Protein AF-A0A9P7UNG6-F1 (afdb_monomer)

InterPro domains:
  IPR050756 COP9 signalosome complex subunit 3 [PTHR10758] (255-475)
  IPR055089 COP9 signalosome complex subunit 3, N-terminal helical repeats [PF22788] (58-219)

pLDDT: mean 75.29, std 20.35, range [28.31, 97.62]

Foldseek 3Di:
DVPVVVVLVLLVVLVVLLVCLVPPPDLLVNLCCLVVVDDPVSSLVSLQDAHPVNHRSLVVDDQQRRVLSVLSSQLSNLPDPDLPDPDPDDRDDVVSLLCSLQRHQLVSLLSPVVSLQSNLVSLQSVCVSVVHSVSSLNSLVSSLPHNDPASLEDFLSLLVNLVSCVVVVNLVVCLVVCLVRHHDHYDDPVVRPDDDCPPDVRGDDDLVSLLSNLLSLLVSLQCVQQPDDPQLPLPDDLLDQDPDQGDQGLLLSLVSSLVSLLCSQLRDDPDLPDDRDPSNLLSVLLSQLSCCSNPVADDDRPPSGNPVSVVCLQQQQQPDDDPDPRDPPVVSRCADSNNLRCLRPLNPNNPPPPPDDPPDPDPRPPQRVSSVRCVVCVVSCVVSVNNSSSVNSSSSSLLLLSLVVVCLVPDQKDALLRSLVSSVQDDPPDDPVSSVVSSVSSVVSVVSCVVVVVFAWDADPRRMIGGDPDDVVVVLVVVCSNQHDDPDDDPVVSVVSVVVVVVVVVVVVVVVVVVVCPDPVNVVVVVVVVVPDDDDDDDDDDDDDDDDDDDDDDDDDDDDDDDDDDDDDDDDDD

Nearest PDB structures (foldseek):
  7v6q-assembly1_D  TM=3.961E-01  e=1.924E+00  Homo sapiens
  5dlq-assembly1_B  TM=1.965E-01  e=4.090E+00  Mus musculus
  3nd2-assembly1_A  TM=2.211E-01  e=6.584E+00  Saccharomyces cerevisiae
  2bku-assembly2_D  TM=1.622E-01  e=7.128E+00  Saccharomyces cerevisiae

Structure (mmCIF, N/CA/C/O backbone):
data_AF-A0A9P7UNG6-F1
#
_entry.id   AF-A0A9P7UNG6-F1
#
loop_
_atom_site.group_PDB
_atom_site.id
_atom_site.type_symbol
_atom_site.label_atom_id
_atom_site.label_alt_id
_atom_site.label_comp_id
_atom_site.label_asym_id
_atom_site.label_entity_id
_atom_site.label_seq_id
_atom_site.pdbx_PDB_ins_code
_atom_site.Cartn_x
_atom_site.Cartn_y
_atom_site.Cartn_z
_atom_site.occupancy
_atom_site.B_iso_or_equiv
_atom_si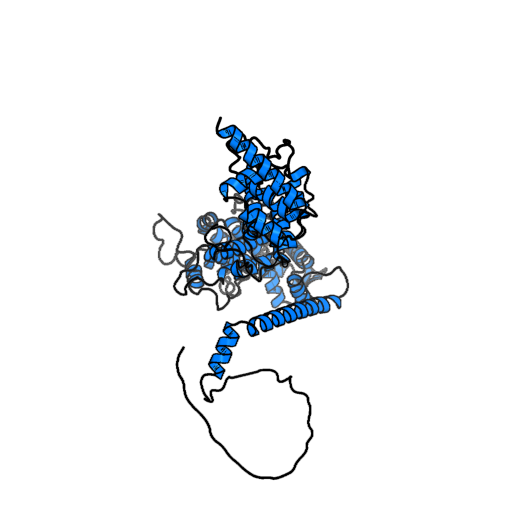te.auth_seq_id
_atom_site.auth_comp_id
_atom_site.auth_asym_id
_atom_site.auth_atom_id
_atom_site.pdbx_PDB_model_num
ATOM 1 N N . MET A 1 1 ? -12.976 19.974 50.859 1.00 43.31 1 MET A N 1
ATOM 2 C CA . MET A 1 1 ? -13.920 18.905 51.265 1.00 43.31 1 MET A CA 1
ATOM 3 C C . MET A 1 1 ? -14.844 18.398 50.148 1.00 43.31 1 MET A C 1
ATOM 5 O O . MET A 1 1 ? -15.391 17.327 50.336 1.00 43.31 1 MET A O 1
ATOM 9 N N . SER A 1 2 ? -14.993 19.077 48.995 1.00 53.31 2 SER A N 1
ATOM 10 C CA . SER A 1 2 ? -15.874 18.615 47.895 1.00 53.31 2 SER A CA 1
ATOM 11 C C . SER A 1 2 ? -15.194 17.749 46.814 1.00 53.31 2 SER A C 1
ATOM 13 O O . SER A 1 2 ? -15.891 17.094 46.051 1.00 53.31 2 SER A O 1
ATOM 15 N N . THR A 1 3 ? -13.859 17.747 46.721 1.00 50.66 3 THR A N 1
ATOM 16 C CA . THR A 1 3 ? -13.100 16.985 45.706 1.00 50.66 3 THR A CA 1
ATOM 17 C C . THR A 1 3 ? -12.864 15.535 46.128 1.00 50.66 3 THR A C 1
ATOM 19 O O . THR A 1 3 ? -13.130 14.624 45.355 1.00 50.66 3 THR A O 1
ATOM 22 N N . ALA A 1 4 ? -12.483 15.313 47.390 1.00 53.22 4 ALA A N 1
ATOM 23 C CA . ALA A 1 4 ? -12.252 13.975 47.938 1.00 53.22 4 ALA A CA 1
ATOM 24 C C . ALA A 1 4 ? -13.513 13.089 47.901 1.00 53.22 4 ALA A C 1
ATOM 26 O O . ALA A 1 4 ? -13.434 11.920 47.553 1.00 53.22 4 ALA A O 1
ATOM 27 N N . THR A 1 5 ? -14.696 13.646 48.183 1.00 56.22 5 THR A N 1
ATOM 28 C CA . THR A 1 5 ? -15.973 12.913 48.098 1.00 56.22 5 THR A CA 1
ATOM 29 C C . THR A 1 5 ? -16.387 12.579 46.663 1.00 56.22 5 THR A C 1
ATOM 31 O O . THR A 1 5 ? -17.048 11.565 46.445 1.00 56.22 5 THR A O 1
ATOM 34 N N . MET A 1 6 ? -15.995 13.392 45.675 1.00 57.00 6 MET A N 1
ATOM 35 C CA . MET A 1 6 ? -16.207 13.072 44.258 1.00 57.00 6 MET A CA 1
ATOM 36 C C . MET A 1 6 ? -15.267 11.960 43.774 1.00 57.00 6 MET A C 1
ATOM 38 O O . MET A 1 6 ? -15.712 11.073 43.049 1.00 57.00 6 MET A O 1
ATOM 42 N N . GLU A 1 7 ? -14.004 11.957 44.207 1.00 59.94 7 GLU A N 1
ATOM 43 C CA . GLU A 1 7 ? -13.034 10.905 43.866 1.00 59.94 7 GLU A CA 1
ATOM 44 C C . GLU A 1 7 ? -13.448 9.534 44.416 1.00 59.94 7 GLU A C 1
ATOM 46 O O . GLU A 1 7 ? -13.447 8.555 43.670 1.00 59.94 7 GLU A O 1
ATOM 51 N N . THR A 1 8 ? -13.900 9.464 45.675 1.00 61.91 8 THR A N 1
ATOM 52 C CA . THR A 1 8 ? -14.357 8.198 46.277 1.00 61.91 8 THR A CA 1
ATOM 53 C C . THR A 1 8 ? -15.605 7.645 45.579 1.00 61.91 8 THR A C 1
ATOM 55 O O . THR A 1 8 ? -15.719 6.439 45.368 1.00 61.91 8 THR A O 1
ATOM 58 N N . ASN A 1 9 ? -16.533 8.515 45.159 1.00 68.94 9 ASN A N 1
ATOM 59 C CA . ASN A 1 9 ? -17.707 8.088 44.393 1.00 68.94 9 ASN A CA 1
ATOM 60 C C . ASN A 1 9 ? -17.333 7.558 43.002 1.00 68.94 9 ASN A C 1
ATOM 62 O O . ASN A 1 9 ? -17.921 6.575 42.557 1.00 68.94 9 ASN A O 1
ATOM 66 N N . ASN A 1 10 ? -16.345 8.161 42.335 1.00 69.12 10 ASN A N 1
ATOM 67 C CA . ASN A 1 10 ? -15.861 7.675 41.042 1.00 69.12 10 ASN A CA 1
ATOM 68 C C . ASN A 1 10 ? -15.157 6.316 41.162 1.00 69.12 10 ASN A C 1
ATOM 70 O O . ASN A 1 10 ? -15.402 5.445 40.337 1.00 69.12 10 ASN A O 1
ATOM 74 N N . GLN A 1 11 ? -14.347 6.092 42.199 1.00 72.19 11 GLN A N 1
ATOM 75 C CA . GLN A 1 11 ? -13.671 4.803 42.417 1.00 72.19 11 GLN A CA 1
ATOM 76 C C . GLN A 1 11 ? -14.661 3.660 42.689 1.00 72.19 11 GLN A C 1
ATOM 78 O O . GLN A 1 11 ? -14.553 2.598 42.081 1.00 72.19 11 GLN A O 1
ATOM 83 N N . ASN A 1 12 ? -15.697 3.904 43.498 1.00 79.00 12 ASN A N 1
ATOM 84 C CA . ASN A 1 12 ? -16.764 2.923 43.734 1.00 79.00 12 ASN A CA 1
ATOM 85 C C . ASN A 1 12 ? -17.548 2.579 42.450 1.00 79.00 12 ASN A C 1
ATOM 87 O O . ASN A 1 12 ? -18.062 1.469 42.303 1.00 79.00 12 ASN A O 1
ATOM 91 N N . LEU A 1 13 ? -17.645 3.524 41.506 1.00 81.44 13 LEU A N 1
ATOM 92 C CA . LEU A 1 13 ? -18.248 3.281 40.194 1.00 81.44 13 LEU A CA 1
ATOM 93 C C . LEU A 1 13 ? -17.364 2.381 39.325 1.00 81.44 13 LEU A C 1
ATOM 95 O O . LEU A 1 13 ? -17.899 1.478 38.687 1.00 81.44 13 LEU A O 1
ATOM 99 N N . VAL A 1 14 ? -16.040 2.578 39.317 1.00 83.38 14 VAL A N 1
ATOM 100 C CA . VAL A 1 14 ? -15.108 1.714 38.565 1.00 83.38 14 VAL A CA 1
ATOM 101 C C . VAL A 1 14 ? -15.193 0.271 39.057 1.00 83.38 14 VAL A C 1
ATOM 103 O O . VAL A 1 14 ? -15.335 -0.636 38.240 1.00 83.38 14 VAL A O 1
ATOM 106 N N . ASP A 1 15 ? -15.209 0.060 40.373 1.00 87.31 15 ASP A N 1
ATOM 107 C CA . ASP A 1 15 ? -15.361 -1.276 40.961 1.00 87.31 15 ASP A CA 1
ATOM 108 C C . ASP A 1 15 ? -16.683 -1.937 40.539 1.00 87.31 15 ASP A C 1
ATOM 110 O O . ASP A 1 15 ? -16.718 -3.114 40.181 1.00 87.31 15 ASP A O 1
ATOM 114 N N . SER A 1 16 ? -17.780 -1.172 40.527 1.00 89.12 16 SER A N 1
ATOM 115 C CA . SER A 1 16 ? -19.087 -1.649 40.058 1.00 89.12 16 SER A CA 1
ATOM 116 C C . SER A 1 16 ? -19.055 -2.042 38.577 1.00 89.12 16 SER A C 1
ATOM 118 O O . SER A 1 16 ? -19.578 -3.093 38.207 1.00 89.12 16 SER A O 1
ATOM 120 N N . LEU A 1 17 ? -18.391 -1.248 37.729 1.00 88.25 17 LEU A N 1
ATOM 121 C CA . LEU A 1 17 ? -18.236 -1.547 36.303 1.00 88.25 17 LEU A CA 1
ATOM 122 C C . LEU A 1 17 ? -17.371 -2.794 36.071 1.00 88.25 17 LEU A C 1
ATOM 124 O O . LEU A 1 17 ? -17.729 -3.625 35.242 1.00 88.25 17 LEU A O 1
ATOM 128 N N . VAL A 1 18 ? -16.278 -2.975 36.816 1.00 89.69 18 VAL A N 1
ATOM 129 C CA . VAL A 1 18 ? -15.422 -4.175 36.720 1.00 89.69 18 VAL A CA 1
ATOM 130 C C . VAL A 1 18 ? -16.160 -5.427 37.197 1.00 89.69 18 VAL A C 1
ATOM 132 O O . VAL A 1 18 ? -16.096 -6.472 36.546 1.00 89.69 18 VAL A O 1
ATOM 135 N N . ASN A 1 19 ? -16.957 -5.314 38.260 1.00 91.12 19 ASN A N 1
ATOM 136 C CA . ASN A 1 19 ? -17.846 -6.396 38.681 1.00 91.12 19 ASN A CA 1
ATOM 137 C C . ASN A 1 19 ? -18.882 -6.725 37.597 1.00 91.12 19 ASN A C 1
ATOM 139 O O . ASN A 1 19 ? -19.163 -7.893 37.349 1.00 91.12 19 ASN A O 1
ATOM 143 N N . GLN A 1 20 ? -19.434 -5.728 36.903 1.00 90.06 20 GLN A N 1
ATOM 144 C CA . GLN A 1 20 ? -20.348 -5.974 35.785 1.00 90.06 20 GLN A CA 1
ATOM 145 C C . GLN A 1 20 ? -19.655 -6.638 34.594 1.00 90.06 20 GLN A C 1
ATOM 147 O O . GLN A 1 20 ? -20.247 -7.536 33.999 1.00 90.06 20 GLN A O 1
ATOM 152 N N . ILE A 1 21 ? -18.423 -6.244 34.260 1.00 91.44 21 ILE A N 1
ATOM 153 C CA . ILE A 1 21 ? -17.641 -6.864 33.178 1.00 91.44 21 ILE A CA 1
ATOM 154 C C . ILE A 1 21 ? -17.482 -8.367 33.438 1.00 91.44 21 ILE A C 1
ATOM 156 O O . ILE A 1 21 ? -17.823 -9.163 32.572 1.00 91.44 21 ILE A O 1
ATOM 160 N N . THR A 1 22 ? -17.081 -8.741 34.653 1.00 91.81 22 THR A N 1
ATOM 161 C CA . THR A 1 22 ? -16.777 -10.138 35.016 1.00 91.81 22 THR A CA 1
ATOM 162 C C . THR A 1 22 ? -18.010 -11.012 35.278 1.00 91.81 22 THR A C 1
ATOM 164 O O . THR A 1 22 ? -17.911 -12.237 35.265 1.00 91.81 22 THR A O 1
ATOM 167 N N . THR A 1 23 ? -19.183 -10.418 35.530 1.00 91.31 23 THR A N 1
ATOM 168 C CA . THR A 1 23 ? -20.413 -11.163 35.880 1.00 91.31 23 THR A CA 1
ATOM 169 C C . THR A 1 23 ? -21.468 -11.196 34.774 1.00 91.31 23 THR A C 1
ATOM 171 O O . THR A 1 23 ? -22.415 -11.983 34.849 1.00 91.31 23 THR A O 1
ATOM 174 N N . THR A 1 24 ? -21.354 -10.347 33.750 1.00 89.75 24 THR A N 1
ATOM 175 C CA . THR A 1 24 ? -22.390 -10.225 32.719 1.00 89.75 24 THR A CA 1
ATOM 176 C C . THR A 1 24 ? -22.272 -11.324 31.665 1.00 89.75 24 THR A C 1
ATOM 178 O O . THR A 1 24 ? -21.300 -11.394 30.926 1.00 89.75 24 THR A O 1
ATOM 181 N N . ASN A 1 25 ? -23.341 -12.107 31.495 1.00 86.44 25 ASN A N 1
ATOM 182 C CA . ASN A 1 25 ? -23.407 -13.171 30.481 1.00 86.44 25 ASN A CA 1
ATOM 183 C C . ASN A 1 25 ? -23.802 -12.678 29.071 1.00 86.44 25 ASN A C 1
ATOM 185 O O . ASN A 1 25 ? -23.759 -13.446 28.115 1.00 86.44 25 ASN A O 1
ATOM 189 N N . SER A 1 26 ? -24.236 -11.418 28.928 1.00 90.94 26 SER A N 1
ATOM 190 C CA . SER A 1 26 ? -24.706 -10.829 27.663 1.00 90.94 26 SER A CA 1
ATOM 191 C C . SER A 1 26 ? -23.833 -9.651 27.230 1.00 90.94 26 SER A C 1
ATOM 193 O O . SER A 1 26 ? -23.909 -8.559 27.796 1.00 90.94 26 SER A O 1
ATOM 195 N N . ILE A 1 27 ? -23.048 -9.848 26.169 1.00 90.50 27 ILE A N 1
ATOM 196 C CA . ILE A 1 27 ? -22.099 -8.847 25.653 1.00 90.50 27 ILE A CA 1
ATOM 197 C C . ILE A 1 27 ? -22.823 -7.586 25.147 1.00 90.50 27 ILE A C 1
ATOM 199 O O . ILE A 1 27 ? -22.375 -6.467 25.389 1.00 90.50 27 ILE A O 1
ATOM 203 N N . ALA A 1 28 ? -23.985 -7.739 24.505 1.00 87.69 28 ALA A N 1
ATOM 204 C CA . ALA A 1 28 ? -24.780 -6.604 24.028 1.00 87.69 28 ALA A CA 1
ATOM 205 C C . ALA A 1 28 ? -25.328 -5.747 25.187 1.00 87.69 28 ALA A C 1
ATOM 207 O O . ALA A 1 28 ? -25.350 -4.513 25.116 1.00 87.69 28 ALA A O 1
ATOM 208 N N . THR A 1 29 ? -25.737 -6.398 26.281 1.00 88.88 29 THR A N 1
ATOM 209 C CA . THR A 1 29 ? -26.164 -5.708 27.504 1.00 88.88 29 THR A CA 1
ATOM 210 C C . THR A 1 29 ? -24.977 -5.008 28.153 1.00 88.88 29 THR A C 1
ATOM 212 O O . THR A 1 29 ? -25.097 -3.838 28.504 1.00 88.88 29 THR A O 1
ATOM 215 N N . LEU A 1 30 ? -23.818 -5.673 28.227 1.00 90.12 30 LEU A N 1
ATOM 216 C CA . LEU A 1 30 ? -22.587 -5.084 28.748 1.00 90.12 30 LEU A CA 1
ATOM 217 C C . LEU A 1 30 ? -22.191 -3.822 27.969 1.00 90.12 30 LEU A C 1
ATOM 219 O O . LEU A 1 30 ? -21.939 -2.792 28.585 1.00 90.12 30 LEU A O 1
ATOM 223 N N . HIS A 1 31 ? -22.214 -3.858 26.632 1.00 88.38 31 HIS A N 1
ATOM 224 C CA . HIS A 1 31 ? -21.953 -2.678 25.800 1.00 88.38 31 HIS A CA 1
ATOM 225 C C . HIS A 1 31 ? -22.905 -1.524 26.135 1.00 88.38 31 HIS A C 1
ATOM 227 O O . HIS A 1 31 ? -22.466 -0.396 26.363 1.00 88.38 31 HIS A O 1
ATOM 233 N N . THR A 1 32 ? -24.208 -1.808 26.212 1.00 88.06 32 THR A N 1
ATOM 234 C CA . THR A 1 32 ? -25.230 -0.797 26.517 1.00 88.06 32 THR A CA 1
ATOM 235 C C . THR A 1 32 ? -25.004 -0.180 27.897 1.00 88.06 32 THR A C 1
ATOM 237 O O . THR A 1 32 ? -25.084 1.040 28.044 1.00 88.06 32 THR A O 1
ATOM 240 N N . THR A 1 33 ? -24.649 -0.996 28.891 1.00 88.44 33 THR A N 1
ATOM 241 C CA . THR A 1 33 ? -24.341 -0.539 30.248 1.00 88.44 33 THR A CA 1
ATOM 242 C C . THR A 1 33 ? -23.063 0.295 30.283 1.00 88.44 33 THR A C 1
ATOM 244 O O . THR A 1 33 ? -23.105 1.432 30.741 1.00 88.44 33 THR A O 1
ATOM 247 N N . LEU A 1 34 ? -21.948 -0.192 29.729 1.00 87.06 34 LEU A N 1
ATOM 248 C CA . LEU A 1 34 ? -20.674 0.542 29.693 1.00 87.06 34 LEU A CA 1
ATOM 249 C C . LEU A 1 34 ? -20.795 1.866 28.929 1.00 87.06 34 LEU A C 1
ATOM 251 O O . LEU A 1 34 ? -20.195 2.873 29.306 1.00 87.06 34 LEU A O 1
ATOM 255 N N . ARG A 1 35 ? -21.594 1.892 27.860 1.00 85.12 35 ARG A N 1
ATOM 256 C CA . ARG A 1 35 ? -21.855 3.103 27.083 1.00 85.12 35 ARG A CA 1
ATOM 257 C C . ARG A 1 35 ? -22.777 4.075 27.820 1.00 85.12 35 ARG A C 1
ATOM 259 O O . ARG A 1 35 ? -22.498 5.273 27.802 1.00 85.12 35 ARG A O 1
ATOM 266 N N . GLY A 1 36 ? -23.849 3.581 28.436 1.00 81.44 36 GLY A N 1
ATOM 267 C CA . GLY A 1 36 ? -24.916 4.388 29.037 1.00 81.44 36 GLY A CA 1
ATOM 268 C C . GLY A 1 36 ? -24.729 4.752 30.512 1.00 81.44 36 GLY A C 1
ATOM 269 O O . GLY A 1 36 ? -25.432 5.635 30.995 1.00 81.44 36 GLY A O 1
ATOM 270 N N . ALA A 1 37 ? -23.801 4.113 31.231 1.00 72.19 37 ALA A N 1
ATOM 271 C CA . ALA A 1 37 ? -23.662 4.269 32.682 1.00 72.19 37 ALA A CA 1
ATOM 272 C C . ALA A 1 37 ? -23.291 5.694 33.126 1.00 72.19 37 ALA A C 1
ATOM 274 O O . ALA A 1 37 ? -23.660 6.103 34.224 1.00 72.19 37 ALA A O 1
ATOM 275 N N . LEU A 1 38 ? -22.554 6.450 32.304 1.00 71.75 38 LEU A N 1
ATOM 276 C CA . LEU A 1 38 ? -22.001 7.757 32.671 1.00 71.75 38 LEU A CA 1
ATOM 277 C C . LEU A 1 38 ? -21.963 8.721 31.479 1.00 71.75 38 LEU A C 1
ATOM 279 O O . LEU A 1 38 ? -21.923 8.308 30.317 1.00 71.75 38 LEU A O 1
ATOM 283 N N . ARG A 1 39 ? -21.917 10.029 31.779 1.00 78.19 39 ARG A N 1
ATOM 284 C CA . ARG A 1 39 ? -21.619 11.063 30.772 1.00 78.19 39 ARG A CA 1
ATOM 285 C C . ARG A 1 39 ? -20.236 10.789 30.158 1.00 78.19 39 ARG A C 1
ATOM 287 O O . ARG A 1 39 ? -19.351 10.380 30.911 1.00 78.19 39 ARG A O 1
ATOM 294 N N . PRO A 1 40 ? -20.022 11.047 28.853 1.00 75.56 40 PRO A N 1
ATOM 295 C CA . PRO A 1 40 ? -18.789 10.679 28.154 1.00 75.56 40 PRO A CA 1
ATOM 296 C C . PRO A 1 40 ? -17.504 11.094 28.881 1.00 75.56 40 PRO A C 1
ATOM 298 O O . PRO A 1 40 ? -16.676 10.237 29.161 1.00 75.56 40 PRO A O 1
ATOM 301 N N . ASP A 1 41 ? -17.388 12.357 29.292 1.00 71.31 41 ASP A N 1
ATOM 302 C CA . ASP A 1 41 ? -16.165 12.879 29.926 1.00 71.31 41 ASP A CA 1
ATOM 303 C C . ASP A 1 41 ? -15.849 12.192 31.266 1.00 71.31 41 ASP A C 1
ATOM 305 O O . ASP A 1 41 ? -14.703 11.867 31.567 1.00 71.31 41 ASP A O 1
ATOM 309 N N . ILE A 1 42 ? -16.888 11.923 32.063 1.00 77.62 42 ILE A N 1
ATOM 310 C CA . ILE A 1 42 ? -16.762 11.247 33.363 1.00 77.62 42 ILE A CA 1
ATOM 311 C C . ILE A 1 42 ? -16.435 9.769 33.152 1.00 77.62 42 ILE A C 1
ATOM 313 O O . ILE A 1 42 ? -15.652 9.193 33.900 1.00 77.62 42 ILE A O 1
ATOM 317 N N . ARG A 1 43 ? -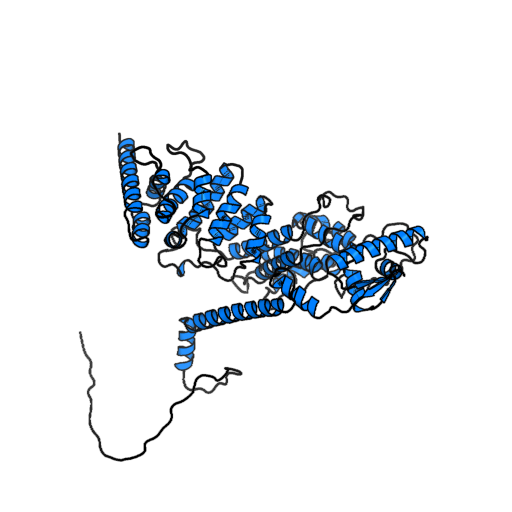17.018 9.156 32.119 1.00 83.31 43 ARG A N 1
ATOM 318 C CA . ARG A 1 43 ? -16.796 7.755 31.769 1.00 83.31 43 ARG A CA 1
ATOM 319 C C . ARG A 1 43 ? -15.342 7.499 31.388 1.00 83.31 43 ARG A C 1
ATOM 321 O O . ARG A 1 43 ? -14.766 6.548 31.901 1.00 83.31 43 ARG A O 1
ATOM 328 N N . GLU A 1 44 ? -14.750 8.327 30.527 1.00 83.06 44 GLU A N 1
ATOM 329 C CA . GLU A 1 44 ? -13.346 8.149 30.125 1.00 83.06 44 GLU A CA 1
ATOM 330 C C . GLU A 1 44 ? -12.395 8.338 31.314 1.00 83.06 44 GLU A C 1
ATOM 332 O O . GLU A 1 44 ? -11.479 7.540 31.505 1.00 83.06 44 GLU A O 1
ATOM 337 N N . ALA A 1 45 ? -12.654 9.338 32.164 1.00 80.62 45 ALA A N 1
ATOM 338 C CA . ALA A 1 45 ? -11.871 9.564 33.376 1.00 80.62 45 ALA A CA 1
ATOM 339 C C . ALA A 1 45 ? -12.000 8.406 34.384 1.00 80.62 45 ALA A C 1
ATOM 341 O O . ALA A 1 45 ? -11.004 7.988 34.970 1.00 80.62 45 ALA A O 1
ATOM 342 N N . ALA A 1 46 ? -13.209 7.863 34.567 1.00 82.19 46 ALA A N 1
ATOM 343 C CA . ALA A 1 46 ? -13.455 6.735 35.462 1.00 82.19 46 ALA A CA 1
ATOM 344 C C . ALA A 1 46 ? -12.805 5.445 34.938 1.00 82.19 46 ALA A C 1
ATOM 346 O O . ALA A 1 46 ? -12.051 4.806 35.662 1.00 82.19 46 ALA A O 1
ATOM 347 N N . LEU A 1 47 ? -13.025 5.090 33.668 1.00 85.56 47 LEU A N 1
ATOM 348 C CA . LEU A 1 47 ? -12.424 3.901 33.046 1.00 85.56 47 LEU A CA 1
ATOM 349 C C . LEU A 1 47 ? -10.894 3.986 32.966 1.00 85.56 47 LEU A C 1
ATOM 351 O O . LEU A 1 47 ? -10.221 2.959 32.961 1.00 85.56 47 LEU A O 1
ATOM 355 N N . GLY A 1 48 ? -10.339 5.200 32.931 1.00 83.94 48 GLY A N 1
ATOM 356 C CA . GLY A 1 48 ? -8.902 5.428 33.030 1.00 83.94 48 GLY A CA 1
ATOM 357 C C . GLY A 1 48 ? -8.315 5.185 34.426 1.00 83.94 48 GLY A C 1
ATOM 358 O O . GLY A 1 48 ? -7.106 4.987 34.543 1.00 83.94 48 GLY A O 1
ATOM 359 N N . GLY A 1 49 ? -9.150 5.185 35.467 1.00 83.62 49 GLY A N 1
ATOM 360 C CA . GLY A 1 49 ? -8.756 5.142 36.873 1.00 83.62 49 GLY A CA 1
ATOM 361 C C . GLY A 1 49 ? -8.292 3.776 37.394 1.00 83.62 49 GLY A C 1
ATOM 362 O O . GLY A 1 49 ? -8.342 2.752 36.707 1.00 83.62 49 GLY A O 1
ATOM 363 N N . ALA A 1 50 ? -7.832 3.784 38.648 1.00 85.31 50 ALA A N 1
ATOM 364 C CA . ALA A 1 50 ? -7.589 2.589 39.452 1.00 85.31 50 ALA A CA 1
ATOM 365 C C . ALA A 1 50 ? -8.852 2.217 40.248 1.00 85.31 50 ALA A C 1
ATOM 367 O O . ALA A 1 50 ? -9.735 3.055 40.452 1.00 85.31 50 ALA A O 1
ATOM 368 N N . LEU A 1 51 ? -8.911 0.970 40.717 1.00 85.75 51 LEU A N 1
ATOM 369 C CA . LEU A 1 51 ? -9.962 0.491 41.621 1.00 85.75 51 LEU A CA 1
ATOM 370 C C . LEU A 1 51 ? -9.897 1.215 42.973 1.00 85.75 51 LEU A C 1
ATOM 372 O O . LEU A 1 51 ? -8.868 1.809 43.312 1.00 85.75 51 LEU A O 1
ATOM 376 N N . SER A 1 52 ? -10.946 1.115 43.796 1.00 85.75 52 SER A N 1
ATOM 377 C CA . SER A 1 52 ? -10.914 1.673 45.165 1.00 85.75 52 SER A CA 1
ATOM 378 C C . SER A 1 52 ? -9.793 1.078 46.029 1.00 85.75 52 SER A C 1
ATOM 380 O O . SER A 1 52 ? -9.288 1.735 46.939 1.00 85.75 52 SER A O 1
ATOM 382 N N . SER A 1 53 ? -9.347 -0.140 45.705 1.00 84.44 53 SER A N 1
ATOM 383 C CA . SER A 1 53 ? -8.208 -0.817 46.334 1.00 84.44 53 SER A CA 1
ATOM 384 C C . SER A 1 53 ? -6.838 -0.287 45.888 1.00 84.44 53 SER A C 1
ATOM 386 O O . SER A 1 53 ? -5.819 -0.690 46.446 1.00 84.44 53 SER A O 1
ATOM 388 N N . GLY A 1 54 ? -6.792 0.572 44.866 1.00 83.50 54 GLY A N 1
ATOM 389 C CA . GLY A 1 54 ? -5.563 1.013 44.204 1.00 83.50 54 GLY A CA 1
ATOM 390 C C . GLY A 1 54 ? -4.987 0.002 43.205 1.00 83.50 54 GLY A C 1
ATOM 391 O O . GLY A 1 54 ? -3.986 0.302 42.558 1.00 83.50 54 GLY A O 1
ATOM 392 N N . ALA A 1 55 ? -5.599 -1.178 43.050 1.00 85.88 55 ALA A N 1
ATOM 393 C CA . ALA A 1 55 ? -5.193 -2.150 42.040 1.00 85.88 55 ALA A CA 1
ATOM 394 C C . ALA A 1 55 ? -5.600 -1.700 40.627 1.00 85.88 55 ALA A C 1
ATOM 396 O O . ALA A 1 55 ? -6.603 -1.007 40.441 1.00 85.88 55 ALA A O 1
ATOM 397 N N . ASP A 1 56 ? -4.826 -2.122 39.625 1.00 87.69 56 ASP A N 1
ATOM 398 C CA . ASP A 1 56 ? -5.150 -1.874 38.222 1.00 87.69 56 ASP A CA 1
ATOM 399 C C . ASP A 1 56 ? -6.265 -2.834 37.750 1.00 87.69 56 ASP A C 1
ATOM 401 O O . ASP A 1 56 ? -6.048 -4.050 37.780 1.00 87.69 56 ASP A O 1
ATOM 405 N N . PRO A 1 57 ? -7.423 -2.326 37.271 1.00 89.69 57 PRO A N 1
ATOM 406 C CA . PRO A 1 57 ? -8.455 -3.122 36.608 1.00 89.69 57 PRO A CA 1
ATOM 407 C C . PRO A 1 57 ? -7.928 -4.112 35.563 1.00 89.69 57 PRO A C 1
ATOM 409 O O . PRO A 1 57 ? -8.420 -5.235 35.487 1.00 89.69 57 PRO A O 1
ATOM 412 N N . LEU A 1 58 ? -6.912 -3.734 34.778 1.00 91.12 58 LEU A N 1
ATOM 413 C CA . LEU A 1 58 ? -6.371 -4.581 33.709 1.00 91.12 58 LEU A CA 1
ATOM 414 C C . LEU A 1 58 ? -5.667 -5.842 34.229 1.00 91.12 58 LEU A C 1
ATOM 416 O O . LEU A 1 58 ? -5.539 -6.802 33.479 1.00 91.12 58 LEU A O 1
ATOM 420 N N . ASN A 1 59 ? -5.243 -5.862 35.497 1.00 90.12 59 ASN A N 1
ATOM 421 C CA . ASN A 1 59 ? -4.631 -7.042 36.114 1.00 90.12 59 ASN A CA 1
ATOM 422 C C . ASN A 1 59 ? -5.667 -8.062 36.614 1.00 90.12 59 ASN A C 1
ATOM 424 O O . ASN A 1 59 ? -5.297 -9.191 36.926 1.00 90.12 59 ASN A O 1
ATOM 428 N N . LEU A 1 60 ? -6.938 -7.663 36.744 1.00 90.81 60 LEU A N 1
ATOM 429 C CA . LEU A 1 60 ? -8.021 -8.535 37.213 1.00 90.81 60 LEU A CA 1
ATOM 430 C C . LEU A 1 60 ? -8.841 -9.139 36.072 1.00 90.81 60 LEU A C 1
ATOM 432 O O . LEU A 1 60 ? -9.503 -10.152 36.279 1.00 90.81 60 LEU A O 1
ATOM 436 N N . LEU A 1 61 ? -8.823 -8.501 34.903 1.00 92.56 61 LEU A N 1
ATOM 437 C CA . LEU A 1 61 ? -9.595 -8.912 33.737 1.00 92.56 61 LEU A CA 1
ATOM 438 C C . LEU A 1 61 ? -8.796 -9.884 32.871 1.00 92.56 61 LEU A C 1
ATOM 440 O O . LEU A 1 61 ? -7.603 -9.686 32.633 1.00 92.56 61 LEU A O 1
ATOM 444 N N . ASP A 1 62 ? -9.467 -10.902 32.343 1.00 91.25 62 ASP A N 1
ATOM 445 C CA . ASP A 1 62 ? -8.869 -11.819 31.377 1.00 91.25 62 ASP A CA 1
ATOM 446 C C . ASP A 1 62 ? -9.255 -11.404 29.953 1.00 91.25 62 ASP A C 1
ATOM 448 O O . ASP A 1 62 ? -10.425 -11.343 29.584 1.00 91.25 62 ASP A O 1
ATOM 452 N N . LEU A 1 63 ? -8.252 -11.160 29.105 1.00 89.94 63 LEU A N 1
ATOM 453 C CA . LEU A 1 63 ? -8.442 -10.768 27.705 1.00 89.94 63 LEU A CA 1
ATOM 454 C C . LEU A 1 63 ? -9.352 -11.726 26.931 1.00 89.94 63 LEU A C 1
ATOM 456 O O . LEU A 1 63 ? -10.072 -11.291 26.028 1.00 89.94 63 LEU A O 1
ATOM 460 N N . ARG A 1 64 ? -9.312 -13.021 27.258 1.00 88.38 64 ARG A N 1
ATOM 461 C CA . ARG A 1 64 ? -10.057 -14.061 26.539 1.00 88.38 64 ARG A CA 1
ATOM 462 C C . ARG A 1 64 ? -11.524 -14.140 26.929 1.00 88.38 64 ARG A C 1
ATOM 464 O O . ARG A 1 64 ? -12.287 -14.779 26.219 1.00 88.38 64 ARG A O 1
ATOM 471 N N . THR A 1 65 ? -11.927 -13.524 28.027 1.00 90.88 65 THR A N 1
ATOM 472 C CA . THR A 1 65 ? -13.311 -13.575 28.513 1.00 90.88 65 THR A CA 1
ATOM 473 C C . THR A 1 65 ? -13.922 -12.178 28.565 1.00 90.88 65 THR A C 1
ATOM 475 O O . THR A 1 65 ? -15.046 -11.989 28.098 1.00 90.88 65 THR A O 1
ATOM 478 N N . ASP A 1 66 ? -13.124 -11.185 28.950 1.00 94.00 66 ASP A N 1
ATOM 479 C CA . ASP A 1 66 ? -13.518 -9.803 29.217 1.00 94.00 66 ASP A CA 1
ATOM 480 C C . ASP A 1 66 ? -13.093 -8.819 28.108 1.00 94.00 66 ASP A C 1
ATOM 482 O O . ASP A 1 66 ? -12.901 -7.627 28.370 1.00 94.00 66 ASP A O 1
ATOM 486 N N . THR A 1 67 ? -12.934 -9.281 26.856 1.00 95.38 67 THR A N 1
ATOM 487 C CA . THR A 1 67 ? -12.437 -8.461 25.726 1.00 95.38 67 THR A CA 1
ATOM 488 C C . THR A 1 67 ? -13.136 -7.100 25.646 1.00 95.38 67 THR A C 1
ATOM 490 O O . THR A 1 67 ? -12.464 -6.077 25.501 1.00 95.38 67 THR A O 1
ATOM 493 N N . LEU A 1 68 ? -14.471 -7.064 25.742 1.00 94.25 68 LEU A N 1
ATOM 494 C CA . LEU A 1 68 ? -15.223 -5.810 25.643 1.00 94.25 68 LEU A CA 1
ATOM 495 C C . LEU A 1 68 ? -14.896 -4.848 26.798 1.00 94.25 68 LEU A C 1
ATOM 497 O O . LEU A 1 68 ? -14.692 -3.660 26.563 1.00 94.25 68 LEU A O 1
ATOM 501 N N . GLY A 1 69 ? -14.814 -5.345 28.032 1.00 93.88 69 GLY A N 1
ATOM 502 C CA . GLY A 1 69 ? -14.467 -4.522 29.193 1.00 93.88 69 GLY A CA 1
ATOM 503 C C . GLY A 1 69 ? -13.045 -3.970 29.100 1.00 93.88 69 GLY A C 1
ATOM 504 O O . GLY A 1 69 ? -12.827 -2.769 29.276 1.00 93.88 69 GLY A O 1
ATOM 505 N N . VAL A 1 70 ? -12.093 -4.827 28.720 1.00 95.44 70 VAL A N 1
ATOM 506 C CA . VAL A 1 70 ? -10.697 -4.428 28.512 1.00 95.44 70 VAL A CA 1
ATOM 507 C C . VAL A 1 70 ? -10.572 -3.392 27.392 1.00 95.44 70 VAL A C 1
ATOM 509 O O . VAL A 1 70 ? -9.842 -2.416 27.550 1.00 95.44 70 VAL A O 1
ATOM 512 N N . LEU A 1 71 ? -11.321 -3.539 26.295 1.00 95.06 71 LEU A N 1
ATOM 513 C CA . LEU A 1 71 ? -11.346 -2.570 25.197 1.00 95.06 71 LEU A CA 1
ATOM 514 C C . LEU A 1 71 ? -11.776 -1.173 25.672 1.00 95.06 71 LEU A C 1
ATOM 516 O O . LEU A 1 71 ? -11.154 -0.175 25.301 1.00 95.06 71 LEU A O 1
ATOM 520 N N . TYR A 1 72 ? -12.812 -1.082 26.508 1.00 92.94 72 TYR A N 1
ATOM 521 C CA . TYR A 1 72 ? -13.272 0.193 27.070 1.00 92.94 72 TYR A CA 1
ATOM 522 C C . TYR A 1 72 ? -12.216 0.845 27.968 1.00 92.94 72 TYR A C 1
ATOM 524 O O . TYR A 1 72 ? -11.978 2.045 27.848 1.00 92.94 72 TYR A O 1
ATOM 532 N N . ILE A 1 73 ? -11.555 0.064 28.824 1.00 92.44 73 ILE A N 1
ATOM 533 C CA . ILE A 1 73 ? -10.514 0.563 29.735 1.00 92.44 73 ILE A CA 1
ATOM 534 C C . ILE A 1 73 ? -9.266 0.997 28.953 1.00 92.44 73 ILE A C 1
ATOM 536 O O . ILE A 1 73 ? -8.774 2.110 29.143 1.00 92.44 73 ILE A O 1
ATOM 540 N N . LEU A 1 74 ? -8.769 0.159 28.035 1.00 93.56 74 LEU A N 1
ATOM 541 C CA . LEU A 1 74 ? -7.581 0.462 27.231 1.00 93.56 74 LEU A CA 1
ATOM 542 C C . LEU A 1 74 ? -7.794 1.679 26.327 1.00 93.56 74 LEU A C 1
ATOM 544 O O . LEU A 1 74 ? -6.959 2.583 26.316 1.00 93.56 74 LEU A O 1
ATOM 548 N N . SER A 1 75 ? -8.908 1.729 25.590 1.00 92.38 75 SER A N 1
ATOM 549 C CA . SER A 1 75 ? -9.197 2.858 24.694 1.00 92.38 75 SER A CA 1
ATOM 550 C C . SER A 1 75 ? -9.361 4.175 25.456 1.00 92.38 75 SER A C 1
ATOM 552 O O . SER A 1 75 ? -8.876 5.198 24.970 1.00 92.38 75 SER A O 1
ATOM 554 N N . ALA A 1 76 ? -9.957 4.153 26.656 1.00 89.19 76 ALA A N 1
ATOM 555 C CA . ALA A 1 76 ? -10.022 5.315 27.536 1.00 89.19 76 ALA A CA 1
ATOM 556 C C . ALA A 1 76 ? -8.613 5.755 27.955 1.00 89.19 76 ALA A C 1
ATOM 558 O O . ALA A 1 76 ? -8.214 6.879 27.656 1.00 89.19 76 ALA A O 1
ATOM 559 N N . ARG A 1 77 ? -7.812 4.859 28.552 1.00 88.81 77 ARG A N 1
ATOM 560 C CA . ARG A 1 77 ? -6.464 5.177 29.065 1.00 88.81 77 ARG A CA 1
ATOM 561 C C . ARG A 1 77 ? -5.518 5.750 28.020 1.00 88.81 77 ARG A C 1
ATOM 563 O O . ARG A 1 77 ? -4.809 6.706 28.315 1.00 88.81 77 ARG A O 1
ATOM 570 N N . LEU A 1 78 ? -5.513 5.198 26.808 1.00 89.94 78 LEU A N 1
ATOM 571 C CA . LEU A 1 78 ? -4.630 5.683 25.742 1.00 89.94 78 LEU A CA 1
ATOM 572 C C . LEU A 1 78 ? -5.058 7.044 25.165 1.00 89.94 78 LEU A C 1
ATOM 574 O O . LEU A 1 78 ? -4.291 7.660 24.427 1.00 89.94 78 LEU A O 1
ATOM 578 N N . ASN A 1 79 ? -6.266 7.519 25.484 1.00 85.56 79 ASN A N 1
ATOM 579 C CA . ASN A 1 79 ? -6.816 8.773 24.967 1.00 85.56 79 ASN A CA 1
ATOM 580 C C . ASN A 1 79 ? -7.109 9.828 26.037 1.00 85.56 79 ASN A C 1
ATOM 582 O O . ASN A 1 79 ? -7.427 10.961 25.672 1.00 85.56 79 ASN A O 1
ATOM 586 N N . VAL A 1 80 ? -6.980 9.512 27.332 1.00 78.25 80 VAL A N 1
ATOM 587 C CA . VAL A 1 80 ? -6.961 10.549 28.370 1.00 78.25 80 VAL A CA 1
ATOM 588 C C . VAL A 1 80 ? -5.808 11.513 28.031 1.00 78.25 80 VAL A C 1
ATOM 590 O O . VAL A 1 80 ? -4.706 11.038 27.734 1.00 78.25 80 VAL A O 1
ATOM 593 N N . PRO A 1 81 ? -6.020 12.844 28.033 1.00 64.19 81 PRO A N 1
ATOM 594 C CA . PRO A 1 81 ? -4.976 13.838 27.779 1.00 64.19 81 PRO A CA 1
ATOM 595 C C . PRO A 1 81 ? -3.944 13.809 28.919 1.00 64.19 81 PRO A C 1
ATOM 597 O O . PRO A 1 81 ? -4.017 14.571 29.875 1.00 64.19 81 PRO A O 1
ATOM 600 N N . SER A 1 82 ? -3.015 12.858 28.842 1.00 54.50 82 SER A N 1
ATOM 601 C CA . SER A 1 82 ? -2.218 12.384 29.986 1.00 54.50 82 SER A CA 1
ATOM 602 C C . SER A 1 82 ? -0.736 12.713 29.884 1.00 54.50 82 SER A C 1
ATOM 604 O O . SER A 1 82 ? 0.030 12.377 30.778 1.00 54.50 82 SER A O 1
ATOM 606 N N . PHE A 1 83 ? -0.299 13.329 28.788 1.00 55.94 83 PHE A N 1
ATOM 607 C CA . PHE A 1 83 ? 1.131 13.510 28.537 1.00 55.94 83 PHE A CA 1
ATOM 608 C C . PHE A 1 83 ? 1.718 14.771 29.195 1.00 55.94 83 PHE A C 1
ATOM 610 O O . PHE A 1 83 ? 2.936 14.917 29.211 1.00 55.94 83 PHE A O 1
ATOM 617 N N . GLU A 1 84 ? 0.885 15.647 29.777 1.00 46.78 84 GLU A N 1
ATOM 618 C CA . GLU A 1 84 ? 1.326 16.917 30.386 1.00 46.78 84 GLU A CA 1
ATOM 619 C C . GLU A 1 84 ? 1.029 17.056 31.891 1.00 46.78 84 GLU A C 1
ATOM 621 O O . GLU A 1 84 ? 1.631 17.900 32.552 1.00 46.78 84 GLU A O 1
ATOM 626 N N . VAL A 1 85 ? 0.151 16.230 32.472 1.00 46.94 85 VAL A N 1
ATOM 627 C CA . VAL A 1 85 ? -0.220 16.320 33.895 1.00 46.94 85 VAL A CA 1
ATOM 628 C C . VAL A 1 85 ? 0.015 14.969 34.557 1.00 46.94 85 VAL A C 1
ATOM 630 O O . VAL A 1 85 ? -0.490 13.957 34.083 1.00 46.94 85 VAL A O 1
ATOM 633 N N . ALA A 1 86 ? 0.789 14.957 35.646 1.00 48.41 86 ALA A N 1
ATOM 634 C CA . ALA A 1 86 ? 1.052 13.770 36.454 1.00 48.41 86 ALA A CA 1
ATOM 635 C C . ALA A 1 86 ? -0.273 13.120 36.888 1.00 48.41 86 ALA A C 1
ATOM 637 O O . ALA A 1 86 ? -0.947 13.604 37.798 1.00 48.41 86 ALA A O 1
ATOM 638 N N . LEU A 1 87 ? -0.668 12.049 36.199 1.00 54.00 87 LEU A N 1
ATOM 639 C CA . LEU A 1 87 ? -1.850 11.284 36.558 1.00 54.00 87 LEU A CA 1
ATOM 640 C C . LEU A 1 87 ? -1.614 10.509 37.863 1.00 54.00 87 LEU A C 1
ATOM 642 O O . LEU A 1 87 ? -0.495 10.068 38.130 1.00 54.00 87 LEU A O 1
ATOM 646 N N . PRO A 1 88 ? -2.681 10.240 38.631 1.00 55.53 88 PRO A N 1
ATOM 647 C CA . PRO A 1 88 ? -2.645 9.291 39.739 1.00 55.53 88 PRO A CA 1
ATOM 648 C C . PRO A 1 88 ? -2.541 7.815 39.295 1.00 55.53 88 PRO A C 1
ATOM 650 O O . PRO A 1 88 ? -2.403 6.949 40.154 1.00 55.53 88 PRO A O 1
ATOM 653 N N . VAL A 1 89 ? -2.599 7.503 37.989 1.00 62.81 89 VAL A N 1
ATOM 654 C CA . VAL A 1 89 ? -2.560 6.128 37.450 1.00 62.81 89 VAL A CA 1
ATOM 655 C C . VAL A 1 89 ? -1.564 6.038 36.284 1.00 62.81 89 VAL A C 1
ATOM 657 O O . VAL A 1 89 ? -1.632 6.870 35.376 1.00 62.81 89 VAL A O 1
ATOM 660 N N . PRO A 1 90 ? -0.637 5.061 36.286 1.00 71.50 90 PRO A N 1
ATOM 661 C CA . PRO A 1 90 ? 0.344 4.892 35.218 1.00 71.50 90 PRO A CA 1
ATOM 662 C C . PRO A 1 90 ? -0.304 4.421 33.908 1.00 71.50 90 PRO A C 1
ATOM 664 O O . PRO A 1 90 ? -1.300 3.696 33.909 1.00 71.50 90 PRO A O 1
ATOM 667 N N . LEU A 1 91 ? 0.295 4.808 32.776 1.00 83.12 91 LEU A N 1
ATOM 668 C CA . LEU A 1 91 ? -0.048 4.250 31.465 1.00 83.12 91 LEU A CA 1
ATOM 669 C C . LEU A 1 91 ? 0.110 2.718 31.484 1.00 83.12 91 LEU A C 1
ATOM 671 O O . LEU A 1 91 ? 1.030 2.215 32.138 1.00 83.12 91 LEU A O 1
ATOM 675 N N . PRO A 1 92 ? -0.754 1.969 30.772 1.00 87.94 92 PRO A N 1
ATOM 676 C CA . PRO A 1 92 ? -0.620 0.520 30.694 1.00 87.94 92 PRO A CA 1
ATOM 677 C C . PRO A 1 92 ? 0.718 0.155 30.047 1.00 87.94 92 PRO A C 1
ATOM 679 O O . PRO A 1 92 ? 1.166 0.841 29.130 1.00 87.94 92 PRO A O 1
ATOM 682 N N . ALA A 1 93 ? 1.341 -0.938 30.491 1.00 90.69 93 ALA A N 1
ATOM 683 C CA . ALA A 1 93 ? 2.545 -1.442 29.840 1.00 90.69 93 ALA A CA 1
ATOM 684 C C . ALA A 1 93 ? 2.264 -1.751 28.360 1.00 90.69 93 ALA A C 1
ATOM 686 O O . ALA A 1 93 ? 1.208 -2.291 28.023 1.00 90.69 93 ALA A O 1
ATOM 687 N N . TRP A 1 94 ? 3.219 -1.441 27.479 1.00 93.12 94 TRP A N 1
ATOM 688 C CA . TRP A 1 94 ? 3.075 -1.653 26.034 1.00 93.12 94 TRP A CA 1
ATOM 689 C C . TRP A 1 94 ? 2.708 -3.104 25.680 1.00 93.12 94 TRP A C 1
ATOM 691 O O . TRP A 1 94 ? 1.854 -3.341 24.828 1.00 93.12 94 TRP A O 1
ATOM 701 N N . GLU A 1 95 ? 3.265 -4.071 26.412 1.00 94.25 95 GLU A N 1
ATOM 702 C CA . GLU A 1 95 ? 2.960 -5.500 26.270 1.00 94.25 95 GLU A CA 1
ATOM 703 C C . GLU A 1 95 ? 1.463 -5.807 26.424 1.00 94.25 95 GLU A C 1
ATOM 705 O O . GLU A 1 95 ? 0.938 -6.669 25.724 1.00 94.25 95 GLU A O 1
ATOM 710 N N . VAL A 1 96 ? 0.739 -5.079 27.283 1.00 94.38 96 VAL A N 1
ATOM 711 C CA . VAL A 1 96 ? -0.715 -5.248 27.457 1.00 94.38 96 VAL A CA 1
ATOM 712 C C . VAL A 1 96 ? -1.460 -4.827 26.190 1.00 94.38 96 VAL A C 1
ATOM 714 O O . VAL A 1 96 ? -2.413 -5.490 25.780 1.00 94.38 96 VAL A O 1
ATOM 717 N N . VAL A 1 97 ? -1.005 -3.756 25.535 1.00 95.62 97 VAL A N 1
ATOM 718 C CA . VAL A 1 97 ? -1.579 -3.258 24.277 1.00 95.62 97 VAL A CA 1
ATOM 719 C C . VAL A 1 97 ? -1.316 -4.245 23.136 1.00 95.62 97 VAL A C 1
ATOM 721 O O . VAL A 1 97 ? -2.240 -4.586 22.393 1.00 95.62 97 VAL A O 1
ATOM 724 N N . GLU A 1 98 ? -0.088 -4.757 23.016 1.00 95.38 98 GLU A N 1
ATOM 725 C CA . GLU A 1 98 ? 0.261 -5.780 22.019 1.00 95.38 98 GLU A CA 1
ATOM 726 C C . GLU A 1 98 ? -0.514 -7.085 22.237 1.00 95.38 98 GLU A C 1
ATOM 728 O O . GLU A 1 98 ? -1.052 -7.671 21.287 1.00 95.38 98 GLU A O 1
ATOM 733 N N . ASN A 1 99 ? -0.614 -7.524 23.493 1.00 95.75 99 ASN A N 1
ATOM 734 C CA . ASN A 1 99 ? -1.335 -8.732 23.869 1.00 95.75 99 ASN A CA 1
ATOM 735 C C . ASN A 1 99 ? -2.835 -8.599 23.575 1.00 95.75 99 ASN A C 1
ATOM 737 O O . ASN A 1 99 ? -3.430 -9.497 22.980 1.00 95.75 99 ASN A O 1
ATOM 741 N N . PHE A 1 100 ? -3.437 -7.443 23.879 1.00 97.00 100 PHE A N 1
ATOM 742 C CA . PHE A 1 100 ? -4.818 -7.165 23.490 1.00 97.00 100 PHE A CA 1
ATOM 743 C C . PHE A 1 100 ? -4.991 -7.292 21.974 1.00 97.00 100 PHE A C 1
ATOM 745 O O . PHE A 1 100 ? -5.798 -8.104 21.524 1.00 97.00 100 PHE A O 1
ATOM 752 N N . CYS A 1 101 ? -4.199 -6.567 21.174 1.00 96.88 101 CYS A N 1
ATOM 753 C CA . CYS A 1 101 ? -4.345 -6.546 19.713 1.00 96.88 101 CYS A CA 1
ATOM 754 C C . CYS A 1 101 ? -4.167 -7.939 19.080 1.00 96.88 101 CYS A C 1
ATOM 756 O O . CYS A 1 101 ? -4.829 -8.264 18.090 1.00 96.88 101 CYS A O 1
ATOM 758 N N . SER A 1 102 ? -3.316 -8.785 19.663 1.00 95.75 102 SER A N 1
ATOM 759 C CA . SER A 1 102 ? -3.051 -10.145 19.177 1.00 95.75 102 SER A CA 1
ATOM 760 C C . SER A 1 102 ? -4.035 -11.211 19.676 1.00 95.75 102 SER A C 1
ATOM 762 O O . SER A 1 102 ? -4.198 -12.217 18.985 1.00 95.75 102 SER A O 1
ATOM 764 N N . GLN A 1 103 ? -4.731 -11.005 20.805 1.00 96.06 103 GLN A N 1
ATOM 765 C CA . GLN A 1 103 ? -5.557 -12.052 21.433 1.00 96.06 103 GLN A CA 1
ATOM 766 C C . GLN A 1 103 ? -7.043 -11.721 21.632 1.00 96.06 103 GLN A C 1
ATOM 768 O O . GLN A 1 103 ? -7.809 -12.645 21.895 1.00 96.06 103 GLN A O 1
ATOM 773 N N . PHE A 1 104 ? -7.488 -10.469 21.453 1.00 96.31 104 PHE A N 1
ATOM 774 C CA . PHE A 1 104 ? -8.899 -10.091 21.666 1.00 96.31 104 PHE A CA 1
ATOM 775 C C . PHE A 1 104 ? -9.889 -10.964 20.875 1.00 96.31 104 PHE A C 1
ATOM 777 O O . PHE A 1 104 ? -9.557 -11.432 19.782 1.00 96.31 104 PHE A O 1
ATOM 784 N N . ILE A 1 105 ? -11.109 -11.150 21.390 1.00 95.50 105 ILE A N 1
ATOM 785 C CA . ILE A 1 105 ? -12.193 -11.849 20.683 1.00 95.50 105 ILE A CA 1
ATOM 786 C C . ILE A 1 105 ? -12.884 -10.888 19.701 1.00 95.50 105 ILE A C 1
ATOM 788 O O . ILE A 1 105 ? -13.532 -9.932 20.143 1.00 95.50 105 ILE A O 1
ATOM 792 N N . PRO A 1 106 ? -12.831 -11.145 18.377 1.00 93.94 106 PRO A N 1
ATOM 793 C CA . PRO A 1 106 ? -13.433 -10.260 17.380 1.00 93.94 106 PRO A CA 1
ATOM 794 C C . PRO A 1 106 ? -14.935 -10.039 17.552 1.00 93.94 106 PRO A C 1
ATOM 796 O O . PRO A 1 106 ? -15.416 -8.924 17.381 1.00 93.94 106 PRO A O 1
ATOM 799 N N . GLU A 1 107 ? -15.679 -11.083 17.921 1.00 91.75 107 GLU A N 1
ATOM 800 C CA . GLU A 1 107 ? -17.132 -11.010 18.119 1.00 91.75 107 GLU A CA 1
ATOM 801 C C . GLU A 1 107 ? -17.509 -10.015 19.217 1.00 91.75 107 GLU A C 1
ATOM 803 O O . GLU A 1 107 ? -18.391 -9.185 19.013 1.00 91.75 107 GLU A O 1
ATOM 808 N N . GLN A 1 108 ? -16.781 -10.035 20.338 1.00 92.62 108 GLN A N 1
ATOM 809 C CA . GLN A 1 108 ? -16.987 -9.084 21.426 1.00 92.62 108 GLN A CA 1
ATOM 810 C C . GLN A 1 108 ? -16.611 -7.659 21.011 1.00 92.62 108 GLN A C 1
ATOM 812 O O . GLN A 1 108 ? -17.372 -6.724 21.256 1.00 92.62 108 GLN A O 1
ATOM 817 N N . ALA A 1 109 ? -15.462 -7.487 20.350 1.00 92.38 109 ALA A N 1
ATOM 818 C CA . ALA A 1 109 ? -14.981 -6.175 19.917 1.00 92.38 109 ALA A CA 1
ATOM 819 C C . ALA A 1 109 ? -15.932 -5.490 18.917 1.00 92.38 109 ALA A C 1
ATOM 821 O O . ALA A 1 109 ? -16.100 -4.272 18.959 1.00 92.38 109 ALA A O 1
ATOM 822 N N . ARG A 1 110 ? -16.611 -6.262 18.057 1.00 90.38 110 ARG A N 1
ATOM 823 C CA . ARG A 1 110 ? -17.603 -5.746 17.097 1.00 90.38 110 ARG A CA 1
ATOM 824 C C . ARG A 1 110 ? -18.849 -5.137 17.739 1.00 90.38 110 ARG A C 1
ATOM 826 O O . ARG A 1 110 ? -19.555 -4.401 17.057 1.00 90.38 110 ARG A O 1
ATOM 833 N N . HIS A 1 111 ? -19.107 -5.375 19.026 1.00 88.81 111 HIS A N 1
ATOM 834 C CA . HIS A 1 111 ? -20.169 -4.665 19.744 1.00 88.81 111 HIS A CA 1
ATOM 835 C C . HIS A 1 111 ? -19.823 -3.198 20.043 1.00 88.81 111 HIS A C 1
ATOM 837 O O . HIS A 1 111 ? -20.738 -2.427 20.308 1.00 88.81 111 HIS A O 1
ATOM 843 N N . ALA A 1 112 ? -18.543 -2.809 19.993 1.00 88.94 112 ALA A N 1
ATOM 844 C CA . ALA A 1 112 ? -18.081 -1.442 20.251 1.00 88.94 112 ALA A CA 1
ATOM 845 C C . ALA A 1 112 ? -17.041 -0.984 19.202 1.00 88.94 112 ALA A C 1
ATOM 847 O O . ALA A 1 112 ? -15.877 -0.734 19.541 1.00 88.94 112 ALA A O 1
ATOM 848 N N . PRO A 1 113 ? -17.422 -0.885 17.913 1.00 87.44 113 PRO A N 1
ATOM 849 C CA . PRO A 1 113 ? -16.508 -0.519 16.826 1.00 87.44 113 PRO A CA 1
ATOM 850 C C . PRO A 1 113 ? -15.841 0.850 17.038 1.00 87.44 113 PRO A C 1
ATOM 852 O O . PRO A 1 113 ? -14.665 1.033 16.730 1.00 87.44 113 PRO A O 1
ATOM 855 N N . GLU A 1 114 ? -16.551 1.805 17.637 1.00 84.38 114 GLU A N 1
ATOM 856 C CA . GLU A 1 114 ? -16.028 3.129 17.970 1.00 84.38 114 GLU A CA 1
ATOM 857 C C . GLU A 1 114 ? -14.850 3.055 18.944 1.00 84.38 114 GLU A C 1
ATOM 859 O O . GLU A 1 114 ? -13.890 3.819 18.826 1.00 84.38 114 GLU A O 1
ATOM 864 N N . ARG A 1 115 ? -14.881 2.093 19.875 1.00 89.56 115 ARG A N 1
ATOM 865 C CA . ARG A 1 115 ? -13.786 1.871 20.820 1.00 89.56 115 ARG A CA 1
ATOM 866 C C . ARG A 1 115 ? -12.572 1.260 20.144 1.00 89.56 115 ARG A C 1
ATOM 8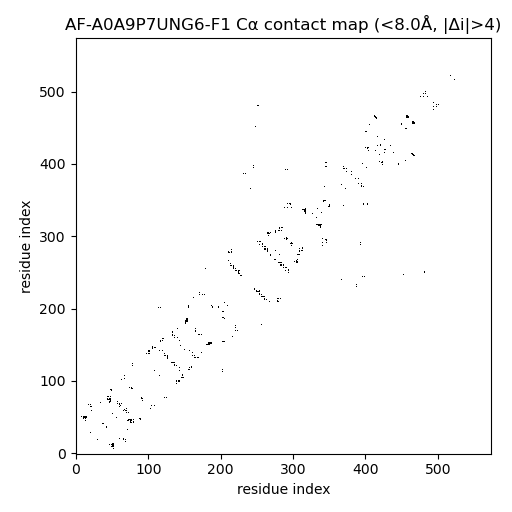68 O O . ARG A 1 115 ? -11.458 1.590 20.532 1.00 89.56 115 ARG A O 1
ATOM 875 N N . MET A 1 116 ? -12.765 0.442 19.111 1.00 92.44 116 MET A N 1
ATOM 876 C CA . MET A 1 116 ? -11.661 -0.094 18.308 1.00 92.44 116 MET A CA 1
ATOM 877 C C . MET A 1 116 ? -10.950 1.003 17.513 1.00 92.44 116 MET A C 1
ATOM 879 O O . MET A 1 116 ? -9.721 1.033 17.472 1.00 92.44 116 MET A O 1
ATOM 883 N N . PHE A 1 117 ? -11.695 1.947 16.935 1.00 90.88 117 PHE A N 1
ATOM 884 C CA . PHE A 1 117 ? -11.099 3.090 16.235 1.00 90.88 117 PHE A CA 1
ATOM 885 C C . PHE A 1 117 ? -10.398 4.051 17.201 1.00 90.88 117 PHE A C 1
ATOM 887 O O . PHE A 1 117 ? -9.275 4.483 16.940 1.00 90.88 117 PHE A O 1
ATOM 894 N N . MET A 1 118 ? -11.013 4.314 18.356 1.00 89.38 118 MET A N 1
ATOM 895 C CA . MET A 1 118 ? -10.403 5.094 19.435 1.00 89.38 118 MET A CA 1
ATOM 896 C C . MET A 1 118 ? -9.130 4.428 19.975 1.00 89.38 118 MET A C 1
ATOM 898 O O . MET A 1 118 ? -8.150 5.113 20.266 1.00 89.38 118 MET A O 1
ATOM 902 N N . LEU A 1 119 ? -9.112 3.097 20.077 1.00 94.44 119 LEU A N 1
ATOM 903 C CA . LEU A 1 119 ? -7.921 2.341 20.447 1.00 94.44 119 LEU A CA 1
ATOM 904 C C . LEU A 1 119 ? -6.806 2.518 19.409 1.00 94.44 119 LEU A C 1
ATOM 906 O O . LEU A 1 119 ? -5.677 2.788 19.803 1.00 94.44 119 LEU A O 1
ATOM 910 N N . GLY A 1 120 ? -7.111 2.422 18.110 1.00 93.75 120 GLY A N 1
ATOM 911 C CA . GLY A 1 120 ? -6.135 2.651 17.036 1.00 93.75 120 GLY A CA 1
ATOM 912 C C . GLY A 1 120 ? -5.456 4.024 17.127 1.00 93.75 120 GLY A C 1
ATOM 913 O O . GLY A 1 120 ? -4.228 4.112 17.106 1.00 93.75 120 GLY A O 1
ATOM 914 N N . ASP A 1 121 ? -6.241 5.083 17.341 1.00 91.44 121 ASP A N 1
ATOM 915 C CA . ASP A 1 121 ? -5.723 6.442 17.560 1.00 91.44 121 ASP A CA 1
ATOM 916 C C . ASP A 1 121 ? -4.887 6.549 18.853 1.00 91.44 121 ASP A C 1
ATOM 918 O O . ASP A 1 121 ? -3.806 7.140 18.874 1.00 91.44 121 ASP A O 1
ATOM 922 N N . GLY A 1 122 ? -5.340 5.900 19.930 1.00 91.94 122 GLY A N 1
ATOM 923 C CA . GLY A 1 122 ? -4.611 5.827 21.197 1.00 91.94 122 GLY A CA 1
ATOM 924 C C . GLY A 1 122 ? -3.252 5.125 21.078 1.00 91.94 122 GLY A C 1
ATOM 925 O O . GLY A 1 122 ? -2.262 5.601 21.632 1.00 91.94 122 GLY A O 1
ATOM 926 N N . ILE A 1 123 ? -3.170 4.033 20.310 1.00 95.25 123 ILE A N 1
ATOM 927 C CA . ILE A 1 123 ? -1.920 3.300 20.042 1.00 95.25 123 ILE A CA 1
ATOM 928 C C . ILE A 1 123 ? -0.905 4.206 19.340 1.00 95.25 123 ILE A C 1
ATOM 930 O O . ILE A 1 123 ? 0.270 4.211 19.712 1.00 95.25 123 ILE A O 1
ATOM 934 N N . LEU A 1 124 ? -1.346 5.000 18.359 1.00 93.38 124 LEU A N 1
ATOM 935 C CA . LEU A 1 124 ? -0.480 5.949 17.658 1.00 93.38 124 LEU A CA 1
ATOM 936 C C . LEU A 1 124 ? 0.085 7.012 18.597 1.00 93.38 124 LEU A C 1
ATOM 938 O O . LEU A 1 124 ? 1.296 7.243 18.606 1.00 93.38 124 LEU A O 1
ATOM 942 N N . LYS A 1 125 ? -0.777 7.635 19.409 1.00 91.31 125 LYS A N 1
ATOM 943 C CA . LYS A 1 125 ? -0.361 8.637 20.403 1.00 91.31 125 LYS A CA 1
ATOM 944 C C . LYS A 1 125 ? 0.615 8.041 21.410 1.00 91.31 125 LYS A C 1
ATOM 946 O O . LYS A 1 125 ? 1.618 8.672 21.735 1.00 91.31 125 LYS A O 1
ATOM 951 N N . TYR A 1 126 ? 0.359 6.814 21.862 1.00 92.00 126 TYR A N 1
ATOM 952 C CA . TYR A 1 126 ? 1.221 6.145 22.826 1.00 92.00 126 TYR A CA 1
ATOM 953 C C . TYR A 1 126 ? 2.595 5.805 22.233 1.00 92.00 126 TYR A C 1
ATOM 955 O O . TYR A 1 126 ? 3.619 6.139 22.827 1.00 92.00 126 TYR A O 1
ATOM 963 N N . ALA A 1 127 ? 2.647 5.243 21.023 1.00 93.12 127 ALA A N 1
ATOM 964 C CA . ALA A 1 127 ? 3.908 4.967 20.333 1.00 93.12 127 ALA A CA 1
ATOM 965 C C . ALA A 1 127 ? 4.705 6.252 20.032 1.00 93.12 127 ALA A C 1
ATOM 967 O O . ALA A 1 127 ? 5.933 6.267 20.145 1.00 93.12 127 ALA A O 1
ATOM 968 N N . ALA A 1 128 ? 4.017 7.348 19.693 1.00 90.75 128 ALA A N 1
ATOM 969 C CA . ALA A 1 128 ? 4.637 8.659 19.515 1.00 90.75 128 ALA A CA 1
ATOM 970 C C . ALA A 1 128 ? 5.216 9.211 20.829 1.00 90.75 128 ALA A C 1
ATOM 972 O O . ALA A 1 128 ? 6.323 9.747 20.824 1.00 90.75 128 ALA A O 1
ATOM 973 N N . HIS A 1 129 ? 4.520 9.031 21.957 1.00 87.94 129 HIS A N 1
ATOM 974 C CA . HIS A 1 129 ? 5.026 9.414 23.279 1.00 87.94 129 HIS A CA 1
ATOM 975 C C . HIS A 1 129 ? 6.276 8.622 23.683 1.00 87.94 129 HIS A C 1
ATOM 977 O O . HIS A 1 129 ? 7.207 9.186 24.251 1.00 87.94 129 HIS A O 1
ATOM 983 N N . LEU A 1 130 ? 6.343 7.339 23.317 1.00 90.31 130 LEU A N 1
ATOM 984 C CA . LEU A 1 130 ? 7.537 6.504 23.485 1.00 90.31 130 LEU A CA 1
ATOM 985 C C . LEU A 1 130 ? 8.667 6.844 22.490 1.00 90.31 130 LEU A C 1
ATOM 987 O O . LEU A 1 130 ? 9.680 6.147 22.456 1.00 90.31 130 LEU A O 1
ATOM 991 N N . LEU A 1 131 ? 8.503 7.893 21.671 1.00 90.75 131 LEU A N 1
ATOM 992 C CA . LEU A 1 131 ? 9.432 8.322 20.618 1.00 90.75 131 LEU A CA 1
ATOM 993 C C . LEU A 1 131 ? 9.743 7.221 19.590 1.00 90.75 131 LEU A C 1
ATOM 995 O O . LEU A 1 131 ? 10.773 7.259 18.916 1.00 90.75 131 LEU A O 1
ATOM 999 N N . ASN A 1 132 ? 8.847 6.239 19.448 1.00 93.75 132 ASN A N 1
ATOM 1000 C CA . ASN A 1 132 ? 9.021 5.125 18.529 1.00 93.75 132 ASN A CA 1
ATOM 1001 C C . ASN A 1 132 ? 7.707 4.761 17.815 1.00 93.75 132 ASN A C 1
ATOM 1003 O O . ASN A 1 132 ? 7.093 3.733 18.111 1.00 93.75 132 ASN A O 1
ATOM 1007 N N . PRO A 1 133 ? 7.275 5.561 16.820 1.00 93.00 133 PRO A N 1
ATOM 1008 C CA . PRO A 1 133 ? 6.032 5.310 16.085 1.00 93.00 133 PRO A CA 1
ATOM 1009 C C . PRO A 1 133 ? 6.011 3.960 15.349 1.00 93.00 133 PRO A C 1
ATOM 1011 O O . PRO A 1 133 ? 4.936 3.447 15.051 1.00 93.00 133 PRO A O 1
ATOM 1014 N N . LYS A 1 134 ? 7.173 3.334 15.099 1.00 95.25 134 LYS A N 1
ATOM 1015 C CA . LYS A 1 134 ? 7.264 1.996 14.489 1.00 95.25 134 LYS A CA 1
ATOM 1016 C C . LYS A 1 134 ? 6.529 0.937 15.307 1.00 95.25 134 LYS A C 1
ATOM 1018 O O . LYS A 1 134 ? 5.994 -0.007 14.729 1.00 95.25 134 LYS A O 1
ATOM 1023 N N . TRP A 1 135 ? 6.510 1.080 16.631 1.00 95.19 135 TRP A N 1
ATOM 1024 C CA . TRP A 1 135 ? 5.909 0.089 17.519 1.00 95.19 135 TRP A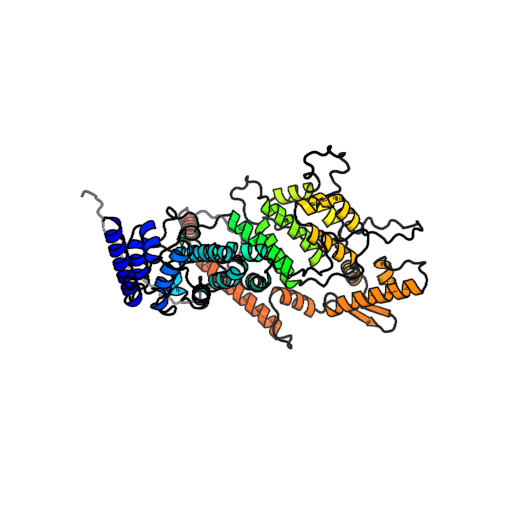 CA 1
ATOM 1025 C C . TRP A 1 135 ? 4.414 -0.077 17.242 1.00 95.19 135 TRP A C 1
ATOM 1027 O O . TRP A 1 135 ? 3.911 -1.190 17.302 1.00 95.19 135 TRP A O 1
ATOM 1037 N N . ALA A 1 136 ? 3.724 0.980 16.803 1.00 96.62 136 ALA A N 1
ATOM 1038 C CA . ALA A 1 136 ? 2.305 0.920 16.466 1.00 96.62 136 ALA A CA 1
ATOM 1039 C C . ALA A 1 136 ? 1.972 0.033 15.249 1.00 96.62 136 ALA A C 1
ATOM 1041 O O . ALA A 1 136 ? 0.835 -0.416 15.135 1.00 96.62 136 ALA A O 1
ATOM 1042 N N . ILE A 1 137 ? 2.923 -0.257 14.350 1.00 96.69 137 ILE A N 1
ATOM 1043 C CA . ILE A 1 137 ? 2.637 -0.937 13.071 1.00 96.69 137 ILE A CA 1
ATOM 1044 C C . ILE A 1 137 ? 2.032 -2.328 13.287 1.00 96.69 137 ILE A C 1
ATOM 1046 O O . ILE A 1 137 ? 1.004 -2.647 12.694 1.00 96.69 137 ILE A O 1
ATOM 1050 N N . ILE A 1 138 ? 2.646 -3.161 14.133 1.00 96.75 138 ILE A N 1
ATOM 1051 C CA . ILE A 1 138 ? 2.191 -4.544 14.342 1.00 96.75 138 ILE A CA 1
ATOM 1052 C C . ILE A 1 138 ? 0.851 -4.604 15.093 1.00 96.75 138 ILE A C 1
ATOM 1054 O O . ILE A 1 138 ? -0.044 -5.308 14.621 1.00 96.75 138 ILE A O 1
ATOM 1058 N N . PRO A 1 139 ? 0.636 -3.856 16.193 1.00 97.38 139 PRO A N 1
ATOM 1059 C CA . PRO A 1 139 ? -0.678 -3.749 16.820 1.00 97.38 139 PRO A CA 1
ATOM 1060 C C . PRO A 1 139 ? -1.769 -3.301 15.848 1.00 97.38 139 PRO A C 1
ATOM 1062 O O . PRO A 1 139 ? -2.794 -3.970 15.754 1.00 97.38 139 PRO A O 1
ATOM 1065 N N . LEU A 1 140 ? -1.538 -2.236 15.070 1.00 97.19 140 LEU A N 1
ATOM 1066 C CA . LEU A 1 140 ? -2.518 -1.740 14.098 1.00 97.19 140 LEU A CA 1
ATOM 1067 C C . LEU A 1 140 ? -2.809 -2.766 12.996 1.00 97.19 140 LEU A C 1
ATOM 1069 O O . LEU A 1 140 ? -3.968 -2.957 12.633 1.00 97.19 140 LEU A O 1
ATOM 1073 N N . LEU A 1 141 ? -1.785 -3.470 12.505 1.00 97.12 141 LEU A N 1
ATOM 1074 C CA . LEU A 1 141 ? -1.955 -4.554 11.539 1.00 97.12 141 LEU A CA 1
ATOM 1075 C C . LEU A 1 141 ? -2.803 -5.697 12.117 1.00 97.12 141 LEU A C 1
ATOM 1077 O O . LEU A 1 141 ? -3.708 -6.190 11.447 1.00 97.12 141 LEU A O 1
ATOM 1081 N N . ASN A 1 142 ? -2.569 -6.080 13.375 1.00 96.88 142 ASN A N 1
ATOM 1082 C CA . ASN A 1 142 ? -3.380 -7.087 14.059 1.00 96.88 142 ASN A CA 1
ATOM 1083 C C . ASN A 1 142 ? -4.837 -6.636 14.232 1.00 96.88 142 ASN A C 1
ATOM 1085 O O . ASN A 1 142 ? -5.743 -7.454 14.068 1.00 96.88 142 ASN A O 1
ATOM 1089 N N . LEU A 1 143 ? -5.078 -5.350 14.518 1.00 95.69 143 LEU A N 1
ATOM 1090 C CA . LEU A 1 143 ? -6.437 -4.807 14.582 1.00 95.69 143 LEU A CA 1
ATOM 1091 C C . LEU A 1 143 ? -7.138 -4.921 13.226 1.00 95.69 143 LEU A C 1
ATOM 1093 O O . LEU A 1 143 ? -8.246 -5.447 13.164 1.00 95.69 143 LEU A O 1
ATOM 1097 N N . VAL A 1 144 ? -6.481 -4.490 12.147 1.00 94.81 144 VAL A N 1
ATOM 1098 C CA . VAL A 1 144 ? -7.023 -4.560 10.780 1.00 94.81 144 VAL A CA 1
ATOM 1099 C C . VAL A 1 144 ? -7.362 -5.999 10.378 1.00 94.81 144 VAL A C 1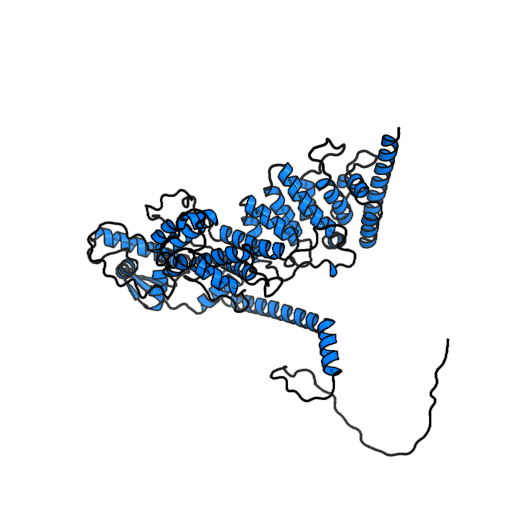
ATOM 1101 O O . VAL A 1 144 ? -8.447 -6.252 9.862 1.00 94.81 144 VAL A O 1
ATOM 1104 N N . LEU A 1 145 ? -6.473 -6.950 10.665 1.00 95.38 145 LEU A N 1
ATOM 1105 C CA . LEU A 1 145 ? -6.640 -8.348 10.264 1.00 95.38 145 LEU A CA 1
ATOM 1106 C C . LEU A 1 145 ? -7.715 -9.110 11.047 1.00 95.38 145 LEU A C 1
ATOM 1108 O O . LEU A 1 145 ? -8.226 -10.110 10.546 1.00 95.38 145 LEU A O 1
ATOM 1112 N N . ARG A 1 146 ? -8.004 -8.707 12.291 1.00 94.62 146 ARG A N 1
ATOM 1113 C CA . ARG A 1 146 ? -8.818 -9.510 13.222 1.00 94.62 146 ARG A CA 1
ATOM 1114 C C . ARG A 1 146 ? -10.158 -8.879 13.571 1.00 94.62 146 ARG A C 1
ATOM 1116 O O . ARG A 1 146 ? -11.063 -9.602 13.966 1.00 94.62 146 ARG A O 1
ATOM 1123 N N . PHE A 1 147 ? -10.288 -7.556 13.494 1.00 92.38 147 PHE A N 1
ATOM 1124 C CA . PHE A 1 147 ? -11.471 -6.852 13.993 1.00 92.38 147 PHE A CA 1
ATOM 1125 C C . PHE A 1 147 ? -12.741 -7.211 13.207 1.00 92.38 147 PHE A C 1
ATOM 1127 O O . PHE A 1 147 ? -13.745 -7.651 13.783 1.00 92.38 147 PHE A O 1
ATOM 1134 N N . LEU A 1 148 ? -12.690 -7.050 11.886 1.00 90.06 148 LEU A N 1
ATOM 1135 C CA . LEU A 1 148 ? -13.804 -7.372 11.003 1.00 90.06 148 LEU A CA 1
ATOM 1136 C C . LEU A 1 148 ? -13.725 -8.830 10.528 1.00 90.06 148 LEU A C 1
ATOM 1138 O O . LEU A 1 148 ? -12.637 -9.402 10.504 1.00 90.06 148 LEU A O 1
ATOM 1142 N N . PRO A 1 149 ? -14.864 -9.458 10.170 1.00 86.69 149 PRO A N 1
ATOM 1143 C CA . PRO A 1 149 ? -14.872 -10.832 9.661 1.00 86.69 149 PRO A CA 1
ATOM 1144 C C . PRO A 1 149 ? -14.051 -10.978 8.378 1.00 86.69 149 PRO A C 1
ATOM 1146 O O . PRO A 1 149 ? -13.403 -12.000 8.170 1.00 86.69 149 PRO A O 1
ATOM 1149 N N . THR A 1 150 ? -14.071 -9.940 7.541 1.00 86.62 150 THR A N 1
ATOM 1150 C CA . THR A 1 150 ? -13.282 -9.838 6.320 1.00 86.62 150 THR A CA 1
ATOM 1151 C C . THR A 1 150 ? -12.290 -8.675 6.449 1.00 86.62 150 THR A C 1
ATOM 1153 O O . THR A 1 150 ? -12.699 -7.536 6.686 1.00 86.62 150 THR A O 1
ATOM 1156 N N . PRO A 1 151 ? -10.976 -8.928 6.297 1.00 89.31 151 PRO A N 1
ATOM 1157 C CA . PRO A 1 151 ? -9.945 -7.889 6.378 1.00 89.31 151 PRO A CA 1
ATOM 1158 C C . PRO A 1 151 ? -9.925 -6.962 5.151 1.00 89.31 151 PRO A C 1
ATOM 1160 O O . PRO A 1 151 ? -9.193 -5.980 5.148 1.00 89.31 151 PRO A O 1
ATOM 1163 N N . ASN A 1 152 ? -10.728 -7.263 4.128 1.00 89.62 152 ASN A N 1
ATOM 1164 C CA . ASN A 1 152 ? -10.863 -6.469 2.908 1.00 89.62 152 ASN A CA 1
ATOM 1165 C C . ASN A 1 152 ? -11.772 -5.236 3.091 1.00 89.62 152 ASN A C 1
ATOM 1167 O O . ASN A 1 152 ? -11.861 -4.397 2.198 1.00 89.62 152 ASN A O 1
ATOM 1171 N N . ILE A 1 153 ? -12.447 -5.099 4.240 1.00 90.12 153 ILE A N 1
ATOM 1172 C CA . ILE A 1 153 ? -13.309 -3.945 4.513 1.00 90.12 153 ILE A CA 1
ATOM 1173 C C . ILE A 1 153 ? -12.456 -2.762 4.974 1.00 90.12 153 ILE A C 1
ATOM 1175 O O . ILE A 1 153 ? -11.833 -2.803 6.038 1.00 90.12 153 ILE A O 1
ATOM 1179 N N . PHE A 1 154 ? -12.499 -1.661 4.226 1.00 91.56 154 PHE A N 1
ATOM 1180 C CA . PHE A 1 154 ? -11.782 -0.435 4.559 1.00 91.56 154 PHE A CA 1
ATOM 1181 C C . PHE A 1 154 ? -12.288 0.183 5.861 1.00 91.56 154 PHE A C 1
ATOM 1183 O O . PHE A 1 154 ? -13.472 0.469 5.996 1.00 91.56 154 PHE A O 1
ATOM 1190 N N . THR A 1 155 ? -11.381 0.451 6.802 1.00 91.50 155 THR A N 1
ATOM 1191 C CA . THR A 1 155 ? -11.663 1.129 8.081 1.00 91.50 155 THR A CA 1
ATOM 1192 C C . THR A 1 155 ? -10.685 2.283 8.313 1.00 91.50 155 THR A C 1
ATOM 1194 O O . THR A 1 155 ? -9.594 2.271 7.735 1.00 91.50 155 THR A O 1
ATOM 1197 N N . PRO A 1 156 ? -10.980 3.234 9.222 1.00 88.50 156 PRO A N 1
ATOM 1198 C CA . PRO A 1 156 ? -10.042 4.311 9.564 1.00 88.50 156 PRO A CA 1
ATOM 1199 C C . PRO A 1 156 ? -8.650 3.822 10.016 1.00 88.50 156 PRO A C 1
ATOM 1201 O O . PRO A 1 156 ? -7.644 4.496 9.790 1.00 88.50 156 PRO A O 1
ATOM 1204 N N . ILE A 1 157 ? -8.570 2.613 10.588 1.00 92.56 157 ILE A N 1
ATOM 1205 C CA . ILE A 1 157 ? -7.315 1.995 11.051 1.00 92.56 157 ILE A CA 1
ATOM 1206 C C . ILE A 1 157 ? -6.376 1.676 9.873 1.00 92.56 157 ILE A C 1
ATOM 1208 O O . ILE A 1 157 ? -5.158 1.774 10.009 1.00 92.56 157 ILE A O 1
ATOM 1212 N N . HIS A 1 158 ? -6.913 1.344 8.693 1.00 93.44 158 HIS A N 1
ATOM 1213 C CA . HIS A 1 158 ? -6.106 1.033 7.507 1.00 93.44 158 HIS A CA 1
ATOM 1214 C C . HIS A 1 158 ? -5.262 2.224 7.057 1.00 93.44 158 HIS A C 1
ATOM 1216 O O . HIS A 1 158 ? -4.073 2.089 6.761 1.00 93.44 158 HIS A O 1
ATOM 1222 N N . TYR A 1 159 ? -5.889 3.400 7.011 1.00 89.62 159 TYR A N 1
ATOM 1223 C CA . TYR A 1 159 ? -5.216 4.644 6.663 1.00 89.62 159 TYR A CA 1
ATOM 1224 C C . TYR A 1 159 ? -4.104 4.965 7.673 1.00 89.62 159 TYR A C 1
ATOM 1226 O O . TYR A 1 159 ? -2.966 5.231 7.282 1.00 89.62 159 TYR A O 1
ATOM 1234 N N . GLN A 1 160 ? -4.414 4.858 8.968 1.00 91.38 160 GLN A N 1
ATOM 1235 C CA . GLN A 1 160 ? -3.464 5.061 10.062 1.00 91.38 160 GLN A CA 1
ATOM 1236 C C . GLN A 1 160 ? -2.250 4.123 9.961 1.00 91.38 160 GLN A C 1
ATOM 1238 O O . GLN A 1 160 ? -1.110 4.586 10.005 1.00 91.38 160 GLN A O 1
ATOM 1243 N N . LEU A 1 161 ? -2.482 2.825 9.740 1.00 95.56 161 LEU A N 1
ATOM 1244 C CA . LEU A 1 161 ? -1.434 1.817 9.562 1.00 95.56 161 LEU A CA 1
ATOM 1245 C C . LEU A 1 161 ? -0.470 2.186 8.425 1.00 95.56 161 LEU A C 1
ATOM 1247 O O . LEU A 1 161 ? 0.753 2.138 8.604 1.00 95.56 161 LEU A O 1
ATOM 1251 N N . LEU A 1 162 ? -1.002 2.563 7.258 1.00 95.56 162 LEU A N 1
AT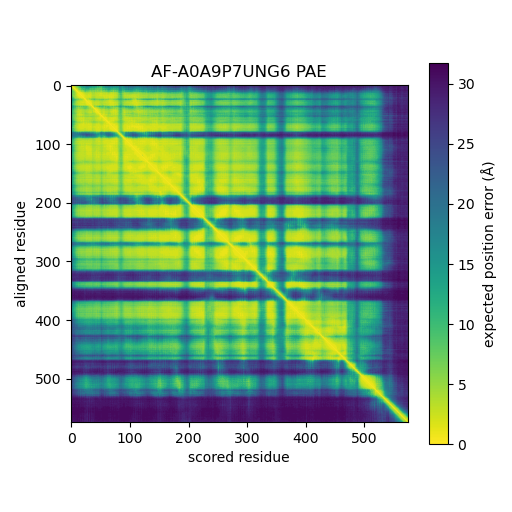OM 1252 C CA . LEU A 1 162 ? -0.174 2.940 6.111 1.00 95.56 162 LEU A CA 1
ATOM 1253 C C . LEU A 1 162 ? 0.592 4.237 6.353 1.00 95.56 162 LEU A C 1
ATOM 1255 O O . LEU A 1 162 ? 1.760 4.325 5.969 1.00 95.56 162 LEU A O 1
ATOM 1259 N N . LEU A 1 163 ? -0.030 5.220 7.007 1.00 93.94 163 LEU A N 1
ATOM 1260 C CA . LEU A 1 163 ? 0.623 6.487 7.333 1.00 93.94 163 LEU A CA 1
ATOM 1261 C C . LEU A 1 163 ? 1.850 6.257 8.199 1.00 93.94 163 LEU A C 1
ATOM 1263 O O . LEU A 1 163 ? 2.946 6.689 7.841 1.00 93.94 163 LEU A O 1
ATOM 1267 N N . THR A 1 164 ? 1.686 5.507 9.282 1.00 94.81 164 THR A N 1
ATOM 1268 C CA . THR A 1 164 ? 2.776 5.186 10.203 1.00 94.81 164 THR A CA 1
ATOM 1269 C C . THR A 1 164 ? 3.861 4.355 9.528 1.00 94.81 164 THR A C 1
ATOM 1271 O O . THR A 1 164 ? 5.050 4.619 9.712 1.00 94.81 164 THR A O 1
ATOM 1274 N N . SER A 1 165 ? 3.479 3.385 8.697 1.00 95.56 165 SER A N 1
ATOM 1275 C CA . SER A 1 165 ? 4.440 2.533 7.984 1.00 95.56 165 SER A CA 1
ATOM 1276 C C . SER A 1 165 ? 5.295 3.328 6.996 1.00 95.56 165 SER A C 1
ATOM 1278 O O . SER A 1 165 ? 6.504 3.116 6.919 1.00 95.56 165 SER A O 1
ATOM 1280 N N . LEU A 1 166 ? 4.699 4.287 6.278 1.00 94.44 166 LEU A N 1
ATOM 1281 C CA . LEU A 1 166 ? 5.423 5.160 5.351 1.00 94.44 166 LEU A CA 1
ATOM 1282 C C . LEU A 1 166 ? 6.289 6.194 6.077 1.00 94.44 166 LEU A C 1
ATOM 1284 O O . LEU A 1 166 ? 7.443 6.379 5.702 1.00 94.44 166 LEU A O 1
ATOM 1288 N N . GLN A 1 167 ? 5.773 6.832 7.132 1.00 93.38 167 GLN A N 1
ATOM 1289 C CA . GLN A 1 167 ? 6.528 7.813 7.925 1.00 93.38 167 GLN A CA 1
ATOM 1290 C C . GLN A 1 167 ? 7.771 7.205 8.582 1.00 93.38 167 GLN A C 1
ATOM 1292 O O . GLN A 1 167 ? 8.793 7.873 8.712 1.00 93.38 167 GLN A O 1
ATOM 1297 N N . THR A 1 168 ? 7.692 5.937 8.982 1.00 93.75 168 THR A N 1
ATOM 1298 C CA . THR A 1 168 ? 8.808 5.206 9.599 1.00 93.75 168 THR A CA 1
ATOM 1299 C C . THR A 1 168 ? 9.687 4.463 8.592 1.00 93.75 168 THR A C 1
ATOM 1301 O O . THR A 1 168 ? 10.702 3.891 8.980 1.00 93.75 168 THR A O 1
ATOM 1304 N N . GLY A 1 169 ? 9.312 4.436 7.307 1.00 90.56 169 GLY A N 1
ATOM 1305 C CA . GLY A 1 169 ? 10.013 3.676 6.268 1.00 90.56 169 GLY A CA 1
ATOM 1306 C C . GLY A 1 169 ? 9.920 2.149 6.423 1.00 90.56 169 GLY A C 1
ATOM 1307 O O . GLY A 1 169 ? 10.656 1.415 5.764 1.00 90.56 169 GLY A O 1
ATOM 1308 N N . HIS A 1 170 ? 9.032 1.639 7.279 1.00 91.56 170 HIS A N 1
ATOM 1309 C CA . HIS A 1 170 ? 8.892 0.213 7.580 1.00 91.56 170 HIS A CA 1
ATOM 1310 C C . HIS A 1 170 ? 7.685 -0.405 6.866 1.00 91.56 170 HIS A C 1
ATOM 1312 O O . HIS A 1 170 ? 6.701 -0.796 7.484 1.00 91.56 170 HIS A O 1
ATOM 1318 N N . VAL A 1 171 ? 7.788 -0.530 5.541 1.00 92.69 171 VAL A N 1
ATOM 1319 C CA . VAL A 1 171 ? 6.709 -1.056 4.678 1.00 92.69 171 VAL A CA 1
ATOM 1320 C C . VAL A 1 171 ? 6.649 -2.587 4.600 1.00 92.69 171 VAL A C 1
ATOM 1322 O O . VAL A 1 171 ? 5.625 -3.143 4.209 1.00 92.69 171 VAL A O 1
ATOM 1325 N N . GLY A 1 172 ? 7.724 -3.278 4.999 1.00 90.12 172 GLY A N 1
ATOM 1326 C CA . GLY A 1 172 ? 7.854 -4.739 4.902 1.00 90.12 172 GLY A CA 1
ATOM 1327 C C . GLY A 1 172 ? 6.699 -5.531 5.535 1.00 90.12 172 GLY A C 1
ATOM 1328 O O . GLY A 1 172 ? 6.147 -6.393 4.858 1.00 90.12 172 GLY A O 1
ATOM 1329 N N . PRO A 1 173 ? 6.272 -5.227 6.777 1.00 91.38 173 PRO A N 1
ATOM 1330 C CA . PRO A 1 173 ? 5.149 -5.923 7.412 1.00 91.38 173 PRO A CA 1
ATOM 1331 C C . PRO A 1 173 ? 3.798 -5.721 6.712 1.00 91.38 173 PRO A C 1
ATOM 1333 O O . PRO A 1 173 ? 2.921 -6.572 6.819 1.00 91.38 173 PRO A O 1
ATOM 1336 N N . VAL A 1 174 ? 3.616 -4.603 6.001 1.00 94.38 174 VAL A N 1
ATOM 1337 C CA . VAL A 1 174 ? 2.323 -4.223 5.409 1.00 94.38 174 VAL A CA 1
ATOM 1338 C C . VAL A 1 174 ? 2.193 -4.677 3.954 1.00 94.38 174 VAL A C 1
ATOM 1340 O O . VAL A 1 174 ? 1.083 -4.908 3.483 1.00 94.38 174 VAL A O 1
ATOM 1343 N N . ALA A 1 175 ? 3.303 -4.882 3.239 1.00 93.38 175 ALA A N 1
ATOM 1344 C CA . ALA A 1 175 ? 3.268 -5.324 1.844 1.00 93.38 175 ALA A CA 1
ATOM 1345 C C . ALA A 1 175 ? 2.516 -6.662 1.632 1.00 93.38 175 ALA A C 1
ATOM 1347 O O . ALA A 1 175 ? 1.647 -6.699 0.759 1.00 93.38 175 ALA A O 1
ATOM 1348 N N . PRO A 1 176 ? 2.731 -7.732 2.432 1.00 93.06 176 PRO A N 1
ATOM 1349 C CA . PRO A 1 176 ? 1.966 -8.974 2.291 1.00 93.06 176 PRO A CA 1
ATOM 1350 C C . PRO A 1 176 ? 0.469 -8.790 2.554 1.00 93.06 176 PRO A C 1
ATOM 1352 O O . PRO A 1 176 ? -0.351 -9.433 1.904 1.00 93.06 176 PRO A O 1
ATOM 1355 N N . PHE A 1 177 ? 0.113 -7.903 3.488 1.00 93.94 177 PHE A N 1
ATOM 1356 C CA . PHE A 1 177 ? -1.276 -7.579 3.801 1.00 93.94 177 PHE A CA 1
ATOM 1357 C C . PHE A 1 177 ? -1.987 -6.943 2.598 1.00 93.94 177 PHE A C 1
ATOM 1359 O O . PHE A 1 177 ? -3.042 -7.428 2.204 1.00 93.94 177 PHE A O 1
ATOM 1366 N N . LEU A 1 178 ? -1.373 -5.935 1.969 1.00 94.94 178 LEU A N 1
ATOM 1367 C CA . LEU A 1 178 ? -1.944 -5.242 0.805 1.00 94.94 178 LEU A CA 1
ATOM 1368 C C . LEU A 1 178 ? -2.112 -6.153 -0.418 1.00 94.94 178 LEU A C 1
ATOM 1370 O O . LEU A 1 178 ? -3.020 -5.963 -1.217 1.00 94.94 178 LEU A O 1
ATOM 1374 N N . VAL A 1 179 ? -1.224 -7.134 -0.582 1.00 92.38 179 VAL A N 1
ATOM 1375 C CA . VAL A 1 179 ? -1.318 -8.116 -1.672 1.00 92.38 179 VAL A CA 1
ATOM 1376 C C . VAL A 1 179 ? -2.413 -9.142 -1.398 1.00 92.38 179 VAL A C 1
ATOM 1378 O O . VAL A 1 179 ? -3.153 -9.506 -2.306 1.00 92.38 179 VAL A O 1
ATOM 1381 N N . LYS A 1 180 ? -2.500 -9.631 -0.156 1.00 90.88 180 LYS A N 1
ATOM 1382 C CA . LYS A 1 180 ? -3.397 -10.731 0.213 1.00 90.88 180 LYS A CA 1
ATOM 1383 C C . LYS A 1 180 ? -4.848 -10.289 0.408 1.00 90.88 180 LYS A C 1
ATOM 1385 O O . LYS A 1 180 ? -5.749 -11.077 0.146 1.00 90.88 180 LYS A O 1
ATOM 1390 N N . TYR A 1 181 ? -5.061 -9.068 0.889 1.00 91.69 181 TYR A N 1
ATOM 1391 C CA . TYR A 1 181 ? -6.376 -8.550 1.263 1.00 91.69 181 TYR A CA 1
ATOM 1392 C C . TYR A 1 181 ? -6.624 -7.195 0.585 1.00 91.69 181 TYR A C 1
ATOM 1394 O O . TYR A 1 181 ? -6.619 -6.155 1.252 1.00 91.69 181 TYR A O 1
ATOM 1402 N N . PRO A 1 182 ? -6.768 -7.169 -0.755 1.00 90.31 182 PRO A N 1
ATOM 1403 C CA . PRO A 1 182 ? -7.158 -5.953 -1.452 1.00 90.31 182 PRO A CA 1
ATOM 1404 C C . PRO A 1 182 ? -8.540 -5.505 -0.972 1.00 90.31 182 PRO A C 1
ATOM 1406 O O . PRO A 1 182 ? -9.413 -6.327 -0.709 1.00 90.31 182 PRO A O 1
ATOM 1409 N N . ILE A 1 183 ? -8.730 -4.193 -0.853 1.00 90.81 183 ILE A N 1
ATOM 1410 C CA . ILE A 1 183 ? -9.995 -3.639 -0.374 1.00 90.81 183 ILE A CA 1
ATOM 1411 C C . ILE A 1 183 ? -11.075 -3.786 -1.442 1.00 90.81 183 ILE A C 1
ATOM 1413 O O . ILE A 1 183 ? -10.888 -3.314 -2.565 1.00 90.81 183 ILE A O 1
ATOM 1417 N N . ASP A 1 184 ? -12.199 -4.387 -1.063 1.00 85.81 184 ASP A N 1
ATOM 1418 C CA . ASP A 1 184 ? -13.375 -4.611 -1.912 1.00 85.81 184 ASP A CA 1
ATOM 1419 C C . ASP A 1 184 ? -14.656 -3.955 -1.367 1.00 85.81 184 ASP A C 1
ATOM 1421 O O . ASP A 1 184 ? -15.588 -3.712 -2.134 1.00 85.81 184 ASP A O 1
ATOM 1425 N N . ASP A 1 185 ? -14.685 -3.593 -0.083 1.00 85.19 185 ASP A N 1
ATOM 1426 C CA . ASP A 1 185 ? -15.822 -2.942 0.564 1.00 85.19 185 ASP A CA 1
ATOM 1427 C C . ASP A 1 185 ? -15.361 -1.853 1.548 1.00 85.19 185 ASP A C 1
ATOM 1429 O O . ASP A 1 185 ? -14.212 -1.814 1.996 1.00 85.19 185 ASP A O 1
ATOM 1433 N N . ILE A 1 186 ? -16.256 -0.929 1.887 1.00 86.56 186 ILE A N 1
ATOM 1434 C CA . ILE A 1 186 ? -15.981 0.207 2.769 1.00 86.56 186 ILE A CA 1
ATOM 1435 C C . ILE A 1 186 ? -16.840 0.084 4.020 1.00 86.56 186 ILE A C 1
ATOM 1437 O O . ILE A 1 186 ? -18.058 -0.071 3.945 1.00 86.56 186 ILE A O 1
ATOM 1441 N N . TYR A 1 187 ? -16.217 0.221 5.192 1.00 84.62 187 TYR A N 1
ATOM 1442 C CA . TYR A 1 187 ? -16.939 0.190 6.455 1.00 84.62 187 TYR A CA 1
ATOM 1443 C C . TYR A 1 187 ? -17.998 1.295 6.498 1.00 84.62 187 TYR A C 1
ATOM 1445 O O . TYR A 1 187 ? -17.684 2.487 6.491 1.00 84.62 187 TYR A O 1
ATOM 1453 N N . ASN A 1 188 ? -19.262 0.880 6.573 1.00 74.50 188 ASN A N 1
ATOM 1454 C CA . ASN A 1 188 ? -20.403 1.774 6.672 1.00 74.50 188 ASN A CA 1
ATOM 1455 C C . ASN A 1 188 ? -21.044 1.657 8.058 1.00 74.50 188 ASN A C 1
ATOM 1457 O O . ASN A 1 188 ? -21.611 0.622 8.420 1.00 74.50 188 ASN A O 1
ATOM 1461 N N . THR A 1 189 ? -21.008 2.754 8.813 1.00 62.28 189 THR A N 1
ATOM 1462 C CA . THR A 1 189 ? -21.614 2.873 10.147 1.00 62.28 189 THR A CA 1
ATOM 1463 C C . THR A 1 189 ? -23.118 2.573 10.143 1.00 62.28 189 THR A C 1
ATOM 1465 O O . THR A 1 189 ? -23.644 2.092 11.144 1.00 62.28 189 THR A O 1
ATOM 1468 N N . ALA A 1 190 ? -23.813 2.744 9.011 1.00 56.62 190 ALA A N 1
ATOM 1469 C CA . ALA A 1 190 ? -25.237 2.430 8.873 1.00 56.62 190 ALA A CA 1
ATOM 1470 C C . ALA A 1 190 ? -25.564 0.924 8.923 1.00 56.62 190 ALA A C 1
ATOM 1472 O O . ALA A 1 190 ? -26.715 0.568 9.175 1.00 56.62 190 ALA A O 1
ATOM 1473 N N . HIS A 1 191 ? -24.598 0.033 8.667 1.00 53.47 191 HIS A N 1
ATOM 1474 C CA . HIS A 1 191 ? -24.802 -1.425 8.731 1.00 53.47 191 HIS A CA 1
ATOM 1475 C C . HIS A 1 191 ? -24.695 -1.992 10.155 1.00 53.47 191 HIS A C 1
ATOM 1477 O O . HIS A 1 191 ? -25.089 -3.134 10.383 1.00 53.47 191 HIS A O 1
ATOM 1483 N N . TYR A 1 192 ? -24.253 -1.187 11.126 1.00 53.22 192 TYR A N 1
ATOM 1484 C CA . TYR A 1 192 ? -24.150 -1.572 12.533 1.00 53.22 192 TYR A CA 1
ATOM 1485 C C . TYR A 1 192 ? -25.111 -0.715 13.379 1.00 53.22 192 TYR A C 1
ATOM 1487 O O . TYR A 1 192 ? -24.759 0.385 13.816 1.00 53.22 192 TYR A O 1
ATOM 1495 N N . PRO A 1 193 ? -26.367 -1.170 13.581 1.00 41.66 193 PRO A N 1
ATOM 1496 C CA . PRO A 1 193 ? -27.399 -0.388 14.253 1.00 41.66 193 PRO A CA 1
ATOM 1497 C C . PRO A 1 193 ? -27.026 -0.141 15.721 1.00 41.66 193 PRO A C 1
ATOM 1499 O O . PRO A 1 193 ? -26.910 -1.066 16.517 1.00 41.66 193 PRO A O 1
ATOM 1502 N N . GLY A 1 194 ? -26.851 1.133 16.078 1.00 46.97 194 GLY A N 1
ATOM 1503 C CA . GLY A 1 194 ? -26.487 1.561 17.435 1.00 46.97 194 GLY A CA 1
ATOM 1504 C C . GLY A 1 194 ? -25.761 2.907 17.493 1.00 46.97 194 GLY A C 1
ATOM 1505 O O . GLY A 1 194 ? -25.618 3.492 18.571 1.00 46.97 194 GLY A O 1
ATOM 1506 N N . TYR A 1 195 ? -25.324 3.434 16.351 1.00 46.22 195 TYR A N 1
ATOM 1507 C CA . TYR A 1 195 ? -24.555 4.669 16.267 1.00 46.22 195 TYR A CA 1
ATOM 1508 C C . TYR A 1 195 ? -25.324 5.770 15.521 1.00 46.22 195 TYR A C 1
ATOM 1510 O O . TYR A 1 195 ? -25.827 5.559 14.421 1.00 46.22 195 TYR A O 1
ATOM 1518 N N . LYS A 1 196 ? -25.435 6.951 16.141 1.00 45.16 196 LYS A N 1
ATOM 1519 C CA . LYS A 1 196 ? -25.815 8.202 15.474 1.00 45.16 196 LYS A CA 1
ATOM 1520 C C . LYS A 1 196 ? -24.522 9.002 15.316 1.00 45.16 196 LYS A C 1
ATOM 1522 O O . LYS A 1 196 ? -23.873 9.284 16.320 1.00 45.16 196 LYS A O 1
ATOM 1527 N N . SER A 1 197 ? -24.155 9.343 14.082 1.00 45.56 197 SER A N 1
ATOM 1528 C CA . SER A 1 197 ? -22.892 9.988 13.664 1.00 45.56 197 SER A CA 1
ATOM 1529 C C . SER A 1 197 ? -22.640 11.394 14.230 1.00 45.56 197 SER A C 1
ATOM 1531 O O . SER A 1 197 ? -21.666 12.059 13.896 1.00 45.56 197 SER A O 1
ATOM 1533 N N . ASN A 1 198 ? -23.509 11.864 15.117 1.00 45.28 198 ASN A N 1
ATOM 1534 C CA . ASN A 1 198 ? -23.557 13.237 15.589 1.00 45.28 198 ASN A CA 1
ATOM 1535 C C . ASN A 1 198 ? -22.545 13.523 16.716 1.00 45.28 198 ASN A C 1
ATOM 1537 O O . ASN A 1 198 ? -22.310 14.688 17.022 1.00 45.28 198 ASN A O 1
ATOM 1541 N N . GLU A 1 199 ? -21.998 12.490 17.370 1.00 47.41 199 GLU A N 1
ATOM 1542 C CA . GLU A 1 199 ? -21.261 12.631 18.641 1.00 47.41 199 GLU A CA 1
ATOM 1543 C C . GLU A 1 199 ? -19.756 12.313 18.552 1.00 47.41 199 GLU A C 1
ATOM 1545 O O . GLU A 1 199 ? -19.027 12.588 19.503 1.00 47.41 199 GLU A O 1
ATOM 1550 N N . SER A 1 200 ? -19.245 11.793 17.427 1.00 42.81 200 SER A N 1
ATOM 1551 C CA . SER A 1 200 ? -17.794 11.714 17.195 1.00 42.81 200 SER A CA 1
ATOM 1552 C C . SER A 1 200 ? -17.450 11.816 15.700 1.00 42.81 200 SER A C 1
ATOM 1554 O O . SER A 1 200 ? -17.855 10.950 14.926 1.00 42.81 200 SER A O 1
ATOM 1556 N N . PRO A 1 201 ? -16.696 12.843 15.268 1.00 44.06 201 PRO A N 1
ATOM 1557 C CA . PRO A 1 201 ? -16.418 13.113 13.854 1.00 44.06 201 PRO A CA 1
ATOM 1558 C C . PRO A 1 201 ? -15.412 12.150 13.187 1.00 44.06 201 PRO A C 1
ATOM 1560 O O . PRO A 1 201 ? -14.984 12.420 12.071 1.00 44.06 201 PRO A O 1
ATOM 1563 N N . THR A 1 202 ? -14.993 11.057 13.840 1.00 50.69 202 THR A N 1
ATOM 1564 C CA . THR A 1 202 ? -13.839 10.235 13.413 1.00 50.69 202 THR A CA 1
ATOM 1565 C C . THR A 1 202 ? -14.173 8.817 12.937 1.00 50.69 202 THR A C 1
ATOM 1567 O O . THR A 1 202 ? -13.258 8.059 12.622 1.00 50.69 202 THR A O 1
ATOM 1570 N N . THR A 1 203 ? -15.451 8.426 12.888 1.00 57.53 203 THR A N 1
ATOM 1571 C CA . THR A 1 203 ? -15.841 7.046 12.523 1.00 57.53 203 THR A CA 1
ATOM 1572 C C . THR A 1 203 ? -16.310 6.884 11.077 1.00 57.53 203 THR A C 1
ATOM 1574 O O . THR A 1 203 ? -16.276 5.767 10.560 1.00 57.53 203 THR A O 1
ATOM 1577 N N . ASP A 1 204 ? -16.690 7.978 10.414 1.00 68.38 204 ASP A N 1
ATOM 1578 C CA . ASP A 1 204 ? -17.137 7.958 9.023 1.00 68.38 204 ASP A CA 1
ATOM 1579 C C . ASP A 1 204 ? -15.956 8.217 8.078 1.00 68.38 204 ASP A C 1
ATOM 1581 O O . ASP A 1 204 ? -15.248 9.219 8.191 1.00 68.38 204 ASP A O 1
ATOM 1585 N N . LEU A 1 205 ? -15.746 7.300 7.132 1.00 82.12 205 LEU A N 1
ATOM 1586 C CA . LEU A 1 205 ? -14.703 7.411 6.115 1.00 82.12 205 LEU A CA 1
ATOM 1587 C C . LEU A 1 205 ? -15.072 8.470 5.074 1.00 82.12 205 LEU A C 1
ATOM 1589 O O . LEU A 1 205 ? -16.149 8.432 4.475 1.00 82.12 205 LEU A O 1
ATOM 1593 N N . SER A 1 206 ? -14.156 9.401 4.818 1.00 85.12 206 SER A N 1
ATOM 1594 C CA . SER A 1 206 ? -14.316 10.406 3.773 1.00 85.12 206 SER A CA 1
ATOM 1595 C C . SER A 1 206 ? -13.809 9.907 2.416 1.00 85.12 206 SER A C 1
ATOM 1597 O O . SER A 1 206 ? -12.984 8.998 2.309 1.00 85.12 206 SER A O 1
ATOM 1599 N N . TYR A 1 207 ? -14.241 10.578 1.344 1.00 86.62 207 TYR A N 1
ATOM 1600 C CA . TYR A 1 207 ? -13.672 10.385 0.004 1.00 86.62 207 TYR A CA 1
ATOM 1601 C C . TYR A 1 207 ? -12.145 10.562 -0.008 1.00 86.62 207 TYR A C 1
ATOM 1603 O O . TYR A 1 207 ? -11.433 9.843 -0.710 1.00 86.62 207 TYR A O 1
ATOM 1611 N N . ASN A 1 208 ? -11.635 11.513 0.779 1.00 89.06 208 ASN A N 1
ATOM 1612 C CA . ASN A 1 208 ? -10.206 11.774 0.849 1.00 89.06 208 ASN A CA 1
ATOM 1613 C C . ASN A 1 208 ? -9.450 10.624 1.528 1.00 89.06 208 ASN A C 1
ATOM 1615 O O . ASN A 1 208 ? -8.376 10.271 1.055 1.00 89.06 208 ASN A O 1
ATOM 1619 N N . ASP A 1 209 ? -10.022 9.993 2.556 1.00 88.94 209 ASP A N 1
ATOM 1620 C CA . ASP A 1 209 ? -9.395 8.847 3.231 1.00 88.94 209 ASP A CA 1
ATOM 1621 C C . ASP A 1 209 ? -9.232 7.667 2.272 1.00 88.94 209 ASP A C 1
ATOM 1623 O O . ASP A 1 209 ? -8.173 7.041 2.236 1.00 88.94 209 ASP A O 1
ATOM 1627 N N . ASN A 1 210 ? -10.238 7.427 1.426 1.00 89.12 210 ASN A N 1
ATOM 1628 C CA . ASN A 1 210 ? -10.168 6.415 0.375 1.00 89.12 210 ASN A CA 1
ATOM 1629 C C . ASN A 1 210 ? -9.047 6.715 -0.635 1.00 89.12 210 ASN A C 1
ATOM 1631 O O . ASN A 1 210 ? -8.218 5.855 -0.942 1.00 89.12 210 ASN A O 1
ATOM 1635 N N . LEU A 1 211 ? -8.974 7.961 -1.122 1.00 93.25 211 LEU A N 1
ATOM 1636 C CA . LEU A 1 211 ? -7.905 8.380 -2.031 1.00 93.25 211 LEU A CA 1
ATOM 1637 C C . LEU A 1 211 ? -6.518 8.225 -1.392 1.00 93.25 211 LEU A C 1
ATOM 1639 O O . LEU A 1 211 ? -5.597 7.728 -2.046 1.00 93.25 211 LEU A O 1
ATOM 1643 N N . MET A 1 212 ? -6.371 8.653 -0.135 1.00 93.56 212 MET A N 1
ATOM 1644 C CA . MET A 1 212 ? -5.121 8.573 0.619 1.00 93.56 212 MET A CA 1
ATOM 1645 C C . MET A 1 212 ? -4.694 7.132 0.837 1.00 93.56 212 MET A C 1
ATOM 1647 O O . MET A 1 212 ? -3.542 6.811 0.555 1.00 93.56 212 MET A O 1
ATOM 1651 N N . TYR A 1 213 ? -5.609 6.259 1.254 1.00 95.00 213 TYR A N 1
ATOM 1652 C CA . TYR A 1 213 ? -5.328 4.841 1.434 1.00 95.00 213 TYR A CA 1
ATOM 1653 C C . TYR A 1 213 ? -4.772 4.212 0.152 1.00 95.00 213 TYR A C 1
ATOM 1655 O O . TYR A 1 213 ? -3.661 3.683 0.171 1.00 95.00 213 TYR A O 1
ATOM 1663 N N . HIS A 1 214 ? -5.478 4.328 -0.978 1.00 95.88 214 HIS A N 1
ATOM 1664 C CA . HIS A 1 214 ? -5.026 3.704 -2.224 1.00 95.88 214 HIS A CA 1
ATOM 1665 C C . HIS A 1 214 ? -3.719 4.315 -2.743 1.00 95.88 214 HIS A C 1
ATOM 1667 O O . HIS A 1 214 ? -2.832 3.593 -3.198 1.00 95.88 214 HIS A O 1
ATOM 1673 N N . TYR A 1 215 ? -3.553 5.634 -2.627 1.00 96.81 215 TYR A N 1
ATOM 1674 C CA . TYR A 1 215 ? -2.301 6.296 -2.991 1.00 96.81 215 TYR A CA 1
ATOM 1675 C C . TYR A 1 215 ? -1.120 5.794 -2.145 1.00 96.81 215 TYR A C 1
ATOM 1677 O O . TYR A 1 215 ? -0.056 5.470 -2.675 1.00 96.81 215 TYR A O 1
ATOM 1685 N N . MET A 1 216 ? -1.306 5.694 -0.830 1.00 96.62 216 MET A N 1
ATOM 1686 C CA . MET A 1 216 ? -0.271 5.274 0.113 1.00 96.62 216 MET A CA 1
ATOM 1687 C C . MET A 1 216 ? 0.039 3.782 0.013 1.00 96.62 216 MET A C 1
ATOM 1689 O O . MET A 1 216 ? 1.206 3.409 0.097 1.00 96.62 216 MET A O 1
ATOM 1693 N N . ALA A 1 217 ? -0.965 2.941 -0.235 1.00 96.69 217 ALA A N 1
ATOM 1694 C CA . ALA A 1 217 ? -0.781 1.521 -0.520 1.00 96.69 217 ALA A CA 1
ATOM 1695 C C . ALA A 1 217 ? 0.072 1.322 -1.782 1.00 96.69 217 ALA A C 1
ATOM 1697 O O . ALA A 1 217 ? 1.040 0.559 -1.761 1.00 96.69 217 ALA A O 1
ATOM 1698 N N . GLY A 1 218 ? -0.214 2.087 -2.845 1.00 96.62 218 GLY A N 1
ATOM 1699 C CA . GLY A 1 218 ? 0.600 2.114 -4.060 1.00 96.62 218 GLY A CA 1
ATOM 1700 C C . GLY A 1 218 ? 2.055 2.501 -3.783 1.00 96.62 218 GLY A C 1
ATOM 1701 O O . GLY A 1 218 ? 2.974 1.838 -4.267 1.00 96.62 218 GLY A O 1
ATOM 1702 N N . ILE A 1 219 ? 2.296 3.522 -2.951 1.00 95.56 219 ILE A N 1
ATOM 1703 C CA . ILE A 1 219 ? 3.657 3.916 -2.543 1.00 95.56 219 ILE A CA 1
ATOM 1704 C C . ILE A 1 219 ? 4.335 2.814 -1.726 1.00 95.56 219 ILE A C 1
ATOM 1706 O O . ILE A 1 219 ? 5.480 2.473 -2.016 1.00 95.56 219 ILE A O 1
ATOM 1710 N N . ALA A 1 220 ? 3.657 2.253 -0.725 1.00 95.31 220 ALA A N 1
ATOM 1711 C CA . ALA A 1 220 ? 4.226 1.236 0.155 1.00 95.31 220 ALA A CA 1
ATOM 1712 C C . ALA A 1 220 ? 4.675 -0.000 -0.636 1.00 95.31 220 ALA A C 1
ATOM 1714 O O . ALA A 1 220 ? 5.798 -0.474 -0.459 1.00 95.31 220 ALA A O 1
ATOM 1715 N N . LEU A 1 221 ? 3.838 -0.465 -1.569 1.00 95.38 221 LEU A N 1
ATOM 1716 C CA . LEU A 1 221 ? 4.181 -1.566 -2.466 1.00 95.38 221 LEU A CA 1
ATOM 1717 C C . LEU A 1 221 ? 5.270 -1.185 -3.467 1.00 95.38 221 LEU A C 1
ATOM 1719 O O . LEU A 1 221 ? 6.127 -2.011 -3.745 1.00 95.38 221 LEU A O 1
ATOM 1723 N N . THR A 1 222 ? 5.299 0.055 -3.959 1.00 94.31 222 THR A N 1
ATOM 1724 C CA . THR A 1 222 ? 6.392 0.535 -4.825 1.00 94.31 222 THR A CA 1
ATOM 1725 C C . THR A 1 222 ? 7.734 0.496 -4.100 1.00 94.31 222 THR A C 1
ATOM 1727 O O . THR A 1 222 ? 8.714 0.013 -4.657 1.00 94.31 222 THR A O 1
ATOM 1730 N N . LEU A 1 223 ? 7.782 0.965 -2.850 1.00 91.75 223 LEU A N 1
ATOM 1731 C CA . LEU A 1 223 ? 8.989 0.934 -2.021 1.00 91.75 223 LEU A CA 1
ATOM 1732 C C . LEU A 1 223 ? 9.433 -0.500 -1.708 1.00 91.75 223 LEU A C 1
ATOM 1734 O O . LEU A 1 223 ? 10.628 -0.776 -1.685 1.00 91.75 223 LEU A O 1
ATOM 1738 N N . ALA A 1 224 ? 8.484 -1.415 -1.499 1.00 90.94 224 ALA A N 1
ATOM 1739 C CA . ALA A 1 224 ? 8.781 -2.833 -1.313 1.00 90.94 224 ALA A CA 1
ATOM 1740 C C . ALA A 1 224 ? 9.222 -3.524 -2.621 1.00 90.94 224 ALA A C 1
ATOM 1742 O O . ALA A 1 224 ? 10.061 -4.420 -2.589 1.00 90.94 224 ALA A O 1
ATOM 1743 N N . ALA A 1 225 ? 8.674 -3.108 -3.767 1.00 90.06 225 ALA A N 1
ATOM 1744 C CA . ALA A 1 225 ? 8.959 -3.682 -5.081 1.00 90.06 225 ALA A CA 1
ATOM 1745 C C . ALA A 1 225 ? 10.292 -3.214 -5.673 1.00 90.06 225 ALA A C 1
ATOM 1747 O O . ALA A 1 225 ? 10.923 -3.944 -6.439 1.00 90.06 225 ALA A O 1
ATOM 1748 N N . LEU A 1 226 ? 10.692 -1.984 -5.349 1.00 87.62 226 LEU A N 1
ATOM 1749 C CA . LEU A 1 226 ? 11.884 -1.315 -5.853 1.00 87.62 226 LEU A CA 1
ATOM 1750 C C . LEU A 1 226 ? 12.850 -1.080 -4.685 1.00 87.62 226 LEU A C 1
ATOM 1752 O O . LEU A 1 226 ? 12.961 0.059 -4.219 1.00 87.62 226 LEU A O 1
ATOM 1756 N N . PRO A 1 227 ? 13.539 -2.125 -4.183 1.00 68.50 227 PRO A N 1
ATOM 1757 C CA . PRO A 1 227 ? 14.514 -1.943 -3.119 1.00 68.50 227 PRO A CA 1
ATOM 1758 C C . PRO A 1 227 ? 15.551 -0.917 -3.580 1.00 68.50 227 PRO A C 1
ATOM 1760 O O . PRO A 1 227 ? 16.178 -1.079 -4.632 1.00 68.50 227 PRO A O 1
ATOM 1763 N N . LEU A 1 228 ? 15.697 0.170 -2.818 1.00 58.78 228 LEU A N 1
ATOM 1764 C CA . LEU A 1 228 ? 16.745 1.147 -3.075 1.00 58.78 228 LEU A CA 1
ATOM 1765 C C . LEU A 1 228 ? 18.083 0.441 -2.864 1.00 58.78 228 LEU A C 1
ATOM 1767 O O . LEU A 1 228 ? 18.422 0.068 -1.741 1.00 58.78 228 LEU A O 1
ATOM 1771 N N . SER A 1 229 ? 18.852 0.257 -3.934 1.00 50.47 229 SER A N 1
ATOM 1772 C CA . SER A 1 229 ? 20.279 0.007 -3.790 1.00 50.47 229 SER A CA 1
ATOM 1773 C C . SER A 1 229 ? 20.874 1.191 -3.025 1.00 50.47 229 SER A C 1
ATOM 1775 O O . SER A 1 229 ? 20.558 2.346 -3.317 1.00 50.47 229 SER A O 1
ATOM 1777 N N . SER A 1 230 ? 21.742 0.915 -2.050 1.00 41.41 230 SER A N 1
ATOM 1778 C CA . SER A 1 230 ? 22.460 1.912 -1.236 1.00 41.41 230 SER A CA 1
ATOM 1779 C C . SER A 1 230 ? 23.229 2.965 -2.054 1.00 41.41 230 SER A C 1
ATOM 1781 O O . SER A 1 230 ? 23.705 3.949 -1.498 1.00 41.41 230 SER A O 1
ATOM 1783 N N . GLU A 1 231 ? 23.336 2.771 -3.370 1.00 40.97 231 GLU A N 1
ATOM 1784 C CA . GLU A 1 231 ? 24.045 3.613 -4.334 1.00 40.97 231 GLU A CA 1
ATOM 1785 C C . GLU A 1 231 ? 23.144 4.568 -5.136 1.00 40.97 231 GLU A C 1
ATOM 1787 O O . GLU A 1 231 ? 23.655 5.502 -5.751 1.00 40.97 231 GLU A O 1
ATOM 1792 N N . LEU A 1 232 ? 21.810 4.430 -5.083 1.00 50.84 232 LEU A N 1
ATOM 1793 C CA . LEU A 1 232 ? 20.881 5.459 -5.576 1.00 50.84 232 LEU A CA 1
ATOM 1794 C C . LEU A 1 232 ? 20.774 6.588 -4.541 1.00 50.84 232 LEU A C 1
ATOM 1796 O O . LEU A 1 232 ? 19.706 6.898 -4.013 1.00 50.84 232 LEU A O 1
ATOM 1800 N N . ASN A 1 233 ? 21.916 7.188 -4.213 1.00 48.44 233 ASN A N 1
ATOM 1801 C CA . ASN A 1 233 ? 21.967 8.375 -3.383 1.00 48.44 233 ASN A CA 1
ATOM 1802 C C . ASN A 1 233 ? 21.241 9.495 -4.157 1.00 48.44 233 ASN A C 1
ATOM 1804 O O . ASN A 1 233 ? 21.610 9.764 -5.299 1.00 48.44 233 ASN A O 1
ATOM 1808 N N . PRO A 1 234 ? 20.216 10.172 -3.612 1.00 50.56 234 PRO A N 1
ATOM 1809 C CA . PRO A 1 234 ? 19.555 11.285 -4.307 1.00 50.56 234 PRO A CA 1
ATOM 1810 C C . PRO A 1 234 ? 20.509 12.454 -4.629 1.00 50.56 234 PRO A C 1
ATOM 1812 O O . PRO A 1 234 ? 20.177 13.317 -5.443 1.00 50.56 234 PRO A O 1
ATOM 1815 N N . SER A 1 235 ? 21.696 12.465 -4.016 1.00 46.66 235 SER A N 1
ATOM 1816 C CA . SER A 1 235 ? 22.830 13.353 -4.288 1.00 46.66 235 SER A CA 1
ATOM 1817 C C . SER A 1 235 ? 23.885 12.773 -5.244 1.00 46.66 235 SER A C 1
ATOM 1819 O O . SER A 1 235 ? 24.902 13.428 -5.465 1.00 46.66 235 SER A O 1
ATOM 1821 N N . ALA A 1 236 ? 23.673 11.582 -5.814 1.00 52.03 236 ALA A N 1
ATOM 1822 C CA . ALA A 1 236 ? 24.579 10.991 -6.794 1.00 52.03 236 ALA A CA 1
ATOM 1823 C C . ALA A 1 236 ? 24.720 11.912 -8.015 1.00 52.03 236 ALA A C 1
ATOM 1825 O O . ALA A 1 236 ? 23.732 12.402 -8.572 1.00 52.03 236 ALA A O 1
ATOM 1826 N N . ASP A 1 237 ? 25.967 12.159 -8.410 1.00 50.06 237 ASP A N 1
ATOM 1827 C CA . ASP A 1 237 ? 26.287 12.946 -9.590 1.00 50.06 237 ASP A CA 1
ATOM 1828 C C . ASP A 1 237 ? 25.887 12.165 -10.850 1.00 50.06 237 ASP A C 1
ATOM 1830 O O . ASP A 1 237 ? 26.485 11.152 -11.209 1.00 50.06 237 ASP A O 1
ATOM 1834 N N . LEU A 1 238 ? 24.842 12.645 -11.523 1.00 54.19 238 LEU A N 1
ATOM 1835 C CA . LEU A 1 238 ? 24.324 12.057 -12.758 1.00 54.19 238 LEU A CA 1
ATOM 1836 C C . LEU A 1 238 ? 25.239 12.256 -13.968 1.00 54.19 238 LEU A C 1
ATOM 1838 O O . LEU A 1 238 ? 24.895 11.778 -15.054 1.00 54.19 238 LEU A O 1
ATOM 1842 N N . SER A 1 239 ? 26.372 12.945 -13.803 1.00 50.72 239 SER A N 1
ATOM 1843 C CA . SER A 1 239 ? 27.400 13.075 -14.835 1.00 50.72 239 SER A CA 1
ATOM 1844 C C . SER A 1 239 ? 28.029 11.732 -15.224 1.00 50.72 239 SER A C 1
ATOM 1846 O O . SER A 1 239 ? 28.590 11.632 -16.316 1.00 50.72 239 SER A O 1
ATOM 1848 N N . GLN A 1 240 ? 27.887 10.691 -14.390 1.00 50.12 240 GLN A N 1
ATOM 1849 C CA . GLN A 1 240 ? 28.362 9.345 -14.700 1.00 50.12 240 GLN A CA 1
ATOM 1850 C C . GLN A 1 240 ? 27.212 8.326 -14.817 1.00 50.12 240 GLN A C 1
ATOM 1852 O O . GLN A 1 240 ? 26.285 8.324 -13.996 1.00 50.12 240 GLN A O 1
ATOM 1857 N N . PRO A 1 241 ? 27.228 7.461 -15.851 1.00 53.72 241 PRO A N 1
ATOM 1858 C CA . PRO A 1 241 ? 26.331 6.316 -15.919 1.00 53.72 241 PRO A CA 1
ATOM 1859 C C . PRO A 1 241 ? 26.650 5.361 -14.763 1.00 53.72 241 PRO A C 1
ATOM 1861 O O . PRO A 1 241 ? 27.815 5.088 -14.475 1.00 53.72 241 PRO A O 1
ATOM 1864 N N . SER A 1 242 ? 25.616 4.866 -14.082 1.00 52.47 242 SER A N 1
ATOM 1865 C CA . SER A 1 242 ? 25.774 3.844 -13.047 1.00 52.47 242 SER A CA 1
ATOM 1866 C C . SER A 1 242 ? 26.375 2.591 -13.680 1.00 52.47 242 SER A C 1
ATOM 1868 O O . SER A 1 242 ? 25.796 2.032 -14.608 1.00 52.47 242 SER A O 1
ATOM 1870 N N . THR A 1 243 ? 27.533 2.154 -13.188 1.00 49.72 243 THR A N 1
ATOM 1871 C CA . THR A 1 243 ? 28.270 0.999 -13.726 1.00 49.72 243 THR A CA 1
ATOM 1872 C C . THR A 1 243 ? 27.616 -0.342 -13.393 1.00 49.72 243 THR A C 1
ATOM 1874 O O . THR A 1 243 ? 27.966 -1.354 -13.995 1.00 49.72 243 THR A O 1
ATOM 1877 N N . ILE A 1 244 ? 26.660 -0.357 -12.458 1.00 56.81 244 ILE A N 1
ATOM 1878 C CA . ILE A 1 244 ? 25.947 -1.555 -12.014 1.00 56.81 244 ILE A CA 1
ATOM 1879 C C . ILE A 1 244 ? 24.455 -1.393 -12.351 1.00 56.81 244 ILE A C 1
ATOM 1881 O O . ILE A 1 244 ? 23.841 -0.412 -11.917 1.00 56.81 244 ILE A O 1
ATOM 1885 N N . PRO A 1 245 ? 23.851 -2.324 -13.119 1.00 60.34 245 PRO A N 1
ATOM 1886 C CA . PRO A 1 245 ? 22.423 -2.293 -13.398 1.00 60.34 245 PRO A CA 1
ATOM 1887 C C . PRO A 1 245 ? 21.640 -2.454 -12.088 1.00 60.34 245 PRO A C 1
ATOM 1889 O O . PRO A 1 245 ? 22.023 -3.254 -11.229 1.00 60.34 245 PRO A O 1
ATOM 1892 N N . PRO A 1 246 ? 20.540 -1.710 -11.904 1.00 66.94 246 PRO A N 1
ATOM 1893 C CA . PRO A 1 246 ? 19.799 -1.756 -10.656 1.00 66.94 246 PRO A CA 1
ATOM 1894 C C . PRO A 1 246 ? 19.191 -3.158 -10.447 1.00 66.94 246 PRO A C 1
ATOM 1896 O O . PRO A 1 246 ? 18.895 -3.851 -11.431 1.00 66.94 246 PRO A O 1
ATOM 1899 N N . PRO A 1 247 ? 18.989 -3.600 -9.187 1.00 70.12 247 PRO A N 1
ATOM 1900 C CA . PRO A 1 247 ? 18.430 -4.922 -8.913 1.00 70.12 247 PRO A CA 1
ATOM 1901 C C . PRO A 1 247 ? 17.069 -5.067 -9.603 1.00 70.12 247 PRO A C 1
ATOM 1903 O O . PRO A 1 247 ? 16.328 -4.073 -9.674 1.00 70.12 247 PRO A O 1
ATOM 1906 N N . PRO A 1 248 ? 16.735 -6.259 -10.130 1.00 72.88 248 PRO A N 1
ATOM 1907 C CA . PRO A 1 248 ? 15.477 -6.461 -10.831 1.00 72.88 248 PRO A CA 1
ATOM 1908 C C . PRO A 1 248 ? 14.306 -6.127 -9.893 1.00 72.88 248 PRO A C 1
ATOM 1910 O O . PRO A 1 248 ? 14.357 -6.448 -8.701 1.00 72.88 248 PRO A O 1
ATOM 1913 N N . PRO A 1 249 ? 13.279 -5.423 -10.391 1.00 82.81 249 PRO A N 1
ATOM 1914 C CA . PRO A 1 249 ? 12.111 -5.086 -9.589 1.00 82.81 249 PRO A CA 1
ATOM 1915 C C . PRO A 1 249 ? 11.311 -6.351 -9.248 1.00 82.81 249 PRO A C 1
ATOM 1917 O O . PRO A 1 249 ? 11.219 -7.275 -10.054 1.00 82.81 249 PRO A O 1
ATOM 1920 N N . ASN A 1 250 ? 10.661 -6.375 -8.083 1.00 86.94 250 ASN A N 1
ATOM 1921 C CA . ASN A 1 250 ? 9.663 -7.404 -7.796 1.00 86.94 250 ASN A CA 1
ATOM 1922 C C . ASN A 1 250 ? 8.374 -7.072 -8.567 1.00 86.94 250 ASN A C 1
ATOM 1924 O O . ASN A 1 250 ? 7.563 -6.246 -8.131 1.00 86.94 250 ASN A O 1
ATOM 1928 N N . PHE A 1 251 ? 8.204 -7.684 -9.741 1.00 86.38 251 PHE A N 1
ATOM 1929 C CA . PHE A 1 251 ? 7.098 -7.376 -10.647 1.00 86.38 251 PHE A CA 1
ATOM 1930 C C . PHE A 1 251 ? 5.722 -7.719 -10.080 1.00 86.38 251 PHE A C 1
ATOM 1932 O O . PHE A 1 251 ? 4.761 -7.000 -10.372 1.00 86.38 251 PHE A O 1
ATOM 1939 N N . ARG A 1 252 ? 5.623 -8.726 -9.208 1.00 86.38 252 ARG A N 1
ATOM 1940 C CA . ARG A 1 252 ? 4.386 -9.044 -8.490 1.00 86.38 252 ARG A CA 1
ATOM 1941 C C . ARG A 1 252 ? 3.942 -7.875 -7.615 1.00 86.38 252 ARG A C 1
ATOM 1943 O O . ARG A 1 252 ? 2.856 -7.333 -7.810 1.00 86.38 252 ARG A O 1
ATOM 1950 N N . LEU A 1 253 ? 4.804 -7.415 -6.706 1.00 90.25 253 LEU A N 1
ATOM 1951 C CA . LEU A 1 253 ? 4.500 -6.264 -5.844 1.00 90.25 253 LEU A CA 1
ATOM 1952 C C . LEU A 1 253 ? 4.226 -4.995 -6.662 1.00 90.25 253 LEU A C 1
ATOM 1954 O O . LEU A 1 253 ? 3.318 -4.228 -6.335 1.00 90.25 253 LEU A O 1
ATOM 1958 N N . LEU A 1 254 ? 4.965 -4.799 -7.758 1.00 91.31 254 LEU A N 1
ATOM 1959 C CA . LEU A 1 254 ? 4.774 -3.669 -8.663 1.00 91.31 254 LEU A CA 1
ATOM 1960 C C . LEU A 1 254 ? 3.406 -3.706 -9.364 1.00 91.31 254 LEU A C 1
ATOM 1962 O O . LEU A 1 254 ? 2.777 -2.665 -9.531 1.00 91.31 254 LEU A O 1
ATOM 1966 N N . THR A 1 255 ? 2.918 -4.890 -9.736 1.00 91.75 255 THR A N 1
ATOM 1967 C CA . THR A 1 255 ? 1.598 -5.069 -10.364 1.00 91.75 255 THR A CA 1
ATOM 1968 C C . THR A 1 255 ? 0.477 -4.681 -9.401 1.00 91.75 255 THR A C 1
ATOM 1970 O O . THR A 1 255 ? -0.413 -3.913 -9.773 1.00 91.75 255 THR A O 1
ATOM 1973 N N . HIS A 1 256 ? 0.566 -5.093 -8.133 1.00 93.38 256 HIS A N 1
ATOM 1974 C CA . HIS A 1 256 ? -0.374 -4.633 -7.107 1.00 93.38 256 HIS A CA 1
ATOM 1975 C C . HIS A 1 256 ? -0.264 -3.119 -6.872 1.00 93.38 256 HIS A C 1
ATOM 1977 O O . HIS A 1 256 ? -1.287 -2.439 -6.815 1.00 93.38 256 HIS A O 1
ATOM 1983 N N . ALA A 1 257 ? 0.951 -2.558 -6.816 1.00 96.06 257 ALA A N 1
ATOM 1984 C CA . ALA A 1 257 ? 1.146 -1.112 -6.674 1.00 96.06 257 ALA A CA 1
ATOM 1985 C C . ALA A 1 257 ? 0.438 -0.320 -7.789 1.00 96.06 257 ALA A C 1
ATOM 1987 O O . ALA A 1 257 ? -0.237 0.675 -7.517 1.00 96.06 257 ALA A O 1
ATOM 1988 N N . LEU A 1 258 ? 0.552 -0.786 -9.037 1.00 95.88 258 LEU A N 1
ATOM 1989 C CA . LEU A 1 258 ? -0.132 -0.205 -10.193 1.00 95.88 258 LEU A CA 1
ATOM 1990 C C . LEU A 1 258 ? -1.658 -0.249 -10.034 1.00 95.88 258 LEU A C 1
ATOM 1992 O O . LEU A 1 258 ? -2.301 0.772 -10.265 1.00 95.88 258 LEU A O 1
ATOM 1996 N N . SER A 1 259 ? -2.220 -1.373 -9.576 1.00 95.06 259 SER A N 1
ATOM 1997 C CA . SER A 1 259 ? -3.662 -1.512 -9.313 1.00 95.06 259 SER A CA 1
ATOM 1998 C C . SER A 1 259 ? -4.163 -0.512 -8.264 1.00 95.06 259 SER A C 1
ATOM 2000 O O . SER A 1 259 ? -5.221 0.100 -8.426 1.00 95.06 259 SER A O 1
ATOM 2002 N N . TYR A 1 260 ? -3.386 -0.279 -7.203 1.00 96.75 260 TYR A N 1
ATOM 2003 C CA . TYR A 1 260 ? -3.716 0.713 -6.177 1.00 96.75 260 TYR A CA 1
ATOM 2004 C C . TYR A 1 260 ? -3.698 2.150 -6.720 1.00 96.75 260 TYR A C 1
ATOM 2006 O O . TYR A 1 260 ? -4.624 2.923 -6.459 1.00 96.75 260 TYR A O 1
ATOM 2014 N N . PHE A 1 261 ? -2.693 2.514 -7.524 1.00 97.62 261 PHE A N 1
ATOM 2015 C CA . PHE A 1 261 ? -2.685 3.824 -8.182 1.00 97.62 261 PHE A CA 1
ATOM 2016 C C . PHE A 1 261 ? -3.825 3.970 -9.192 1.00 97.62 261 PHE A C 1
ATOM 2018 O O . PHE A 1 261 ? -4.431 5.038 -9.253 1.00 97.62 261 PHE A O 1
ATOM 2025 N N . GLU A 1 262 ? -4.139 2.916 -9.948 1.00 96.00 262 GLU A N 1
ATOM 2026 C CA . GLU A 1 262 ? -5.265 2.895 -10.883 1.00 96.00 262 GLU A CA 1
ATOM 2027 C C . GLU A 1 262 ? -6.590 3.143 -10.153 1.00 96.00 262 GLU A C 1
ATOM 2029 O O . GLU A 1 262 ? -7.329 4.058 -10.513 1.00 96.00 262 GLU A O 1
ATOM 2034 N N . THR A 1 263 ? -6.818 2.432 -9.047 1.00 94.50 263 THR A N 1
ATOM 2035 C CA . THR A 1 263 ? -8.003 2.608 -8.194 1.00 94.50 263 THR A CA 1
ATOM 2036 C C . THR A 1 263 ? -8.124 4.055 -7.701 1.00 94.50 263 THR A C 1
ATOM 2038 O O . THR A 1 263 ? -9.187 4.670 -7.823 1.00 94.50 263 THR A O 1
ATOM 2041 N N . CYS A 1 264 ? -7.017 4.652 -7.241 1.00 95.44 264 CYS A N 1
ATOM 2042 C CA . CYS A 1 264 ? -6.964 6.049 -6.797 1.00 95.44 264 CYS A CA 1
ATOM 2043 C C . CYS A 1 264 ? -7.355 7.039 -7.917 1.00 95.44 264 CYS A C 1
ATOM 2045 O O . CYS A 1 264 ? -8.175 7.938 -7.702 1.00 95.44 264 CYS A O 1
ATOM 2047 N N . ILE A 1 265 ? -6.826 6.877 -9.138 1.00 95.44 265 ILE A N 1
ATOM 2048 C CA . ILE A 1 265 ? -7.143 7.789 -10.256 1.00 95.44 265 ILE A CA 1
ATOM 2049 C C . ILE A 1 265 ? -8.553 7.591 -10.819 1.00 95.44 265 ILE A C 1
ATOM 2051 O O . ILE A 1 265 ? -9.104 8.515 -11.418 1.00 95.44 265 ILE A O 1
ATOM 2055 N N . THR A 1 266 ? -9.135 6.402 -10.652 1.00 94.25 266 THR A N 1
ATOM 2056 C CA . THR A 1 266 ? -10.496 6.097 -11.108 1.00 94.25 266 THR A CA 1
ATOM 2057 C C . THR A 1 266 ? -11.577 6.431 -10.091 1.00 94.25 266 THR A C 1
ATOM 2059 O O . THR A 1 266 ? -12.755 6.370 -10.438 1.00 94.25 266 THR A O 1
ATOM 2062 N N . ALA A 1 267 ? -11.203 6.789 -8.859 1.00 91.12 267 ALA A N 1
ATOM 2063 C CA . ALA A 1 267 ? -12.173 7.109 -7.826 1.00 91.12 267 ALA A CA 1
ATOM 2064 C C . ALA A 1 267 ? -13.101 8.253 -8.293 1.00 91.12 267 ALA A C 1
ATOM 2066 O O . ALA A 1 267 ? -12.610 9.291 -8.766 1.00 91.12 267 ALA A O 1
ATOM 2067 N N . PRO A 1 268 ? -14.431 8.077 -8.194 1.00 85.44 268 PRO A N 1
ATOM 2068 C CA . PRO A 1 268 ? -15.386 9.039 -8.718 1.00 85.44 268 PRO A CA 1
ATOM 2069 C C . PRO A 1 268 ? -15.337 10.333 -7.906 1.00 85.44 268 PRO A C 1
ATOM 2071 O O . PRO A 1 268 ? -15.409 10.316 -6.679 1.00 85.44 268 PRO A O 1
ATOM 2074 N N . CYS A 1 269 ? -15.253 11.475 -8.586 1.00 79.62 269 CYS A N 1
ATOM 2075 C CA . CYS A 1 269 ? -15.376 12.767 -7.920 1.00 79.62 269 CYS A CA 1
ATOM 2076 C C . CYS A 1 269 ? -16.812 12.962 -7.403 1.00 79.62 269 CYS A C 1
ATOM 2078 O O . CYS A 1 269 ? -17.771 12.524 -8.037 1.00 79.62 269 CYS A O 1
ATOM 2080 N N . ALA A 1 270 ? -16.963 13.669 -6.276 1.00 70.44 270 ALA A N 1
ATOM 2081 C CA . ALA A 1 270 ? -18.259 13.897 -5.622 1.00 70.44 270 ALA A CA 1
ATOM 2082 C C . ALA A 1 270 ? -19.326 14.529 -6.542 1.00 70.44 270 ALA A C 1
ATOM 2084 O O . ALA A 1 270 ? -20.523 14.359 -6.321 1.00 70.44 270 ALA A O 1
ATOM 2085 N N . SER A 1 271 ? -18.901 15.250 -7.582 1.00 70.19 271 SER A N 1
ATOM 2086 C CA . SER A 1 271 ? -19.757 15.745 -8.656 1.00 70.19 271 SER A CA 1
ATOM 2087 C C . SER A 1 271 ? -19.007 15.694 -9.994 1.00 70.19 271 SER A C 1
ATOM 2089 O O . SER A 1 271 ? -17.789 15.890 -10.004 1.00 70.19 271 SER A O 1
ATOM 2091 N N . PRO A 1 272 ? -19.703 15.500 -11.135 1.00 68.56 272 PRO A N 1
ATOM 2092 C CA . PRO A 1 272 ? -19.092 15.503 -12.470 1.00 68.56 272 PRO A CA 1
ATOM 2093 C C . PRO A 1 272 ? -18.343 16.797 -12.817 1.00 68.56 272 PRO A C 1
ATOM 2095 O O . PRO A 1 272 ? -17.486 16.800 -13.695 1.00 68.56 272 PRO A O 1
ATOM 2098 N N . ASN A 1 273 ? -18.686 17.900 -12.144 1.00 74.81 273 ASN A N 1
ATOM 2099 C CA . ASN A 1 273 ? -18.079 19.214 -12.357 1.00 74.81 273 ASN A CA 1
ATOM 2100 C C . ASN A 1 273 ? -16.954 19.526 -11.359 1.00 74.81 273 ASN A C 1
ATOM 2102 O O . ASN A 1 273 ? -16.320 20.576 -11.459 1.00 74.81 273 ASN A O 1
ATOM 2106 N N . THR A 1 274 ? -16.714 18.653 -10.379 1.00 82.81 274 THR A N 1
ATOM 2107 C CA . THR A 1 274 ? -15.629 18.833 -9.417 1.00 82.81 274 THR A CA 1
ATOM 2108 C C . THR A 1 274 ? -14.311 18.427 -10.077 1.00 82.81 274 THR A C 1
ATOM 2110 O O . THR A 1 274 ? -14.221 17.319 -10.604 1.00 82.81 274 THR A O 1
ATOM 2113 N N . PRO A 1 275 ? -13.277 19.289 -10.072 1.00 85.50 275 PRO A N 1
ATOM 2114 C CA . PRO A 1 275 ? -11.978 18.923 -10.619 1.00 85.50 275 PRO A CA 1
ATOM 2115 C C . PRO A 1 275 ? -11.365 17.745 -9.842 1.00 85.50 275 PRO A C 1
ATOM 2117 O O . PRO A 1 275 ? -11.644 17.585 -8.651 1.00 85.50 275 PRO A O 1
ATOM 2120 N N . PRO A 1 276 ? -10.502 16.938 -10.486 1.00 89.81 276 PRO A N 1
ATOM 2121 C CA . PRO A 1 276 ? -9.833 15.838 -9.809 1.00 89.81 276 PRO A CA 1
ATOM 2122 C C . PRO A 1 276 ? -8.936 16.372 -8.689 1.00 89.81 276 PRO A C 1
ATOM 2124 O O . PRO A 1 276 ? -8.336 17.443 -8.811 1.00 89.81 276 PRO A O 1
ATOM 2127 N N . SER A 1 277 ? -8.824 15.603 -7.607 1.00 91.56 277 SER A N 1
ATOM 2128 C CA . SER A 1 277 ? -7.943 15.947 -6.490 1.00 91.56 277 SER A CA 1
ATOM 2129 C C . SER A 1 277 ? -6.479 15.979 -6.943 1.00 91.56 277 SER A C 1
ATOM 2131 O O . SER A 1 277 ? -6.060 15.189 -7.794 1.00 91.56 277 SER A O 1
ATOM 2133 N N . ALA A 1 278 ? -5.672 16.844 -6.320 1.00 91.25 278 ALA A N 1
ATOM 2134 C CA . ALA A 1 278 ? -4.222 16.857 -6.515 1.00 91.25 278 ALA A CA 1
ATOM 2135 C C . ALA A 1 278 ? -3.600 15.474 -6.253 1.00 91.25 278 ALA A C 1
ATOM 2137 O O . ALA A 1 278 ? -2.672 15.075 -6.955 1.00 91.25 278 ALA A O 1
ATOM 2138 N N . LEU A 1 279 ? -4.168 14.703 -5.316 1.00 93.75 279 LEU A N 1
ATOM 2139 C CA . LEU A 1 279 ? -3.697 13.355 -5.010 1.00 93.75 279 LEU A CA 1
ATOM 2140 C C . LEU A 1 279 ? -3.894 12.382 -6.177 1.00 93.75 279 LEU A C 1
ATOM 2142 O O . LEU A 1 279 ? -3.017 11.570 -6.456 1.00 93.75 279 LEU A O 1
ATOM 2146 N N . GLN A 1 280 ? -5.003 12.503 -6.910 1.00 95.19 280 GLN A N 1
ATOM 2147 C CA . GLN A 1 280 ? -5.251 11.693 -8.106 1.00 95.19 280 GLN A CA 1
ATOM 2148 C C . GLN A 1 280 ? -4.253 12.045 -9.213 1.00 95.19 280 GLN A C 1
ATOM 2150 O O . GLN A 1 280 ? -3.788 11.173 -9.945 1.00 95.19 280 GLN A O 1
ATOM 2155 N N . PHE A 1 281 ? -3.868 13.317 -9.331 1.00 94.50 281 PHE A N 1
ATOM 2156 C CA . PHE A 1 281 ? -2.845 13.704 -10.295 1.00 94.50 281 PHE A CA 1
ATOM 2157 C C . PHE A 1 281 ? -1.445 13.208 -9.895 1.00 94.50 281 PHE A C 1
ATOM 2159 O O . PHE A 1 281 ? -0.714 12.705 -10.747 1.00 94.50 281 PHE A O 1
ATOM 2166 N N . GLU A 1 282 ? -1.091 13.260 -8.609 1.00 95.25 282 GLU A N 1
ATOM 2167 C CA . GLU A 1 282 ? 0.143 12.652 -8.090 1.00 95.25 282 GLU A CA 1
ATOM 2168 C C . GLU A 1 282 ? 0.185 11.132 -8.292 1.00 95.25 282 GLU A C 1
ATOM 2170 O O . GLU A 1 282 ? 1.214 10.587 -8.704 1.00 95.25 282 GLU A O 1
ATOM 2175 N N . ALA A 1 283 ? -0.937 10.447 -8.059 1.00 96.94 283 ALA A N 1
ATOM 2176 C CA . ALA A 1 283 ? -1.089 9.024 -8.340 1.00 96.94 283 ALA A CA 1
ATOM 2177 C C . ALA A 1 283 ? -0.869 8.727 -9.829 1.00 96.94 283 ALA A C 1
ATOM 2179 O O . ALA A 1 283 ? -0.132 7.801 -10.161 1.00 96.94 283 ALA A O 1
ATOM 2180 N N . LEU A 1 284 ? -1.423 9.548 -10.731 1.00 96.56 284 LEU A N 1
ATOM 2181 C CA . LEU A 1 284 ? -1.224 9.394 -12.173 1.00 96.56 284 LEU A CA 1
ATOM 2182 C C . LEU A 1 284 ? 0.250 9.540 -12.571 1.00 96.56 284 LEU A C 1
ATOM 2184 O O . LEU A 1 284 ? 0.736 8.754 -13.384 1.00 96.56 284 LEU A O 1
ATOM 2188 N N . LYS A 1 285 ? 0.978 10.505 -11.995 1.00 95.50 285 LYS A N 1
ATOM 2189 C CA . LYS A 1 285 ? 2.419 10.662 -12.250 1.00 95.50 285 LYS A CA 1
ATOM 2190 C C . LYS A 1 285 ? 3.187 9.394 -11.892 1.00 95.50 285 LYS A C 1
ATOM 2192 O O . LYS A 1 285 ? 3.937 8.884 -12.722 1.00 95.50 285 LYS A O 1
ATOM 2197 N N . LYS A 1 286 ? 2.957 8.851 -10.693 1.00 96.38 286 LYS A N 1
ATOM 2198 C CA . LYS A 1 286 ? 3.618 7.625 -10.221 1.00 96.38 286 LYS A CA 1
ATOM 2199 C C . LYS A 1 286 ? 3.202 6.404 -11.037 1.00 96.38 286 LYS A C 1
ATOM 2201 O O . LYS A 1 286 ? 4.074 5.669 -11.486 1.00 96.38 286 LYS A O 1
ATOM 2206 N N . LEU A 1 287 ? 1.909 6.249 -11.330 1.00 96.94 287 LEU A N 1
ATOM 2207 C CA . LEU A 1 287 ? 1.386 5.187 -12.193 1.00 96.94 287 LEU A CA 1
ATOM 2208 C C . LEU A 1 287 ? 2.131 5.147 -13.529 1.00 96.94 287 LEU A C 1
ATOM 2210 O O . LEU A 1 287 ? 2.593 4.093 -13.949 1.00 96.94 287 LEU A O 1
ATOM 2214 N N . ARG A 1 288 ? 2.291 6.299 -14.186 1.00 95.31 288 ARG A N 1
ATOM 2215 C CA . ARG A 1 288 ? 2.942 6.389 -15.499 1.00 95.31 288 ARG A CA 1
ATOM 2216 C C . ARG A 1 288 ? 4.417 6.014 -15.460 1.00 95.31 288 ARG A C 1
ATOM 2218 O O . ARG A 1 288 ? 4.873 5.298 -16.344 1.00 95.31 288 ARG A O 1
ATOM 2225 N N . LEU A 1 289 ? 5.139 6.446 -14.430 1.00 94.75 289 LEU A N 1
ATOM 2226 C CA . LEU A 1 289 ? 6.539 6.068 -14.239 1.00 94.75 289 LEU A CA 1
ATOM 2227 C C . LEU A 1 289 ? 6.697 4.566 -13.973 1.00 94.75 289 LEU A C 1
ATOM 2229 O O . LEU A 1 289 ? 7.566 3.922 -14.554 1.00 94.75 289 LEU A O 1
ATOM 2233 N N . LEU A 1 290 ? 5.829 3.990 -13.140 1.00 95.00 290 LEU A N 1
ATOM 2234 C CA . LEU A 1 290 ? 5.857 2.560 -12.832 1.00 95.00 290 LEU A CA 1
ATOM 2235 C C . LEU A 1 290 ? 5.435 1.698 -14.026 1.00 95.00 290 LEU A C 1
ATOM 2237 O O . LEU A 1 290 ? 5.976 0.612 -14.213 1.00 95.00 290 LEU A O 1
ATOM 2241 N N . GLN A 1 291 ? 4.525 2.189 -14.871 1.00 93.75 291 GLN A N 1
ATOM 2242 C CA . GLN A 1 291 ? 4.176 1.537 -16.133 1.00 93.75 291 GLN A CA 1
ATOM 2243 C C . GLN A 1 291 ? 5.379 1.459 -17.084 1.00 93.75 291 GLN A C 1
ATOM 2245 O O . GLN A 1 291 ? 5.544 0.431 -17.734 1.00 93.75 291 GLN A O 1
ATOM 2250 N N . CYS A 1 292 ? 6.262 2.466 -17.117 1.00 90.94 292 CYS A N 1
ATOM 2251 C CA . CYS A 1 292 ? 7.521 2.358 -17.866 1.00 90.94 292 CYS A CA 1
ATOM 2252 C C . CYS A 1 292 ? 8.410 1.226 -17.335 1.00 90.94 292 CYS A C 1
ATOM 2254 O O . CYS A 1 292 ? 8.972 0.477 -18.123 1.00 90.94 292 CYS A O 1
ATOM 2256 N N . ILE A 1 293 ? 8.498 1.062 -16.011 1.00 89.56 293 ILE A N 1
ATOM 2257 C CA . ILE A 1 293 ? 9.318 0.005 -15.396 1.00 89.56 293 ILE A CA 1
ATOM 2258 C C . ILE A 1 293 ? 8.717 -1.385 -15.645 1.00 89.56 293 ILE A C 1
ATOM 2260 O O . ILE A 1 293 ? 9.448 -2.306 -15.989 1.00 89.56 293 ILE A O 1
ATOM 2264 N N . ARG A 1 294 ? 7.399 -1.560 -15.479 1.00 88.81 294 ARG A N 1
ATOM 2265 C CA . ARG A 1 294 ? 6.747 -2.878 -15.609 1.00 88.81 294 ARG A CA 1
ATOM 2266 C C . ARG A 1 294 ? 6.476 -3.275 -17.059 1.00 88.81 294 ARG A C 1
ATOM 2268 O O . ARG A 1 294 ? 6.683 -4.428 -17.418 1.00 88.81 294 ARG A O 1
ATOM 2275 N N . TYR A 1 295 ? 5.951 -2.352 -17.860 1.00 87.06 295 TYR A N 1
ATOM 2276 C CA . TYR A 1 295 ? 5.391 -2.636 -19.187 1.00 87.06 295 TYR A CA 1
ATOM 2277 C C . TYR A 1 295 ? 6.162 -1.984 -20.330 1.00 87.06 295 TYR A C 1
ATOM 2279 O O . TYR A 1 295 ? 5.794 -2.167 -21.484 1.00 87.06 295 TYR A O 1
ATOM 2287 N N . GLY A 1 296 ? 7.192 -1.193 -20.028 1.00 85.00 296 GLY A N 1
ATOM 2288 C CA . GLY A 1 296 ? 7.998 -0.518 -21.040 1.00 85.00 296 GLY A CA 1
ATOM 2289 C C . GLY A 1 296 ? 7.345 0.752 -21.559 1.00 85.00 296 GLY A C 1
ATOM 2290 O O . GLY A 1 296 ? 7.939 1.484 -22.336 1.00 85.00 296 GLY A O 1
ATOM 2291 N N . GLY A 1 297 ? 6.140 1.074 -21.107 1.00 86.00 297 GLY A N 1
ATOM 2292 C CA . GLY A 1 297 ? 5.438 2.261 -21.549 1.00 86.00 297 GLY A CA 1
ATOM 2293 C C . GLY A 1 297 ? 4.066 2.406 -20.904 1.00 86.00 297 GLY A C 1
ATOM 2294 O O . GLY A 1 297 ? 3.600 1.522 -20.180 1.00 86.00 297 GLY A O 1
ATOM 2295 N N . PRO A 1 298 ? 3.402 3.545 -21.145 1.00 89.38 298 PRO A N 1
ATOM 2296 C CA . PRO A 1 298 ? 2.103 3.833 -20.560 1.00 89.38 298 PRO A CA 1
ATOM 2297 C C . PRO A 1 298 ? 0.999 2.931 -21.140 1.00 89.38 298 PRO A C 1
ATOM 2299 O O . PRO A 1 298 ? 0.802 2.886 -22.352 1.00 89.38 298 PRO A O 1
ATOM 2302 N N . LYS A 1 299 ? 0.197 2.293 -20.276 1.00 89.31 299 LYS A N 1
ATOM 2303 C CA . LYS A 1 299 ? -1.034 1.579 -20.680 1.00 89.31 299 LYS A CA 1
ATOM 2304 C C . LYS A 1 299 ? -2.220 2.547 -20.848 1.00 89.31 299 LYS A C 1
ATOM 2306 O O . LYS A 1 299 ? -2.239 3.597 -20.196 1.00 89.31 299 LYS A O 1
ATOM 2311 N N . PRO A 1 300 ? -3.221 2.264 -21.702 1.00 88.88 300 PRO A N 1
ATOM 2312 C CA . PRO A 1 300 ? -4.417 3.104 -21.782 1.00 88.88 300 PRO A CA 1
ATOM 2313 C C . PRO A 1 300 ? -5.114 3.178 -20.416 1.00 88.88 300 PRO A C 1
ATOM 2315 O O . PRO A 1 300 ? -5.181 2.183 -19.702 1.00 88.88 300 PRO A O 1
ATOM 2318 N N . LEU A 1 301 ? -5.603 4.364 -20.039 1.00 90.88 301 LEU A N 1
ATOM 2319 C CA . LEU A 1 301 ? -6.372 4.514 -18.799 1.00 90.88 301 LEU A CA 1
ATOM 2320 C C . LEU A 1 301 ? -7.778 3.935 -18.983 1.00 90.88 301 LEU A C 1
ATOM 2322 O O . LEU A 1 301 ? -8.311 4.006 -20.099 1.00 90.88 301 LEU A O 1
ATOM 2326 N N . PRO A 1 302 ? -8.411 3.443 -17.907 1.00 92.75 302 PRO A N 1
ATOM 2327 C CA . PRO A 1 302 ? -9.813 3.060 -17.944 1.00 92.75 302 PRO A CA 1
ATOM 2328 C C . PRO A 1 302 ? -10.711 4.188 -18.465 1.00 92.75 302 PRO A C 1
ATOM 2330 O O . PRO A 1 302 ? -10.507 5.370 -18.186 1.00 92.75 302 PRO A O 1
ATOM 2333 N N . LYS A 1 303 ? -11.756 3.828 -19.221 1.00 90.25 303 LYS A N 1
ATOM 2334 C CA . LYS A 1 303 ? -12.664 4.808 -19.852 1.00 90.25 303 LYS A CA 1
ATOM 2335 C C . LYS A 1 303 ? -13.419 5.676 -18.840 1.00 90.25 303 LYS A C 1
ATOM 2337 O O . LYS A 1 303 ? -13.849 6.771 -19.187 1.00 90.25 303 LYS A O 1
ATOM 2342 N N . TYR A 1 304 ? -13.581 5.184 -17.615 1.00 89.56 304 TYR A N 1
ATOM 2343 C CA . TYR A 1 304 ? -14.248 5.875 -16.514 1.00 89.56 304 TYR A CA 1
ATOM 2344 C C . TYR A 1 304 ? -13.302 6.762 -15.686 1.00 89.56 304 TYR A C 1
ATOM 2346 O O . TYR A 1 304 ? -13.747 7.402 -14.737 1.00 89.56 304 TYR A O 1
ATOM 2354 N N . THR A 1 305 ? -12.011 6.855 -16.032 1.00 92.62 305 THR A N 1
ATOM 2355 C CA . THR A 1 305 ? -11.102 7.824 -15.403 1.00 92.62 305 THR A CA 1
ATOM 2356 C C . THR A 1 305 ? -11.542 9.258 -15.708 1.00 92.62 305 THR A C 1
ATOM 2358 O O . THR A 1 305 ? -11.918 9.585 -16.836 1.00 92.62 305 THR A O 1
ATOM 2361 N N . HIS A 1 306 ? -11.432 10.151 -14.720 1.00 91.06 306 HIS A N 1
ATOM 2362 C CA . HIS A 1 306 ? -11.846 11.543 -14.873 1.00 91.06 306 HIS A CA 1
ATOM 2363 C C . HIS A 1 306 ? -11.127 12.232 -16.062 1.00 91.06 306 HIS A C 1
ATOM 2365 O O . HIS A 1 306 ? -9.894 12.330 -16.073 1.00 91.06 306 HIS A O 1
ATOM 2371 N N . PRO A 1 307 ? -11.849 12.795 -17.052 1.00 89.19 307 PRO A N 1
ATOM 2372 C CA . PRO A 1 307 ? -11.257 13.249 -18.316 1.00 89.19 307 PRO A CA 1
ATOM 2373 C C . PRO A 1 307 ? -10.271 14.415 -18.151 1.00 89.19 307 PRO A C 1
ATOM 2375 O O . PRO A 1 307 ? -9.331 14.555 -18.941 1.00 89.19 307 PRO A O 1
ATOM 2378 N N . ALA A 1 308 ? -10.435 15.242 -17.111 1.00 90.81 308 ALA A N 1
ATOM 2379 C CA . ALA A 1 308 ? -9.493 16.325 -16.825 1.00 90.81 308 ALA A CA 1
ATOM 2380 C C . ALA A 1 308 ? -8.082 15.819 -16.481 1.00 90.81 308 ALA A C 1
ATOM 2382 O O . ALA A 1 308 ? -7.120 16.506 -16.811 1.00 90.81 308 ALA A O 1
ATOM 2383 N N . LEU A 1 309 ? -7.926 14.614 -15.914 1.00 91.19 309 LEU A N 1
ATOM 2384 C CA . LEU A 1 309 ? -6.606 14.058 -15.583 1.00 91.19 309 LEU A CA 1
ATOM 2385 C C . LEU A 1 309 ? -5.741 13.857 -16.831 1.00 91.19 309 LEU A C 1
ATOM 2387 O O . LEU A 1 309 ? -4.552 14.162 -16.822 1.00 91.19 309 LEU A O 1
ATOM 2391 N N . SER A 1 310 ? -6.348 13.429 -17.939 1.00 89.81 310 SER A N 1
ATOM 2392 C CA . SER A 1 310 ? -5.637 13.259 -19.211 1.00 89.81 310 SER A CA 1
ATOM 2393 C C . SER A 1 310 ? -5.192 14.593 -19.815 1.00 89.81 310 SER A C 1
ATOM 2395 O O . SER A 1 310 ? -4.147 14.664 -20.462 1.00 89.81 310 SER A O 1
ATOM 2397 N N . ARG A 1 311 ? -5.969 15.664 -19.604 1.00 88.00 311 ARG A N 1
ATOM 2398 C CA . ARG A 1 311 ? -5.594 17.023 -20.024 1.00 88.00 311 ARG A CA 1
ATOM 2399 C C . ARG A 1 311 ? -4.463 17.564 -19.150 1.00 88.00 311 ARG A C 1
ATOM 2401 O O . ARG A 1 311 ? -3.467 18.027 -19.695 1.00 88.00 311 ARG A O 1
ATOM 2408 N N . LEU A 1 312 ? -4.588 17.413 -17.829 1.00 88.62 312 LEU A N 1
ATOM 2409 C CA . LEU A 1 312 ? -3.576 17.812 -16.846 1.00 88.62 312 LEU A CA 1
ATOM 2410 C C . LEU A 1 312 ? -2.237 17.102 -17.075 1.00 88.62 312 LEU A C 1
ATOM 2412 O O . LEU A 1 312 ? -1.185 17.734 -17.002 1.00 88.62 312 LEU A O 1
ATOM 2416 N N . TRP A 1 313 ? -2.277 15.810 -17.418 1.00 90.81 313 TRP A N 1
ATOM 2417 C CA . TRP A 1 313 ? -1.093 15.023 -17.764 1.00 90.81 313 TRP A CA 1
ATOM 2418 C C . TRP A 1 313 ? -0.347 15.612 -18.957 1.00 90.81 313 TRP A C 1
ATOM 2420 O O . TRP A 1 313 ? 0.857 15.826 -18.885 1.00 90.81 313 TRP A O 1
ATOM 2430 N N . LYS A 1 314 ? -1.061 15.945 -20.037 1.00 86.44 314 LYS A N 1
ATOM 2431 C CA . LYS A 1 314 ? -0.449 16.566 -21.221 1.00 86.44 314 LYS A CA 1
ATOM 2432 C C . LYS A 1 314 ? 0.138 17.947 -20.916 1.00 86.44 314 LYS A C 1
ATOM 2434 O O . LYS A 1 314 ? 1.127 18.324 -21.531 1.00 86.44 314 LYS A O 1
ATOM 2439 N N . SER A 1 315 ? -0.437 18.685 -19.965 1.00 81.25 315 SER A N 1
ATOM 2440 C CA . SER A 1 315 ? 0.059 20.002 -19.546 1.00 81.25 315 SER A CA 1
ATOM 2441 C C . SER A 1 315 ? 1.116 19.964 -18.434 1.00 81.25 315 SER A C 1
ATOM 2443 O O . SER A 1 315 ? 1.548 21.029 -17.994 1.00 81.25 315 SER A O 1
ATOM 2445 N N . SER A 1 316 ? 1.550 18.786 -17.963 1.00 73.88 316 SER A N 1
ATOM 2446 C CA . SER A 1 316 ? 2.396 18.655 -16.764 1.00 73.88 316 SER A CA 1
ATOM 2447 C C . SER A 1 316 ? 3.724 19.418 -16.837 1.00 73.88 316 SER A C 1
ATOM 2449 O O . SER A 1 316 ? 4.245 19.814 -15.803 1.00 73.88 316 SER A O 1
ATOM 2451 N N . GLY A 1 317 ? 4.268 19.637 -18.039 1.00 63.31 317 GLY A N 1
ATOM 2452 C CA . GLY A 1 317 ? 5.501 20.407 -18.251 1.00 63.31 317 GLY A CA 1
ATOM 2453 C C . GLY A 1 317 ? 5.348 21.923 -18.164 1.00 63.31 317 GLY A C 1
ATOM 2454 O O . GLY A 1 317 ? 6.333 22.628 -18.000 1.00 63.31 317 GLY A O 1
ATOM 2455 N N . THR A 1 318 ? 4.121 22.439 -18.265 1.00 58.41 318 THR A N 1
ATOM 2456 C CA . THR A 1 318 ? 3.866 23.889 -18.364 1.00 58.41 318 THR A CA 1
ATOM 2457 C C . THR A 1 318 ? 3.534 24.560 -17.035 1.00 58.41 318 THR A C 1
ATOM 2459 O O . THR A 1 318 ? 3.527 25.785 -16.958 1.00 58.41 318 THR A O 1
ATOM 2462 N N . LEU A 1 319 ? 3.224 23.775 -15.999 1.00 54.69 319 LEU A N 1
ATOM 2463 C CA . LEU A 1 319 ? 2.605 24.268 -14.763 1.00 54.69 319 LEU A CA 1
ATOM 2464 C C . LEU A 1 319 ? 3.601 24.626 -13.654 1.00 54.69 319 LEU A C 1
ATOM 2466 O O . LEU A 1 319 ? 3.193 25.167 -12.630 1.00 54.69 319 LEU A O 1
ATOM 2470 N N . PHE A 1 320 ? 4.890 24.346 -13.837 1.00 50.81 320 PHE A N 1
ATOM 2471 C CA . PHE A 1 320 ? 5.878 24.486 -12.775 1.00 50.81 320 PHE A CA 1
ATOM 2472 C C . PHE A 1 320 ? 6.900 25.570 -13.093 1.00 50.81 320 PHE A C 1
ATOM 2474 O O . PHE A 1 320 ? 8.006 25.263 -13.511 1.00 50.81 320 PHE A O 1
ATOM 2481 N N . GLN A 1 321 ? 6.519 26.836 -12.901 1.00 49.38 321 GLN A N 1
ATOM 2482 C CA . GLN A 1 321 ? 7.464 27.933 -12.648 1.00 49.38 321 GLN A CA 1
ATOM 2483 C C . GLN A 1 321 ? 6.742 29.129 -11.988 1.00 49.38 321 GLN A C 1
ATOM 2485 O O . GLN A 1 321 ? 6.321 30.065 -12.669 1.00 49.38 321 GLN A O 1
ATOM 2490 N N . PRO A 1 322 ? 6.583 29.149 -10.650 1.00 42.22 322 PRO A N 1
ATOM 2491 C CA . PRO A 1 322 ? 6.294 30.384 -9.933 1.00 42.22 322 PRO A CA 1
ATOM 2492 C C . PRO A 1 322 ? 7.576 31.236 -9.893 1.00 42.22 322 PRO A C 1
ATOM 2494 O O . PRO A 1 322 ? 8.542 30.867 -9.232 1.00 42.22 322 PRO A O 1
ATOM 2497 N N . GLY A 1 323 ? 7.599 32.367 -10.608 1.00 46.84 323 GLY A N 1
ATOM 2498 C CA . GLY A 1 323 ? 8.658 33.385 -10.485 1.00 46.84 323 GLY A CA 1
ATOM 2499 C C . GLY A 1 323 ? 9.798 33.355 -11.514 1.00 46.84 323 GLY A C 1
ATOM 2500 O O . GLY A 1 323 ? 10.721 34.156 -11.393 1.00 46.84 323 GLY A O 1
ATOM 2501 N N . LEU A 1 324 ? 9.740 32.500 -12.539 1.00 51.25 324 LEU A N 1
ATOM 2502 C CA . LEU A 1 324 ? 10.669 32.527 -13.680 1.00 51.25 324 LEU A CA 1
ATOM 2503 C C . LEU A 1 324 ? 9.946 33.026 -14.946 1.00 51.25 324 LEU A C 1
ATOM 2505 O O . LEU A 1 324 ? 8.735 32.822 -15.079 1.00 51.25 324 LEU A O 1
ATOM 2509 N N . PRO A 1 325 ? 10.645 33.737 -15.853 1.00 42.28 325 PRO A N 1
ATOM 2510 C CA . PRO A 1 325 ? 10.036 34.287 -17.055 1.00 42.28 325 PRO A CA 1
ATOM 2511 C C . PRO A 1 325 ? 9.464 33.162 -17.918 1.00 42.28 325 PRO A C 1
ATOM 2513 O O . PRO A 1 325 ? 10.126 32.159 -18.168 1.00 42.28 325 PRO A O 1
ATOM 2516 N N . VAL A 1 326 ? 8.224 33.355 -18.373 1.00 49.47 326 VAL A N 1
ATOM 2517 C CA . VAL A 1 326 ? 7.500 32.434 -19.255 1.00 49.47 326 VAL A CA 1
ATOM 2518 C C . VAL A 1 326 ? 8.392 32.064 -20.440 1.00 49.47 326 VAL A C 1
ATOM 2520 O O . VAL A 1 326 ? 8.636 32.899 -21.312 1.00 49.47 326 VAL A O 1
ATOM 2523 N N . LEU A 1 327 ? 8.857 30.814 -20.478 1.00 50.47 327 LEU A N 1
ATOM 2524 C CA . LEU A 1 327 ? 9.670 30.327 -21.587 1.00 50.47 327 LEU A CA 1
ATOM 2525 C C . LEU A 1 327 ? 8.888 30.422 -22.920 1.00 50.47 327 LEU A C 1
ATOM 2527 O O . LEU A 1 327 ? 7.640 30.331 -22.938 1.00 50.47 327 LEU A O 1
ATOM 2531 N N . PRO A 1 328 ? 9.591 30.632 -24.051 1.00 50.06 328 PRO A N 1
ATOM 2532 C CA . PRO A 1 328 ? 8.993 30.686 -25.380 1.00 50.06 328 PRO A CA 1
ATOM 2533 C C . PRO A 1 328 ? 8.063 29.495 -25.647 1.00 50.06 328 PRO A C 1
ATOM 2535 O O . PRO A 1 328 ? 8.235 28.396 -25.123 1.00 50.06 328 PRO A O 1
ATOM 2538 N N . ARG A 1 329 ? 7.032 29.715 -26.470 1.00 47.56 329 ARG A N 1
ATOM 2539 C CA . ARG A 1 329 ? 5.955 28.744 -26.756 1.00 47.56 329 ARG A CA 1
ATOM 2540 C C . ARG A 1 329 ? 6.463 27.380 -27.264 1.00 47.56 329 ARG A C 1
ATOM 2542 O O . ARG A 1 329 ? 5.750 26.394 -27.111 1.00 47.56 329 ARG A O 1
ATOM 2549 N N . GLU A 1 330 ? 7.668 27.327 -27.825 1.00 50.53 330 GLU A N 1
ATOM 2550 C CA . GLU A 1 330 ? 8.303 26.117 -28.361 1.00 50.53 330 GLU A CA 1
ATOM 2551 C C . GLU A 1 330 ? 8.879 25.191 -27.271 1.00 50.53 330 GLU A C 1
ATOM 2553 O O . GLU A 1 330 ? 8.859 23.974 -27.435 1.00 50.53 330 GLU A O 1
ATOM 2558 N N . GLU A 1 331 ? 9.279 25.721 -26.109 1.00 49.84 331 GLU A N 1
ATOM 2559 C CA . GLU A 1 331 ? 9.824 24.926 -24.990 1.00 49.84 331 GLU A CA 1
ATOM 2560 C C . GLU A 1 331 ? 8.738 24.415 -24.026 1.00 49.84 331 GLU A C 1
ATOM 2562 O O . GLU A 1 331 ? 8.961 23.490 -23.249 1.00 49.84 331 GLU A O 1
ATOM 2567 N N . ARG A 1 332 ? 7.518 24.963 -24.106 1.00 49.78 332 ARG A N 1
ATOM 2568 C CA . ARG A 1 332 ? 6.383 24.572 -23.246 1.00 49.78 332 ARG A CA 1
ATOM 2569 C C . ARG A 1 332 ? 5.849 23.161 -23.509 1.00 49.78 332 ARG A C 1
ATOM 2571 O O . ARG A 1 332 ? 5.262 22.561 -22.615 1.00 49.78 332 ARG A O 1
ATOM 2578 N N . ASN A 1 333 ? 6.048 22.625 -24.712 1.00 47.94 333 ASN A N 1
ATOM 2579 C CA . ASN A 1 333 ? 5.512 21.318 -25.107 1.00 47.94 333 ASN A CA 1
ATOM 2580 C C . ASN A 1 333 ? 6.518 20.166 -24.968 1.00 47.94 333 ASN A C 1
ATOM 2582 O O . ASN A 1 333 ? 6.157 19.023 -25.237 1.00 47.94 333 ASN A O 1
ATOM 2586 N N . SER A 1 334 ? 7.765 20.441 -24.576 1.00 53.47 334 SER A N 1
ATOM 2587 C CA . SER A 1 334 ? 8.856 19.463 -24.649 1.00 53.47 334 SER A CA 1
ATOM 2588 C C . SER A 1 334 ? 9.320 18.936 -23.290 1.00 53.47 334 SER A C 1
ATOM 2590 O O . SER A 1 334 ? 10.311 18.205 -23.254 1.00 53.47 334 SER A O 1
ATOM 2592 N N . GLY A 1 335 ? 8.635 19.266 -22.183 1.00 65.38 335 GLY A N 1
ATOM 2593 C CA . GLY A 1 335 ? 9.054 18.877 -20.831 1.00 65.38 335 GLY A CA 1
ATOM 2594 C C . GLY A 1 335 ? 7.992 18.384 -19.863 1.00 65.38 335 GLY A C 1
ATOM 2595 O O . GLY A 1 335 ? 6.805 18.293 -20.173 1.00 65.38 335 GLY A O 1
ATOM 2596 N N . GLY A 1 336 ? 8.468 17.984 -18.688 1.00 84.81 336 GLY A N 1
ATOM 2597 C CA . GLY A 1 336 ? 7.709 17.333 -17.631 1.00 84.81 336 GLY A CA 1
ATOM 2598 C C . GLY A 1 336 ? 7.462 15.841 -17.862 1.00 84.81 336 GLY A C 1
ATOM 2599 O O . GLY A 1 336 ? 7.989 15.213 -18.782 1.00 84.81 336 GLY A O 1
ATOM 2600 N N . TYR A 1 337 ? 6.605 15.273 -17.013 1.00 90.31 337 TYR A N 1
ATOM 2601 C CA . TYR A 1 337 ? 6.349 13.833 -16.957 1.00 90.31 337 TYR A CA 1
ATOM 2602 C C . TYR A 1 337 ? 5.896 13.211 -18.286 1.00 90.31 337 TYR A C 1
ATOM 2604 O O . TYR A 1 337 ? 6.339 12.116 -18.623 1.00 90.31 337 TYR A O 1
ATOM 2612 N N . ALA A 1 338 ? 5.032 13.886 -19.053 1.00 88.88 338 ALA A N 1
ATOM 2613 C CA . ALA A 1 338 ? 4.546 13.354 -20.326 1.00 88.88 338 ALA A CA 1
ATOM 2614 C C . ALA A 1 338 ? 5.670 13.184 -21.361 1.00 88.88 338 ALA A C 1
ATOM 2616 O O . ALA A 1 338 ? 5.772 12.119 -21.968 1.00 88.88 338 ALA A O 1
ATOM 2617 N N . ALA A 1 339 ? 6.528 14.197 -21.526 1.00 86.75 339 ALA A N 1
ATOM 2618 C CA . ALA A 1 339 ? 7.671 14.136 -22.438 1.00 86.75 339 ALA A CA 1
ATOM 2619 C C . ALA A 1 339 ? 8.709 13.103 -21.969 1.00 86.75 339 ALA A C 1
ATOM 2621 O O . ALA A 1 339 ? 9.225 12.331 -22.774 1.00 86.75 339 ALA A O 1
ATOM 2622 N N . PHE A 1 340 ? 8.954 13.036 -20.657 1.00 90.31 340 PHE A N 1
ATOM 2623 C CA . PHE A 1 340 ? 9.853 12.052 -20.057 1.00 90.31 340 PHE A CA 1
ATOM 2624 C C . PHE A 1 340 ? 9.402 10.607 -20.319 1.00 90.31 340 PHE A C 1
ATOM 2626 O O . PHE A 1 340 ? 10.192 9.783 -20.770 1.00 90.31 340 PHE A O 1
ATOM 2633 N N . VAL A 1 341 ? 8.118 10.307 -20.101 1.00 90.38 341 VAL A N 1
ATOM 2634 C CA . VAL A 1 341 ? 7.537 8.979 -20.363 1.00 90.38 341 VAL A CA 1
ATOM 2635 C C . VAL A 1 341 ? 7.543 8.647 -21.856 1.00 90.38 341 VAL A C 1
ATOM 2637 O O . VAL A 1 341 ? 7.784 7.501 -22.226 1.00 90.38 341 VAL A O 1
ATOM 2640 N N . GLN A 1 342 ? 7.306 9.632 -22.727 1.00 87.50 342 GLN A N 1
ATOM 2641 C CA . GLN A 1 342 ? 7.349 9.424 -24.176 1.00 87.50 342 GLN A CA 1
ATOM 2642 C C . GLN A 1 342 ? 8.743 9.046 -24.683 1.00 87.50 342 GLN A C 1
ATOM 2644 O O . GLN A 1 342 ? 8.833 8.238 -25.602 1.00 87.50 342 GLN A O 1
ATOM 2649 N N . ALA A 1 343 ? 9.795 9.588 -24.065 1.00 86.62 343 ALA A N 1
ATOM 2650 C CA . ALA A 1 343 ? 11.190 9.310 -24.399 1.00 86.62 343 ALA A CA 1
ATOM 2651 C C . ALA A 1 343 ? 11.709 7.954 -23.875 1.00 86.62 343 ALA A C 1
ATOM 2653 O O . ALA A 1 343 ? 12.874 7.619 -24.096 1.00 86.62 343 ALA A O 1
ATOM 2654 N N . PHE A 1 344 ? 10.884 7.179 -23.163 1.00 87.56 344 PHE A N 1
ATOM 2655 C CA . PHE A 1 344 ? 11.273 5.864 -22.662 1.00 87.56 344 PHE A CA 1
ATOM 2656 C C . PHE A 1 344 ? 11.399 4.845 -23.817 1.00 87.56 344 PHE A C 1
ATOM 2658 O O . PHE A 1 344 ? 10.509 4.787 -24.666 1.00 87.56 344 PHE A O 1
ATOM 2665 N N . PRO A 1 345 ? 12.471 4.028 -23.871 1.00 79.56 345 PRO A N 1
ATOM 2666 C CA . PRO A 1 345 ? 12.781 3.188 -25.035 1.00 79.56 345 PRO A CA 1
ATOM 2667 C C . PRO A 1 345 ? 11.760 2.071 -25.296 1.00 79.56 345 PRO A C 1
ATOM 2669 O O . PRO A 1 345 ? 11.532 1.710 -26.446 1.00 79.56 345 PRO A O 1
ATOM 2672 N N . GLY A 1 346 ? 11.100 1.556 -24.255 1.00 72.12 346 GLY A N 1
ATOM 2673 C CA . GLY A 1 346 ? 10.032 0.561 -24.407 1.00 72.12 346 GLY A CA 1
ATOM 2674 C C . GLY A 1 346 ? 8.735 1.110 -25.024 1.00 72.12 346 GLY A C 1
ATOM 2675 O O . GLY A 1 346 ? 7.828 0.342 -25.335 1.00 72.12 346 GLY A O 1
ATOM 2676 N N . ASN A 1 347 ? 8.613 2.429 -25.210 1.00 70.81 347 ASN A N 1
ATOM 2677 C CA . ASN A 1 347 ? 7.424 3.031 -25.792 1.00 70.81 347 ASN A CA 1
ATOM 2678 C C . ASN A 1 347 ? 7.473 2.907 -27.324 1.00 70.81 347 ASN A C 1
ATOM 2680 O O . ASN A 1 347 ? 8.314 3.526 -27.973 1.00 70.81 347 ASN A O 1
ATOM 2684 N N . ILE A 1 348 ? 6.528 2.161 -27.906 1.00 55.19 348 ILE A N 1
ATOM 2685 C CA . ILE A 1 348 ? 6.458 1.808 -29.342 1.00 55.19 348 ILE A CA 1
ATOM 2686 C C . ILE A 1 348 ? 6.539 3.045 -30.270 1.00 55.19 348 ILE A C 1
ATOM 2688 O O . ILE A 1 348 ? 7.029 2.960 -31.392 1.00 55.19 348 ILE A O 1
ATOM 2692 N N . GLY A 1 349 ? 6.122 4.228 -29.800 1.00 48.97 349 GLY A N 1
ATOM 2693 C CA . GLY A 1 349 ? 6.202 5.487 -30.557 1.00 48.97 349 GLY A CA 1
ATOM 2694 C C . GLY A 1 349 ? 7.575 6.183 -30.593 1.00 48.97 349 GLY A C 1
ATOM 2695 O O . GLY A 1 349 ? 7.717 7.167 -31.311 1.00 48.97 349 GLY A O 1
ATOM 2696 N N . SER A 1 350 ? 8.574 5.723 -29.830 1.00 47.50 350 SER A N 1
ATOM 2697 C CA . SER A 1 350 ? 9.906 6.357 -29.723 1.00 47.50 350 SER A CA 1
ATOM 2698 C C . SER A 1 350 ? 10.841 6.011 -30.900 1.00 47.50 350 SER A C 1
ATOM 2700 O O . SER A 1 350 ? 11.819 6.707 -31.171 1.00 47.50 350 SER A O 1
ATOM 2702 N N . ILE A 1 351 ? 10.517 4.952 -31.648 1.00 42.69 351 ILE A N 1
ATOM 2703 C CA . ILE A 1 351 ? 11.434 4.296 -32.594 1.00 42.69 351 ILE A CA 1
ATOM 2704 C C . ILE A 1 351 ? 11.580 5.067 -33.922 1.00 42.69 351 ILE A C 1
ATOM 2706 O O . ILE A 1 351 ? 12.545 4.866 -34.653 1.00 42.69 351 ILE A O 1
ATOM 2710 N N . SER A 1 352 ? 10.689 6.010 -34.247 1.00 36.16 352 SER A N 1
ATOM 2711 C CA . SER A 1 352 ? 10.720 6.649 -35.572 1.00 36.16 352 SER A CA 1
ATOM 2712 C C . SER A 1 352 ? 11.814 7.710 -35.766 1.00 36.16 352 SER A C 1
ATOM 2714 O O . SER A 1 352 ? 12.020 8.126 -36.902 1.00 36.16 352 SER A O 1
ATOM 2716 N N . ASN A 1 353 ? 12.516 8.158 -34.714 1.00 32.06 353 ASN A N 1
ATOM 2717 C CA . ASN A 1 353 ? 13.398 9.337 -34.805 1.00 32.06 353 ASN A CA 1
ATOM 2718 C C . ASN A 1 353 ? 14.868 9.131 -34.390 1.00 32.06 353 ASN A C 1
ATOM 2720 O O . ASN A 1 353 ? 15.638 10.084 -34.475 1.00 32.06 353 ASN A O 1
ATOM 2724 N N . THR A 1 354 ? 15.306 7.935 -33.988 1.00 38.78 354 THR A N 1
ATOM 2725 C CA . THR A 1 354 ? 16.721 7.695 -33.618 1.00 38.78 354 THR A CA 1
ATOM 2726 C C . THR A 1 354 ? 17.610 7.233 -34.777 1.00 38.78 354 THR A C 1
ATOM 2728 O O . THR A 1 354 ? 18.810 7.046 -34.587 1.00 38.78 354 THR A O 1
ATOM 2731 N N . SER A 1 355 ? 17.087 7.169 -36.008 1.00 30.62 355 SER A N 1
ATOM 2732 C CA . SER A 1 355 ? 17.895 7.048 -37.232 1.00 30.62 355 SER A CA 1
ATOM 2733 C C . SER A 1 355 ? 18.549 8.388 -37.612 1.00 30.62 355 SER A C 1
ATOM 2735 O O . SER A 1 355 ? 18.369 8.903 -38.716 1.00 30.62 355 SER A O 1
ATOM 2737 N N . THR A 1 356 ? 19.328 8.975 -36.708 1.00 30.27 356 THR A N 1
ATOM 2738 C CA . THR A 1 356 ? 20.344 9.963 -37.085 1.00 30.27 356 THR A CA 1
ATOM 2739 C C . THR A 1 356 ? 21.704 9.325 -36.868 1.00 30.27 356 THR A C 1
ATOM 2741 O O . THR A 1 356 ? 22.140 9.162 -35.731 1.00 30.27 356 THR A O 1
ATOM 2744 N N . ASN A 1 357 ? 22.349 8.949 -37.976 1.00 28.44 357 ASN A N 1
ATOM 2745 C CA . ASN A 1 357 ? 23.733 8.484 -38.028 1.00 28.44 357 ASN A CA 1
ATOM 2746 C C . ASN A 1 357 ? 24.639 9.333 -37.113 1.00 28.44 357 ASN A C 1
ATOM 2748 O O . ASN A 1 357 ? 24.736 10.545 -37.331 1.00 28.44 357 ASN A O 1
ATOM 2752 N N . PRO A 1 358 ? 25.357 8.744 -36.141 1.00 35.59 358 PRO A N 1
ATOM 2753 C CA . PRO A 1 358 ? 26.364 9.469 -35.385 1.00 35.59 358 PRO A CA 1
ATOM 2754 C C . PRO A 1 358 ? 27.655 9.529 -36.211 1.00 35.59 358 PRO A C 1
ATOM 2756 O O . PRO A 1 358 ? 28.587 8.760 -36.005 1.00 35.59 358 PRO A O 1
ATOM 2759 N N . THR A 1 359 ? 27.737 10.454 -37.169 1.00 30.59 359 THR A N 1
ATOM 2760 C CA . THR A 1 359 ? 28.987 10.760 -37.893 1.00 30.59 359 THR A CA 1
ATOM 2761 C C . THR A 1 359 ? 29.860 11.775 -37.147 1.00 30.59 359 THR A C 1
ATOM 2763 O O . THR A 1 359 ? 30.461 12.649 -37.769 1.00 30.59 359 THR A O 1
ATOM 2766 N N . SER A 1 360 ? 29.946 11.704 -35.816 1.00 34.81 360 SER A N 1
ATOM 2767 C CA . SER A 1 360 ? 30.869 12.545 -35.049 1.00 34.81 360 SER A CA 1
ATOM 2768 C C . SER A 1 360 ? 31.739 11.715 -34.109 1.00 34.81 360 SER A C 1
ATOM 2770 O O . SER A 1 360 ? 31.294 11.040 -33.185 1.00 34.81 360 SER A O 1
ATOM 2772 N N . SER A 1 361 ? 33.034 11.779 -34.392 1.00 34.25 361 SER A N 1
ATOM 2773 C CA . SER A 1 361 ? 34.154 11.157 -33.697 1.00 34.25 361 SER A CA 1
ATOM 2774 C C . SER A 1 361 ? 34.421 11.801 -32.328 1.00 34.25 361 SER A C 1
ATOM 2776 O O . SER A 1 361 ? 35.492 12.371 -32.115 1.00 34.25 361 SER A O 1
ATOM 2778 N N . SER A 1 362 ? 33.461 11.752 -31.401 1.00 32.25 362 SER A N 1
ATOM 2779 C CA . SER A 1 362 ? 33.697 12.138 -30.005 1.00 32.25 362 SER A CA 1
ATOM 2780 C C . SER A 1 362 ? 33.569 10.931 -29.070 1.00 32.25 362 SER A C 1
ATOM 2782 O O . SER A 1 362 ? 32.645 10.118 -29.140 1.00 32.25 362 SER A O 1
ATOM 2784 N N . SER A 1 363 ? 34.561 10.794 -28.197 1.00 32.97 363 SER A N 1
ATOM 2785 C CA . SER A 1 363 ? 34.711 9.756 -27.175 1.00 32.97 363 SER A CA 1
ATOM 2786 C C . SER A 1 363 ? 33.834 10.010 -25.939 1.00 32.97 363 SER A C 1
ATOM 2788 O O . SER A 1 363 ? 34.227 9.672 -24.825 1.00 32.97 363 SER A O 1
ATOM 2790 N N . VAL A 1 364 ? 32.682 10.668 -26.102 1.00 37.03 364 VAL A N 1
ATOM 2791 C CA . VAL A 1 364 ? 31.774 10.972 -24.989 1.00 37.03 364 VAL A CA 1
ATOM 2792 C C . VAL A 1 364 ? 30.808 9.792 -24.817 1.00 37.03 364 VAL A C 1
ATOM 2794 O O . VAL A 1 364 ? 30.233 9.351 -25.820 1.00 37.03 364 VAL A O 1
ATOM 2797 N N . PRO A 1 365 ? 30.628 9.252 -23.594 1.00 42.06 365 PRO A N 1
ATOM 2798 C CA . PRO A 1 365 ? 29.637 8.211 -23.342 1.00 42.06 365 PRO A CA 1
ATOM 2799 C C . PRO A 1 365 ? 28.258 8.715 -23.773 1.00 42.06 365 PRO A C 1
ATOM 2801 O O . PRO A 1 365 ? 27.885 9.854 -23.489 1.00 42.06 365 PRO A O 1
ATOM 2804 N N . MET A 1 366 ? 27.527 7.887 -24.518 1.00 47.44 366 MET A N 1
ATOM 2805 C CA . MET A 1 366 ? 26.235 8.247 -25.092 1.00 47.44 366 MET A CA 1
ATOM 2806 C C . MET A 1 366 ? 25.234 8.468 -23.950 1.00 47.44 366 MET A C 1
ATOM 2808 O O . MET A 1 366 ? 24.721 7.521 -23.363 1.00 47.44 366 MET A O 1
ATOM 2812 N N . VAL A 1 367 ? 25.002 9.728 -23.580 1.00 55.66 367 VAL A N 1
ATOM 2813 C CA . VAL A 1 367 ? 24.000 10.086 -22.572 1.00 55.66 367 VAL A CA 1
ATOM 2814 C C . VAL A 1 367 ? 22.632 9.746 -23.156 1.00 55.66 367 VAL A C 1
ATOM 2816 O O . VAL A 1 367 ? 22.234 10.321 -24.170 1.00 55.66 367 VAL A O 1
ATOM 2819 N N . HIS A 1 368 ? 21.922 8.796 -22.544 1.00 68.81 368 HIS A N 1
ATOM 2820 C CA . HIS A 1 368 ? 20.593 8.397 -23.002 1.00 68.81 368 HIS A CA 1
ATOM 2821 C C . HIS A 1 368 ? 19.672 9.637 -23.012 1.00 68.81 368 HIS A C 1
ATOM 2823 O O . HIS A 1 368 ? 19.656 10.371 -22.019 1.00 68.81 368 HIS A O 1
ATOM 2829 N N . PRO A 1 369 ? 18.873 9.895 -24.071 1.00 80.44 369 PRO A N 1
ATOM 2830 C CA . PRO A 1 369 ? 18.040 11.104 -24.173 1.00 80.44 369 PRO A CA 1
ATOM 2831 C C . PRO A 1 369 ? 17.151 11.349 -22.943 1.00 80.44 369 PRO A C 1
ATOM 2833 O O . PRO A 1 369 ? 16.935 12.484 -22.515 1.00 80.44 369 PRO A O 1
ATOM 2836 N N . ILE A 1 370 ? 16.688 10.260 -22.324 1.00 85.75 370 ILE A N 1
ATOM 2837 C CA . ILE A 1 370 ? 15.895 10.272 -21.091 1.00 85.75 370 ILE A CA 1
ATOM 2838 C C . ILE A 1 370 ? 16.636 10.885 -19.888 1.00 85.75 370 ILE A C 1
ATOM 2840 O O . ILE A 1 370 ? 16.012 11.569 -19.078 1.00 85.75 370 ILE A O 1
ATOM 2844 N N . ARG A 1 371 ? 17.960 10.704 -19.781 1.00 86.56 371 ARG A N 1
ATOM 2845 C CA . ARG A 1 371 ? 18.791 11.275 -18.710 1.00 86.56 371 ARG A CA 1
ATOM 2846 C C . ARG A 1 371 ? 18.901 12.786 -18.863 1.00 86.56 371 ARG A C 1
ATOM 2848 O O . ARG A 1 371 ? 18.759 13.512 -17.881 1.00 86.56 371 ARG A O 1
ATOM 2855 N N . THR A 1 372 ? 19.077 13.273 -20.090 1.00 86.31 372 THR A N 1
ATOM 2856 C CA . THR A 1 372 ? 19.076 14.714 -20.381 1.00 86.31 372 THR A CA 1
ATOM 2857 C C . THR A 1 372 ? 17.738 15.352 -20.009 1.00 86.31 372 THR A C 1
ATOM 2859 O O . THR A 1 372 ? 17.720 16.407 -19.376 1.00 86.31 372 THR A O 1
ATOM 2862 N N . LEU A 1 373 ? 16.615 14.693 -20.323 1.00 86.69 373 LEU A N 1
ATOM 2863 C CA . LEU A 1 373 ? 15.279 15.156 -19.928 1.00 86.69 373 LEU A CA 1
ATOM 2864 C C . LEU A 1 373 ? 15.069 15.117 -18.405 1.00 86.69 373 LEU A C 1
ATOM 2866 O O . LEU A 1 373 ? 14.505 16.059 -17.848 1.00 86.69 373 LEU A O 1
ATOM 2870 N N . ALA A 1 374 ? 15.550 14.069 -17.723 1.00 88.62 374 ALA A N 1
ATOM 2871 C CA . ALA A 1 374 ? 15.500 13.965 -16.262 1.00 88.62 374 ALA A CA 1
ATOM 2872 C C . ALA A 1 374 ? 16.226 15.135 -15.587 1.00 88.62 374 ALA A C 1
ATOM 2874 O O . ALA A 1 374 ? 15.699 15.743 -14.658 1.00 88.62 374 ALA A O 1
ATOM 2875 N N . LEU A 1 375 ? 17.427 15.454 -16.076 1.00 87.69 375 LEU A N 1
ATOM 2876 C CA . LEU A 1 375 ? 18.257 16.541 -15.566 1.00 87.69 375 LEU A CA 1
ATOM 2877 C C . LEU A 1 375 ? 17.655 17.916 -15.842 1.00 87.69 375 LEU A C 1
ATOM 2879 O O . LEU A 1 375 ? 17.673 18.770 -14.956 1.00 87.69 375 LEU A O 1
ATOM 2883 N N . ARG A 1 376 ? 17.100 18.121 -17.042 1.00 86.25 376 ARG A N 1
ATOM 2884 C CA . ARG A 1 376 ? 16.458 19.386 -17.418 1.00 86.25 376 ARG A CA 1
ATOM 2885 C C . ARG A 1 376 ? 15.292 19.722 -16.488 1.00 86.25 376 ARG A C 1
ATOM 2887 O O . ARG A 1 376 ? 15.198 20.852 -16.020 1.00 86.25 376 ARG A O 1
ATOM 2894 N N . ASP A 1 377 ? 14.452 18.735 -16.182 1.00 87.00 377 ASP A N 1
ATOM 2895 C CA . ASP A 1 377 ? 13.223 18.930 -15.403 1.00 87.00 377 ASP A CA 1
ATOM 2896 C C . ASP A 1 377 ? 13.387 18.499 -13.925 1.00 87.00 377 ASP A C 1
ATOM 2898 O O . ASP A 1 377 ? 12.409 18.245 -13.223 1.00 87.00 377 ASP A O 1
ATOM 2902 N N . ARG A 1 378 ? 14.628 18.426 -13.418 1.00 88.06 378 ARG A N 1
ATOM 2903 C CA . ARG A 1 378 ? 14.954 17.935 -12.065 1.00 88.06 378 ARG A CA 1
ATOM 2904 C C . ARG A 1 378 ? 14.178 18.642 -10.953 1.00 88.06 378 ARG A C 1
ATOM 2906 O O . ARG A 1 378 ? 13.655 17.982 -10.058 1.00 88.06 378 ARG A O 1
ATOM 2913 N N . THR A 1 379 ? 14.085 19.970 -11.010 1.00 87.19 379 THR A N 1
ATOM 2914 C CA . THR A 1 379 ? 13.425 20.782 -9.971 1.00 87.19 379 THR A CA 1
ATOM 2915 C C . THR A 1 379 ? 11.943 20.440 -9.820 1.00 87.19 379 THR A C 1
ATOM 2917 O O . THR A 1 379 ? 11.440 20.394 -8.698 1.00 87.19 379 THR A O 1
ATOM 2920 N N . LEU A 1 380 ? 11.261 20.124 -10.927 1.00 88.62 380 LEU A N 1
ATOM 2921 C CA . LEU A 1 380 ? 9.881 19.636 -10.932 1.00 88.62 380 LEU A CA 1
ATOM 2922 C C . LEU A 1 380 ? 9.780 18.291 -10.197 1.00 88.62 380 LEU A C 1
ATOM 2924 O O . LEU A 1 380 ? 8.935 18.115 -9.321 1.00 88.62 380 LEU A O 1
ATOM 2928 N N . TYR A 1 381 ? 10.665 17.345 -10.512 1.00 89.69 381 TYR A N 1
ATOM 2929 C CA . TYR A 1 381 ? 10.637 16.007 -9.916 1.00 89.69 381 TYR A CA 1
ATOM 2930 C C . TYR A 1 381 ? 11.013 15.993 -8.429 1.00 89.69 381 TYR A C 1
ATOM 2932 O O . TYR A 1 381 ? 10.480 15.182 -7.666 1.00 89.69 381 TYR A O 1
ATOM 2940 N N . GLU A 1 382 ? 11.919 16.874 -8.004 1.00 88.88 382 GLU A N 1
ATOM 2941 C CA . GLU A 1 382 ? 12.295 17.053 -6.597 1.00 88.88 382 GLU A CA 1
ATOM 2942 C C . GLU A 1 382 ? 11.197 17.743 -5.782 1.00 88.88 382 GLU A C 1
ATOM 2944 O O . GLU A 1 382 ? 10.963 17.365 -4.627 1.00 88.88 382 GLU A O 1
ATOM 2949 N N . HIS A 1 383 ? 10.502 18.718 -6.376 1.00 89.50 383 HIS A N 1
ATOM 2950 C CA . HIS A 1 383 ? 9.326 19.333 -5.768 1.00 89.50 383 HIS A CA 1
ATOM 2951 C C . HIS A 1 383 ? 8.234 18.288 -5.519 1.00 89.50 383 HIS A C 1
ATOM 2953 O O . HIS A 1 383 ? 7.751 18.158 -4.395 1.00 89.50 383 HIS A O 1
ATOM 2959 N N . ASP A 1 384 ? 7.934 17.471 -6.530 1.00 89.69 384 ASP A N 1
ATOM 2960 C CA . ASP A 1 384 ? 6.903 16.429 -6.465 1.00 89.69 384 ASP A CA 1
ATOM 2961 C C . ASP A 1 384 ? 7.355 15.171 -5.690 1.00 89.69 384 ASP A C 1
ATOM 2963 O O . ASP A 1 384 ? 6.625 14.181 -5.614 1.00 89.69 384 ASP A O 1
ATOM 2967 N N . LYS A 1 385 ? 8.569 15.181 -5.116 1.00 91.06 385 LYS A N 1
ATOM 2968 C CA . LYS A 1 385 ? 9.167 14.065 -4.352 1.00 91.06 385 LYS A CA 1
ATOM 2969 C C . LYS A 1 385 ? 9.225 12.744 -5.127 1.00 91.06 385 LYS A C 1
ATOM 2971 O O . LYS A 1 385 ? 9.191 11.665 -4.543 1.00 91.06 385 LYS A O 1
ATOM 2976 N N . ASN A 1 386 ? 9.373 12.830 -6.445 1.00 91.75 386 ASN A N 1
ATOM 2977 C CA . ASN A 1 386 ? 9.407 11.688 -7.359 1.00 91.75 386 ASN A CA 1
ATOM 2978 C C . ASN A 1 386 ? 10.809 11.433 -7.938 1.00 91.75 386 ASN A C 1
ATOM 2980 O O . ASN A 1 386 ? 10.981 10.517 -8.737 1.00 91.75 386 ASN A O 1
ATOM 2984 N N . TRP A 1 387 ? 11.815 12.218 -7.538 1.00 90.12 387 TRP A N 1
ATOM 2985 C CA . TRP A 1 387 ? 13.170 12.151 -8.091 1.00 90.12 387 TRP A CA 1
ATOM 2986 C C . TRP A 1 387 ? 13.794 10.750 -8.047 1.00 90.12 387 TRP A C 1
ATOM 2988 O O . TRP A 1 387 ? 14.263 10.267 -9.071 1.00 90.12 387 TRP A O 1
ATOM 2998 N N . GLY A 1 388 ? 13.724 10.047 -6.912 1.00 87.31 388 GLY A N 1
ATOM 2999 C CA . GLY A 1 388 ? 14.262 8.683 -6.809 1.00 87.31 388 GLY A CA 1
ATOM 3000 C C . GLY A 1 388 ? 13.606 7.699 -7.787 1.00 87.31 388 GLY A C 1
ATOM 3001 O O . GLY A 1 388 ? 14.281 6.847 -8.360 1.00 87.31 388 GLY A O 1
ATOM 3002 N N . LEU A 1 389 ? 12.305 7.861 -8.051 1.00 90.50 389 LEU A N 1
ATOM 3003 C CA . LEU A 1 389 ? 11.596 7.044 -9.034 1.00 90.50 389 LEU A CA 1
ATOM 3004 C C . LEU A 1 389 ? 12.004 7.403 -10.470 1.00 90.50 389 LEU A C 1
ATOM 3006 O O . LEU A 1 389 ? 12.168 6.507 -11.290 1.00 90.50 389 LEU A O 1
ATOM 3010 N N . ILE A 1 390 ? 12.227 8.686 -10.770 1.00 91.69 390 ILE A N 1
ATOM 3011 C CA . ILE A 1 390 ? 12.770 9.131 -12.065 1.00 91.69 390 ILE A CA 1
ATOM 3012 C C . ILE A 1 390 ? 14.147 8.514 -12.306 1.00 91.69 390 ILE A C 1
ATOM 3014 O O . ILE A 1 390 ? 14.372 7.946 -13.371 1.00 91.69 390 ILE A O 1
ATOM 3018 N N . LEU A 1 391 ? 15.036 8.555 -11.310 1.00 88.81 391 LEU A N 1
ATOM 3019 C CA . LEU A 1 391 ? 16.350 7.914 -11.394 1.00 88.81 391 LEU A CA 1
ATOM 3020 C C . LEU A 1 391 ? 16.231 6.419 -11.661 1.00 88.81 391 LEU A C 1
ATOM 3022 O O . LEU A 1 391 ? 16.943 5.887 -12.510 1.00 88.81 391 LEU A O 1
ATOM 3026 N N . ARG A 1 392 ? 15.291 5.751 -10.987 1.00 87.94 392 ARG A N 1
ATOM 3027 C CA . ARG A 1 392 ? 15.025 4.336 -11.231 1.00 87.94 392 ARG A CA 1
ATOM 3028 C C . ARG A 1 392 ? 14.551 4.080 -12.664 1.00 87.94 392 ARG A C 1
ATOM 3030 O O . ARG A 1 392 ? 15.020 3.125 -13.270 1.00 87.94 392 ARG A O 1
ATOM 3037 N N . VAL A 1 393 ? 13.677 4.921 -13.220 1.00 89.94 393 VAL A N 1
ATOM 3038 C CA . VAL A 1 393 ? 13.228 4.812 -14.622 1.00 89.94 393 VAL A CA 1
ATOM 3039 C C . VAL A 1 393 ? 14.380 5.060 -15.601 1.00 89.94 393 VAL A C 1
ATOM 3041 O O . VAL A 1 393 ? 14.490 4.339 -16.587 1.00 89.94 393 VAL A O 1
ATOM 3044 N N . VAL A 1 394 ? 15.251 6.040 -15.336 1.00 88.69 394 VAL A N 1
ATOM 3045 C CA . VAL A 1 394 ? 16.451 6.296 -16.156 1.00 88.69 394 VAL A CA 1
ATOM 3046 C C . VAL A 1 394 ? 17.376 5.081 -16.137 1.00 88.69 394 VAL A C 1
ATOM 3048 O O . VAL A 1 394 ? 17.767 4.607 -17.198 1.00 88.69 394 VAL A O 1
ATOM 3051 N N . ALA A 1 395 ? 17.664 4.536 -14.954 1.00 84.56 395 ALA A N 1
ATOM 3052 C CA . ALA A 1 395 ? 18.496 3.345 -14.814 1.00 84.56 395 ALA A CA 1
ATOM 3053 C C . ALA A 1 395 ? 17.880 2.127 -15.526 1.00 84.56 395 ALA A C 1
ATOM 3055 O O . ALA A 1 395 ? 18.591 1.350 -16.155 1.00 84.56 395 ALA A O 1
ATOM 3056 N N . GLU A 1 396 ? 16.553 1.981 -15.481 1.00 84.56 396 GLU A N 1
ATOM 3057 C CA . GLU A 1 396 ? 15.846 0.919 -16.202 1.00 84.56 396 GLU A CA 1
ATOM 3058 C C . GLU A 1 396 ? 15.918 1.110 -17.727 1.00 84.56 396 GLU A C 1
ATOM 3060 O O . GLU A 1 396 ? 16.136 0.145 -18.455 1.00 84.56 396 GLU A O 1
ATOM 3065 N N . ALA A 1 397 ? 15.800 2.346 -18.222 1.00 83.94 397 ALA A N 1
ATOM 3066 C CA . ALA A 1 397 ? 15.942 2.664 -19.645 1.00 83.94 397 ALA A CA 1
ATOM 3067 C C . ALA A 1 397 ? 17.366 2.403 -20.168 1.00 83.94 397 ALA A C 1
ATOM 3069 O O . ALA A 1 397 ? 17.538 1.920 -21.286 1.00 83.94 397 ALA A O 1
ATOM 3070 N N . GLU A 1 398 ? 18.378 2.706 -19.353 1.00 81.12 398 GLU A N 1
ATOM 3071 C CA . GLU A 1 398 ? 19.798 2.518 -19.677 1.00 81.12 398 GLU A CA 1
ATOM 3072 C C . GLU A 1 398 ? 20.265 1.065 -19.524 1.00 81.12 398 GLU A C 1
ATOM 3074 O O . GLU A 1 398 ? 21.290 0.691 -20.087 1.00 81.12 398 GLU A O 1
ATOM 3079 N N . SER A 1 399 ? 19.507 0.230 -18.807 1.00 78.94 399 SER A N 1
ATOM 3080 C CA . SER A 1 399 ? 19.863 -1.171 -18.554 1.00 78.94 399 SER A CA 1
ATOM 3081 C C . SER A 1 399 ? 19.921 -2.050 -19.808 1.00 78.94 399 SER A C 1
ATOM 3083 O O . SER A 1 399 ? 20.466 -3.148 -19.748 1.00 78.94 399 SER A O 1
ATOM 3085 N N . GLY A 1 400 ? 19.328 -1.615 -20.925 1.00 79.31 400 GLY A N 1
ATOM 3086 C CA . GLY A 1 400 ? 19.261 -2.389 -22.167 1.00 79.31 400 GLY A CA 1
ATOM 3087 C C . GLY A 1 400 ? 18.193 -3.491 -22.187 1.00 79.31 400 GLY A C 1
ATOM 3088 O O . GLY A 1 400 ? 17.956 -4.088 -23.236 1.00 79.31 400 GLY A O 1
ATOM 3089 N N . ARG A 1 401 ? 17.504 -3.761 -21.064 1.00 82.94 401 ARG A N 1
ATOM 3090 C CA . ARG A 1 401 ? 16.511 -4.852 -20.963 1.00 82.94 401 ARG A CA 1
ATOM 3091 C C . ARG A 1 401 ? 15.363 -4.712 -21.961 1.00 82.94 401 ARG A C 1
ATOM 3093 O O . ARG A 1 401 ? 14.938 -5.698 -22.557 1.00 82.94 401 ARG A O 1
ATOM 3100 N N . TRP A 1 402 ? 14.862 -3.492 -22.153 1.00 83.25 402 TRP A N 1
ATOM 3101 C CA . TRP A 1 402 ? 13.742 -3.229 -23.062 1.00 83.25 402 TRP A CA 1
ATOM 3102 C C . TRP A 1 402 ? 14.125 -3.415 -24.525 1.00 83.25 402 TRP A C 1
ATOM 3104 O O . TRP A 1 402 ? 13.354 -3.976 -25.294 1.00 83.25 402 TRP A O 1
ATOM 3114 N N . GLN A 1 403 ? 15.329 -2.995 -24.894 1.00 83.56 403 GLN A N 1
ATOM 3115 C CA . GLN A 1 403 ? 15.874 -3.177 -26.230 1.00 83.56 403 GLN A CA 1
ATOM 3116 C C . GLN A 1 403 ? 16.076 -4.669 -26.522 1.00 83.56 403 GLN A C 1
ATOM 3118 O O . GLN A 1 403 ? 15.665 -5.136 -27.577 1.00 83.56 403 GLN A O 1
ATOM 3123 N N . VAL A 1 404 ? 16.603 -5.447 -25.567 1.00 85.38 404 VAL A N 1
ATOM 3124 C CA . VAL A 1 404 ? 16.691 -6.914 -25.695 1.00 85.38 404 VAL A CA 1
ATOM 3125 C C . VAL A 1 404 ? 15.306 -7.546 -25.875 1.00 85.38 404 VAL A C 1
ATOM 3127 O O . VAL A 1 404 ? 15.135 -8.382 -26.757 1.00 85.38 404 VAL A O 1
ATOM 3130 N N . LYS A 1 405 ? 14.301 -7.116 -25.102 1.00 84.31 405 LYS A N 1
ATOM 3131 C CA . LYS A 1 405 ? 12.918 -7.604 -25.240 1.00 84.31 405 LYS A CA 1
ATOM 3132 C C . LYS A 1 405 ? 12.279 -7.237 -26.589 1.00 84.31 405 LYS A C 1
ATOM 3134 O O . LYS A 1 405 ? 11.450 -7.973 -27.098 1.00 84.31 405 LYS A O 1
ATOM 3139 N N . GLN A 1 406 ? 12.669 -6.128 -27.209 1.00 82.50 406 GLN A N 1
ATOM 3140 C CA . GLN A 1 406 ? 12.232 -5.822 -28.577 1.00 82.50 406 GLN A CA 1
ATOM 3141 C C . GLN A 1 406 ? 12.932 -6.716 -29.608 1.00 82.50 406 GLN A C 1
ATOM 3143 O O . GLN A 1 406 ? 12.316 -7.144 -30.582 1.00 82.50 406 GLN A O 1
ATOM 3148 N N . LEU A 1 407 ? 14.210 -7.047 -29.393 1.00 85.56 407 LEU A N 1
ATOM 3149 C CA . LEU A 1 407 ? 14.936 -7.959 -30.280 1.00 85.56 407 LEU A CA 1
ATOM 3150 C C . LEU A 1 407 ? 14.324 -9.367 -30.271 1.00 85.56 407 LEU A C 1
ATOM 3152 O O . LEU A 1 407 ? 14.273 -9.985 -31.332 1.00 85.56 407 LEU A O 1
ATOM 3156 N N . THR A 1 408 ? 13.789 -9.840 -29.138 1.00 85.38 408 THR A N 1
ATOM 3157 C CA . THR A 1 408 ? 13.090 -11.139 -29.074 1.00 85.38 408 THR A CA 1
ATOM 3158 C C . THR A 1 408 ? 11.836 -11.187 -29.951 1.00 85.38 408 THR A C 1
ATOM 3160 O O . THR A 1 408 ? 11.460 -12.260 -30.397 1.00 85.38 408 THR A O 1
ATOM 3163 N N . GLU A 1 409 ? 11.197 -10.046 -30.240 1.00 82.31 409 GLU A N 1
ATOM 3164 C CA . GLU A 1 409 ? 10.009 -9.994 -31.113 1.00 82.31 409 GLU A CA 1
ATOM 3165 C C . GLU A 1 409 ? 10.366 -10.104 -32.606 1.00 82.31 409 GLU A C 1
ATOM 3167 O O . GLU A 1 409 ? 9.530 -10.489 -33.420 1.00 82.31 409 GLU A O 1
ATOM 3172 N N . SER A 1 410 ? 11.594 -9.733 -32.985 1.00 84.75 410 SER A N 1
ATOM 3173 C CA . SER A 1 410 ? 12.016 -9.635 -34.392 1.00 84.75 410 SER A CA 1
ATOM 3174 C C . SER A 1 410 ?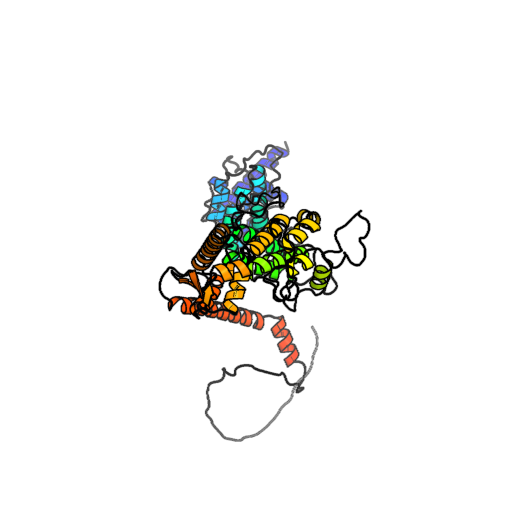 13.021 -10.707 -34.814 1.00 84.75 410 SER A C 1
ATOM 3176 O O . SER A 1 410 ? 13.153 -10.988 -36.006 1.00 84.75 410 SER A O 1
ATOM 3178 N N . TYR A 1 411 ? 13.752 -11.292 -33.865 1.00 86.00 411 TYR A N 1
ATOM 3179 C CA . TYR A 1 411 ? 14.866 -12.193 -34.137 1.00 86.00 411 TYR A CA 1
ATOM 3180 C C . TYR A 1 411 ? 14.715 -13.499 -33.360 1.00 86.00 411 TYR A C 1
ATOM 3182 O O . TYR A 1 411 ? 14.454 -13.495 -32.165 1.00 86.00 411 TYR A O 1
ATOM 3190 N N . VAL A 1 412 ? 14.970 -14.623 -34.034 1.00 89.12 412 VAL A N 1
ATOM 3191 C CA . VAL A 1 412 ? 15.058 -15.954 -33.401 1.00 89.12 412 VAL A CA 1
ATOM 3192 C C . VAL A 1 412 ? 16.496 -16.263 -32.979 1.00 89.12 412 VAL A C 1
ATOM 3194 O O . VAL A 1 412 ? 16.738 -16.916 -31.969 1.00 89.12 412 VAL A O 1
ATOM 3197 N N . ARG A 1 413 ? 17.483 -15.798 -33.753 1.00 90.56 413 ARG A N 1
ATOM 3198 C CA . ARG A 1 413 ? 18.912 -15.960 -33.462 1.00 90.56 413 ARG A CA 1
ATOM 3199 C C . ARG A 1 413 ? 19.647 -14.662 -33.736 1.00 90.56 413 ARG A C 1
ATOM 3201 O O . ARG A 1 413 ? 19.409 -14.053 -34.776 1.00 90.56 413 ARG A O 1
ATOM 3208 N N . LEU A 1 414 ? 20.533 -14.269 -32.828 1.00 91.19 414 LEU A N 1
ATOM 3209 C CA . LEU A 1 414 ? 21.302 -13.032 -32.939 1.00 91.19 414 LEU A CA 1
ATOM 3210 C C . LEU A 1 414 ? 22.656 -13.177 -32.228 1.00 91.19 414 LEU A C 1
ATOM 3212 O O . LEU A 1 414 ? 22.732 -13.804 -31.168 1.00 91.19 414 LEU A O 1
ATOM 3216 N N . GLY A 1 415 ? 23.732 -12.638 -32.806 1.00 90.62 415 GLY A N 1
ATOM 3217 C CA . GLY A 1 415 ? 25.061 -12.675 -32.181 1.00 90.62 415 GLY A CA 1
ATOM 3218 C C . GLY A 1 415 ? 25.189 -11.691 -31.011 1.00 90.62 415 GLY A C 1
ATOM 3219 O O . GLY A 1 415 ? 24.575 -10.623 -31.034 1.00 90.62 415 GLY A O 1
ATOM 3220 N N . LEU A 1 416 ? 26.021 -11.997 -30.004 1.00 88.00 416 LEU A N 1
ATOM 3221 C CA . LEU A 1 416 ? 26.266 -11.088 -28.867 1.00 88.00 416 LEU A CA 1
ATOM 3222 C C . LEU A 1 416 ? 26.744 -9.700 -29.317 1.00 88.00 416 LEU A C 1
ATOM 3224 O O . LEU A 1 416 ? 26.237 -8.692 -28.822 1.00 88.00 416 LEU A O 1
ATOM 3228 N N . SER A 1 417 ? 27.628 -9.638 -30.315 1.00 86.19 417 SER A N 1
ATOM 3229 C CA . SER A 1 417 ? 28.135 -8.362 -30.823 1.00 86.19 417 SER A CA 1
ATOM 3230 C C . SER A 1 417 ? 27.075 -7.565 -31.586 1.00 86.19 417 SER A C 1
ATOM 3232 O O . SER A 1 417 ? 27.086 -6.338 -31.556 1.00 86.19 417 SER A O 1
ATOM 3234 N N . GLU A 1 418 ? 26.127 -8.234 -32.248 1.00 86.38 418 GLU A N 1
ATOM 3235 C CA . GLU A 1 418 ? 24.995 -7.580 -32.920 1.00 86.38 418 GLU A CA 1
ATOM 3236 C C . GLU A 1 418 ? 24.009 -7.007 -31.897 1.00 86.38 418 GLU A C 1
ATOM 3238 O O . GLU A 1 418 ? 23.542 -5.879 -32.056 1.00 86.38 418 GLU A O 1
ATOM 3243 N N . ILE A 1 419 ? 23.767 -7.734 -30.800 1.00 85.25 419 ILE A N 1
ATOM 3244 C CA . ILE A 1 419 ? 22.993 -7.235 -29.656 1.00 85.25 419 ILE A CA 1
ATOM 3245 C C . ILE A 1 419 ? 23.706 -6.033 -29.028 1.00 85.25 419 ILE A C 1
ATOM 3247 O O . ILE A 1 419 ? 23.081 -5.001 -28.799 1.00 85.25 419 ILE A O 1
ATOM 3251 N N . GLY A 1 420 ? 25.020 -6.113 -28.806 1.00 83.12 420 GLY A N 1
ATOM 3252 C CA . GLY A 1 420 ? 25.808 -5.002 -28.267 1.00 83.12 420 GLY A CA 1
ATOM 3253 C C . GLY A 1 420 ? 25.779 -3.757 -29.157 1.00 83.12 420 GLY A C 1
ATOM 3254 O O . GLY A 1 420 ? 25.696 -2.640 -28.643 1.00 83.12 420 GLY A O 1
ATOM 3255 N N . LYS A 1 421 ? 25.760 -3.930 -30.485 1.00 84.31 421 LYS A N 1
ATOM 3256 C CA . LYS A 1 421 ? 25.549 -2.832 -31.444 1.00 84.31 421 LYS A CA 1
ATOM 3257 C C . LYS A 1 421 ? 24.143 -2.247 -31.352 1.00 84.31 421 LYS A C 1
ATOM 3259 O O . LYS A 1 421 ? 24.002 -1.028 -31.305 1.00 84.31 421 LYS A O 1
ATOM 3264 N N . ALA A 1 422 ? 23.114 -3.091 -31.266 1.00 82.06 422 ALA A N 1
ATOM 3265 C CA . ALA A 1 422 ? 21.728 -2.650 -31.103 1.00 82.06 422 ALA A CA 1
ATOM 3266 C C . ALA A 1 422 ? 21.504 -1.879 -29.786 1.00 82.06 422 ALA A C 1
ATOM 3268 O O . ALA A 1 422 ? 20.716 -0.936 -29.744 1.00 82.06 422 ALA A O 1
ATOM 3269 N N . LEU A 1 423 ? 22.235 -2.237 -28.727 1.00 79.31 423 LEU A N 1
ATOM 3270 C CA . LEU A 1 423 ? 22.238 -1.540 -27.436 1.00 79.31 423 LEU A CA 1
ATOM 3271 C C . LEU A 1 423 ? 23.074 -0.250 -27.432 1.00 79.31 423 LEU A C 1
ATOM 3273 O O . LEU A 1 423 ? 23.015 0.517 -26.471 1.00 79.31 423 LEU A O 1
ATOM 3277 N N . GLY A 1 424 ? 23.868 -0.003 -28.478 1.00 77.06 424 GLY A N 1
ATOM 3278 C CA . GLY A 1 424 ? 24.824 1.105 -28.532 1.00 77.06 424 GLY A CA 1
ATOM 3279 C C . GLY A 1 424 ? 26.031 0.927 -27.603 1.00 77.06 424 GLY A C 1
ATOM 3280 O O . GLY A 1 424 ? 26.744 1.895 -27.337 1.00 77.06 424 GLY A O 1
ATOM 3281 N N . TRP A 1 425 ? 26.259 -0.290 -27.098 1.00 80.88 425 TRP A N 1
ATOM 3282 C CA . TRP A 1 425 ? 27.400 -0.643 -26.245 1.00 80.88 425 TRP A CA 1
ATOM 3283 C C . TRP A 1 425 ? 28.657 -0.962 -27.062 1.00 80.88 425 TRP A C 1
ATOM 3285 O O . TRP A 1 425 ? 29.763 -0.845 -26.543 1.00 80.88 425 TRP A O 1
ATOM 3295 N N . ILE A 1 426 ? 28.486 -1.337 -28.334 1.00 82.19 426 ILE A N 1
ATOM 3296 C CA . ILE A 1 426 ? 29.560 -1.660 -29.281 1.00 82.19 426 ILE A CA 1
ATOM 3297 C C . ILE A 1 426 ? 29.364 -0.830 -30.555 1.00 82.19 426 ILE A C 1
ATOM 3299 O O . ILE A 1 426 ? 28.254 -0.754 -31.083 1.00 82.19 426 ILE A O 1
ATOM 3303 N N . ARG A 1 427 ? 30.429 -0.218 -31.080 1.00 79.81 427 ARG A N 1
ATOM 3304 C CA . ARG A 1 427 ? 30.435 0.503 -32.367 1.00 79.81 427 ARG A CA 1
ATOM 3305 C C . ARG A 1 427 ? 31.137 -0.320 -33.445 1.00 79.81 427 ARG A C 1
ATOM 3307 O O . ARG A 1 427 ? 32.010 -1.132 -33.155 1.00 79.81 427 ARG A O 1
ATOM 3314 N N . ASP A 1 428 ? 30.818 -0.052 -34.712 1.00 74.94 428 ASP A N 1
ATOM 3315 C CA . ASP A 1 428 ? 31.402 -0.783 -35.850 1.00 74.94 428 ASP A CA 1
ATOM 3316 C C . ASP A 1 428 ? 32.933 -0.669 -35.961 1.00 74.94 428 ASP A C 1
ATOM 3318 O O . ASP A 1 428 ? 33.566 -1.554 -36.528 1.00 74.94 428 ASP A O 1
ATOM 3322 N N . ASN A 1 429 ? 33.530 0.389 -35.399 1.00 79.25 429 ASN A N 1
ATOM 3323 C CA . ASN A 1 429 ? 34.972 0.658 -35.458 1.00 79.25 429 ASN A CA 1
ATOM 3324 C C . ASN A 1 429 ? 35.684 0.505 -34.100 1.00 79.25 429 ASN A C 1
ATOM 3326 O O . ASN A 1 429 ? 36.811 0.985 -33.952 1.00 79.25 429 ASN A O 1
ATOM 3330 N N . ASP A 1 430 ? 35.040 -0.097 -33.096 1.00 79.00 430 ASP A N 1
ATOM 3331 C CA . ASP A 1 430 ? 35.664 -0.252 -31.782 1.00 79.00 430 ASP A CA 1
ATOM 3332 C C . ASP A 1 430 ? 36.809 -1.282 -31.820 1.00 79.00 430 ASP A C 1
ATOM 3334 O O . ASP A 1 430 ? 36.725 -2.302 -32.511 1.00 79.00 430 ASP A O 1
ATOM 3338 N N . PRO A 1 431 ? 37.911 -1.043 -31.085 1.00 82.25 431 PRO A N 1
ATOM 3339 C CA . PRO A 1 431 ? 39.026 -1.976 -31.044 1.00 82.25 431 PRO A CA 1
ATOM 3340 C C . PRO A 1 431 ? 38.609 -3.286 -30.356 1.00 82.25 431 PRO A C 1
ATOM 3342 O O . PRO A 1 431 ? 37.839 -3.278 -29.398 1.00 82.25 431 PRO A O 1
ATOM 3345 N N . ALA A 1 432 ? 39.186 -4.413 -30.791 1.00 81.75 432 ALA A N 1
ATOM 3346 C CA . ALA A 1 432 ? 38.886 -5.762 -30.289 1.00 81.75 432 ALA A CA 1
ATOM 3347 C C . ALA A 1 432 ? 38.703 -5.908 -28.754 1.00 81.75 432 ALA A C 1
ATOM 3349 O O . ALA A 1 432 ? 37.747 -6.572 -28.355 1.00 81.75 432 ALA A O 1
ATOM 3350 N N . PRO A 1 433 ? 39.530 -5.306 -27.868 1.00 79.75 433 PRO A N 1
ATOM 3351 C CA . PRO A 1 433 ? 39.315 -5.411 -26.419 1.00 79.75 433 PRO A CA 1
ATOM 3352 C C . PRO A 1 433 ? 38.018 -4.745 -25.926 1.00 79.75 433 PRO A C 1
ATOM 3354 O O . PRO A 1 433 ? 37.428 -5.216 -24.959 1.00 79.75 433 PRO A O 1
ATOM 3357 N N . VAL A 1 434 ? 37.555 -3.679 -26.587 1.00 79.44 434 VAL A N 1
ATOM 3358 C CA . VAL A 1 434 ? 36.298 -2.988 -26.242 1.00 79.44 434 VAL A CA 1
ATOM 3359 C C . VAL A 1 434 ? 35.100 -3.821 -26.685 1.00 79.44 434 VAL A C 1
ATOM 3361 O O . VAL A 1 434 ? 34.148 -3.967 -25.925 1.00 79.44 434 VAL A O 1
ATOM 3364 N N . VAL A 1 435 ? 35.182 -4.435 -27.869 1.00 82.00 435 VAL A N 1
ATOM 3365 C CA . VAL A 1 435 ? 34.153 -5.360 -28.369 1.00 82.00 435 VAL A CA 1
ATOM 3366 C C . VAL A 1 435 ? 33.992 -6.547 -27.415 1.00 82.00 435 VAL A C 1
ATOM 3368 O O . VAL A 1 435 ? 32.882 -6.831 -26.985 1.00 82.00 435 VAL A O 1
ATOM 3371 N N . GLN A 1 436 ? 35.100 -7.159 -26.977 1.00 82.19 436 GLN A N 1
ATOM 3372 C CA . GLN A 1 436 ? 35.073 -8.270 -26.014 1.00 82.19 436 GLN A CA 1
ATOM 3373 C C . GLN A 1 436 ? 34.466 -7.877 -24.661 1.00 82.19 436 GLN A C 1
ATOM 3375 O O . GLN A 1 436 ? 33.726 -8.659 -24.066 1.00 82.19 436 GLN A O 1
ATOM 3380 N N . GLN A 1 437 ? 34.762 -6.673 -24.164 1.00 83.06 437 GLN A N 1
ATOM 3381 C CA . GLN A 1 437 ? 34.152 -6.168 -22.934 1.00 83.06 437 GLN A CA 1
ATOM 3382 C C . GLN A 1 437 ? 32.644 -5.933 -23.114 1.00 83.06 437 GLN A C 1
ATOM 3384 O O . GLN A 1 437 ? 31.863 -6.308 -22.240 1.00 83.06 437 GLN A O 1
ATOM 3389 N N . GLY A 1 438 ? 32.233 -5.363 -24.251 1.00 81.69 438 GLY A N 1
ATOM 3390 C CA . GLY A 1 438 ? 30.828 -5.178 -24.606 1.00 81.69 438 GLY A CA 1
ATOM 3391 C C . GLY A 1 438 ? 30.075 -6.505 -24.674 1.00 81.69 438 GLY A C 1
ATOM 3392 O O . GLY A 1 438 ? 29.041 -6.647 -24.026 1.00 81.69 438 GLY A O 1
ATOM 3393 N N . ASP A 1 439 ? 30.631 -7.504 -25.361 1.00 85.50 439 ASP A N 1
ATOM 3394 C CA . ASP A 1 439 ? 30.050 -8.848 -25.467 1.00 85.50 439 ASP A CA 1
ATOM 3395 C C . ASP A 1 439 ? 29.891 -9.508 -24.087 1.00 85.50 439 ASP A C 1
ATOM 3397 O O . ASP A 1 439 ? 28.853 -10.106 -23.796 1.00 85.50 439 ASP A O 1
ATOM 3401 N N . GLN A 1 440 ? 30.876 -9.349 -23.192 1.00 86.12 440 GLN A N 1
ATOM 3402 C CA . GLN A 1 440 ? 30.784 -9.826 -21.806 1.00 86.12 440 GLN A CA 1
ATOM 3403 C C . GLN A 1 440 ? 29.668 -9.123 -21.023 1.00 86.12 440 GLN A C 1
ATOM 3405 O O . GLN A 1 440 ? 28.925 -9.785 -20.295 1.00 86.12 440 GLN A O 1
ATOM 3410 N N . SER A 1 441 ? 29.514 -7.805 -21.180 1.00 84.19 441 SER A N 1
ATOM 3411 C CA . SER A 1 441 ? 28.420 -7.052 -20.557 1.00 84.19 441 SER A CA 1
ATOM 3412 C C . SER A 1 441 ? 27.052 -7.481 -21.091 1.00 84.19 441 SER A C 1
ATOM 3414 O O . SER A 1 441 ? 26.129 -7.674 -20.298 1.00 84.19 441 SER A O 1
ATOM 3416 N N . VAL A 1 442 ? 26.916 -7.698 -22.405 1.00 87.06 442 VAL A N 1
ATOM 3417 C CA . VAL A 1 442 ? 25.681 -8.220 -23.019 1.00 87.06 442 VAL A CA 1
ATOM 3418 C C . VAL A 1 442 ? 25.373 -9.614 -22.487 1.00 87.06 442 VAL A C 1
ATOM 3420 O O . VAL A 1 442 ? 24.245 -9.885 -22.080 1.00 87.06 442 VAL A O 1
ATOM 3423 N N . ARG A 1 443 ? 26.375 -10.494 -22.426 1.00 88.81 443 ARG A N 1
ATOM 3424 C CA . ARG A 1 443 ? 26.223 -11.847 -21.884 1.00 88.81 443 ARG A CA 1
ATOM 3425 C C . ARG A 1 443 ? 25.765 -11.822 -20.428 1.00 88.81 443 ARG A C 1
ATOM 3427 O O . ARG A 1 443 ? 24.862 -12.573 -20.075 1.00 88.81 443 ARG A O 1
ATOM 3434 N N . ALA A 1 444 ? 26.343 -10.954 -19.599 1.00 86.81 444 ALA A N 1
ATOM 3435 C CA . ALA A 1 444 ? 25.933 -10.788 -18.206 1.00 86.81 444 ALA A CA 1
ATOM 3436 C C . ALA A 1 444 ? 24.481 -10.292 -18.087 1.00 86.81 444 ALA A C 1
ATOM 3438 O O . ALA A 1 444 ? 23.716 -10.839 -17.293 1.00 86.81 444 ALA A O 1
ATOM 3439 N N . LEU A 1 445 ? 24.082 -9.314 -18.911 1.00 86.19 445 LEU A N 1
ATOM 3440 C CA . LEU A 1 445 ? 22.700 -8.831 -18.969 1.00 86.19 445 LEU A CA 1
ATOM 3441 C C . LEU A 1 445 ? 21.733 -9.957 -19.357 1.00 86.19 445 LEU A C 1
ATOM 3443 O O . LEU A 1 445 ? 20.728 -10.159 -18.678 1.00 86.19 445 LEU A O 1
ATOM 3447 N N . LEU A 1 446 ? 22.042 -10.703 -20.420 1.00 88.62 446 LEU A N 1
ATOM 3448 C CA . LEU A 1 446 ? 21.206 -11.803 -20.902 1.00 88.62 446 LEU A CA 1
ATOM 3449 C C . LEU A 1 446 ? 21.089 -12.922 -19.872 1.00 88.62 446 LEU A C 1
ATOM 3451 O O . LEU A 1 446 ? 19.984 -13.392 -19.628 1.00 88.62 446 LEU A O 1
ATOM 3455 N N . LEU A 1 447 ? 22.192 -13.311 -19.226 1.00 88.81 447 LEU A N 1
ATOM 3456 C CA . LEU A 1 447 ? 22.165 -14.299 -18.147 1.00 88.81 447 LEU A CA 1
ATOM 3457 C C . LEU A 1 447 ? 21.271 -13.839 -16.995 1.00 88.81 447 LEU A C 1
ATOM 3459 O O . LEU A 1 447 ? 20.443 -14.615 -16.533 1.00 88.81 447 LEU A O 1
ATOM 3463 N N . GLN A 1 448 ? 21.363 -12.570 -16.592 1.00 83.56 448 GLN A N 1
ATOM 3464 C CA . GLN A 1 448 ? 20.481 -12.016 -15.567 1.00 83.56 448 GLN A CA 1
ATOM 3465 C C . GLN A 1 448 ? 19.009 -12.011 -16.014 1.00 83.56 448 GLN A C 1
ATOM 3467 O O . GLN A 1 448 ? 18.109 -12.246 -15.207 1.00 83.56 448 GLN A O 1
ATOM 3472 N N . MET A 1 449 ? 18.735 -11.719 -17.288 1.00 83.19 449 MET A N 1
ATOM 3473 C CA . MET A 1 449 ? 17.373 -11.737 -17.828 1.00 83.19 449 MET A CA 1
ATOM 3474 C C . MET A 1 449 ? 16.797 -13.160 -17.901 1.00 83.19 449 MET A C 1
ATOM 3476 O O . MET A 1 449 ? 15.638 -13.355 -17.547 1.00 83.19 449 MET A O 1
ATOM 3480 N N . ILE A 1 450 ? 17.611 -14.153 -18.265 1.00 85.44 450 ILE A N 1
ATOM 3481 C CA . ILE A 1 450 ? 17.235 -15.575 -18.259 1.00 85.44 450 ILE A CA 1
ATOM 3482 C C . ILE A 1 450 ? 17.003 -16.063 -16.821 1.00 85.44 450 ILE A C 1
ATOM 3484 O O . ILE A 1 450 ? 15.981 -16.679 -16.538 1.00 85.44 450 ILE A O 1
ATOM 3488 N N . GLU A 1 451 ? 17.906 -15.745 -15.889 1.00 83.00 451 GLU A N 1
ATOM 3489 C CA . GLU A 1 451 ? 17.790 -16.125 -14.472 1.00 83.00 451 GLU A CA 1
ATOM 3490 C C . GLU A 1 451 ? 16.546 -15.513 -13.812 1.00 83.00 451 GLU A C 1
ATOM 3492 O O . GLU A 1 451 ? 15.835 -16.187 -13.072 1.00 83.00 451 GLU A O 1
ATOM 3497 N N . SER A 1 452 ? 16.238 -14.252 -14.129 1.00 70.94 452 SER A N 1
ATOM 3498 C CA . SER A 1 452 ? 15.007 -13.581 -13.684 1.00 70.94 452 SER A CA 1
ATOM 3499 C C . SER A 1 452 ? 13.757 -13.972 -14.479 1.00 70.94 452 SER A C 1
ATOM 3501 O O . SER A 1 452 ? 12.711 -13.365 -14.265 1.00 70.94 452 SER A O 1
ATOM 3503 N N . LYS A 1 453 ? 13.860 -14.936 -15.406 1.00 75.81 453 LYS A N 1
ATOM 3504 C CA . LYS A 1 453 ? 12.778 -15.387 -16.298 1.00 75.81 453 LYS A CA 1
ATOM 3505 C C . LYS A 1 453 ? 12.101 -14.262 -17.097 1.00 75.81 453 LYS A C 1
ATOM 3507 O O . LYS A 1 453 ? 10.953 -14.381 -17.506 1.00 75.81 453 LYS A O 1
ATOM 3512 N N . THR A 1 454 ? 12.800 -13.155 -17.345 1.00 75.88 454 THR A N 1
ATOM 3513 C CA . THR A 1 454 ? 12.252 -12.044 -18.146 1.00 75.88 454 THR A CA 1
ATOM 3514 C C . THR A 1 454 ? 12.298 -12.318 -19.647 1.00 75.88 454 THR A C 1
ATOM 3516 O O . THR A 1 454 ? 11.513 -11.724 -20.385 1.00 75.88 454 THR A O 1
ATOM 3519 N N . ILE A 1 455 ? 13.196 -13.202 -20.095 1.00 83.62 455 ILE A N 1
ATOM 3520 C CA . ILE A 1 455 ? 13.256 -13.730 -21.466 1.00 83.62 455 ILE A CA 1
ATOM 3521 C C . ILE A 1 455 ? 13.517 -15.235 -21.435 1.00 83.62 455 ILE A C 1
ATOM 3523 O O . ILE A 1 455 ? 14.250 -15.720 -20.570 1.00 83.62 455 ILE A O 1
ATOM 3527 N N . ASN A 1 456 ? 12.987 -15.953 -22.424 1.00 85.62 456 ASN A N 1
ATOM 3528 C CA . ASN A 1 456 ? 13.339 -17.344 -22.677 1.00 85.62 456 ASN A CA 1
ATOM 3529 C C . ASN A 1 456 ? 14.398 -17.414 -23.788 1.00 85.62 456 ASN A C 1
ATOM 3531 O O . ASN A 1 456 ? 14.105 -17.227 -24.969 1.00 85.62 456 ASN A O 1
ATOM 3535 N N . ALA A 1 457 ? 15.659 -17.626 -23.415 1.00 87.44 457 ALA A N 1
ATOM 3536 C CA . ALA A 1 457 ? 16.764 -17.648 -24.367 1.00 87.44 457 ALA A CA 1
ATOM 3537 C C . ALA A 1 457 ? 17.874 -18.607 -23.927 1.00 87.44 457 ALA A C 1
ATOM 3539 O O . ALA A 1 457 ? 18.088 -18.838 -22.739 1.00 87.44 457 ALA A O 1
ATOM 3540 N N . SER A 1 458 ? 18.628 -19.127 -24.894 1.00 88.50 458 SER A N 1
ATOM 3541 C CA . SER A 1 458 ? 19.830 -19.934 -24.652 1.00 88.50 458 SER A CA 1
ATOM 3542 C C . SER A 1 458 ? 21.038 -19.348 -25.378 1.00 88.50 458 SER A C 1
ATOM 3544 O O . SER A 1 458 ? 20.936 -18.976 -26.549 1.00 88.50 458 SER A O 1
ATOM 3546 N N . ILE A 1 459 ? 22.188 -19.311 -24.702 1.00 90.38 459 ILE A N 1
ATOM 3547 C CA . ILE A 1 459 ? 23.447 -18.778 -25.238 1.00 90.38 459 ILE A CA 1
ATOM 3548 C C . ILE A 1 459 ? 24.344 -19.952 -25.660 1.00 90.38 459 ILE A C 1
ATOM 3550 O O . ILE A 1 459 ? 24.683 -20.795 -24.828 1.00 90.38 459 ILE A O 1
ATOM 3554 N N . SER A 1 460 ? 24.714 -20.017 -26.942 1.00 89.81 460 SER A N 1
ATOM 3555 C CA . SER A 1 460 ? 25.632 -21.032 -27.487 1.00 89.81 460 SER A CA 1
ATOM 3556 C C . SER A 1 460 ? 27.101 -20.726 -27.152 1.00 89.81 460 SER A C 1
ATOM 3558 O O . SER A 1 460 ? 27.448 -19.607 -26.778 1.00 89.81 460 SER A O 1
ATOM 3560 N N . ALA A 1 461 ? 27.984 -21.716 -27.322 1.00 81.50 461 ALA A N 1
ATOM 3561 C CA . ALA A 1 461 ? 29.435 -21.538 -27.205 1.00 81.50 461 ALA A CA 1
ATOM 3562 C C . ALA A 1 461 ? 30.019 -20.619 -28.297 1.00 81.50 461 ALA A C 1
ATOM 3564 O O . ALA A 1 461 ? 31.055 -20.006 -28.070 1.00 81.50 461 ALA A O 1
ATOM 3565 N N . ASP A 1 462 ? 29.325 -20.488 -29.433 1.00 83.81 462 ASP A N 1
ATOM 3566 C CA . ASP A 1 462 ? 29.707 -19.620 -30.558 1.00 83.81 462 ASP A CA 1
ATOM 3567 C C . ASP A 1 462 ? 29.219 -18.164 -30.394 1.00 83.81 462 ASP A C 1
ATOM 3569 O O . ASP A 1 462 ? 29.100 -17.437 -31.376 1.00 83.81 462 ASP A O 1
ATOM 3573 N N . ASP A 1 463 ? 28.856 -17.749 -29.173 1.00 86.75 463 ASP A N 1
ATOM 3574 C CA . ASP A 1 463 ? 28.342 -16.405 -28.854 1.00 86.75 463 ASP A CA 1
ATOM 3575 C C . ASP A 1 463 ? 27.083 -15.995 -29.654 1.00 86.75 463 ASP A C 1
ATOM 3577 O O . ASP A 1 463 ? 26.787 -14.815 -29.860 1.00 86.75 463 ASP A O 1
ATOM 3581 N N . ILE A 1 464 ? 26.292 -16.992 -30.061 1.00 88.06 464 ILE A N 1
ATOM 3582 C CA . ILE A 1 464 ? 24.967 -16.817 -30.666 1.00 88.06 464 ILE A CA 1
ATOM 3583 C C . ILE A 1 464 ? 23.895 -17.044 -29.602 1.00 88.06 464 ILE A C 1
ATOM 3585 O O . ILE A 1 464 ? 23.859 -18.086 -28.939 1.00 88.06 464 ILE A O 1
ATOM 3589 N N . VAL A 1 465 ? 22.987 -16.082 -29.480 1.00 90.25 465 VAL A N 1
ATOM 3590 C CA . VAL A 1 465 ? 21.803 -16.150 -28.626 1.00 90.25 465 VAL A CA 1
ATOM 3591 C C . VAL A 1 465 ? 20.648 -16.673 -29.463 1.00 90.25 465 VAL A C 1
ATOM 3593 O O . VAL A 1 465 ? 20.361 -16.138 -30.530 1.00 90.25 465 VAL A O 1
ATOM 3596 N N . THR A 1 466 ? 20.001 -17.737 -28.996 1.00 88.94 466 THR A N 1
ATOM 3597 C CA . THR A 1 466 ? 18.745 -18.228 -29.574 1.00 88.94 466 THR A CA 1
ATOM 3598 C C . THR A 1 466 ? 17.614 -17.851 -28.634 1.00 88.94 466 THR A C 1
ATOM 3600 O O . THR A 1 466 ? 17.625 -18.264 -27.474 1.00 88.94 466 THR A O 1
ATOM 3603 N N . PHE A 1 467 ? 16.681 -17.051 -29.134 1.00 88.69 467 PHE A N 1
ATOM 3604 C CA . PHE A 1 467 ? 15.446 -16.705 -28.452 1.00 88.69 467 PHE A CA 1
ATOM 3605 C C . PHE A 1 467 ? 14.423 -17.795 -28.747 1.00 88.69 467 PHE A C 1
ATOM 3607 O O . PHE A 1 467 ? 14.231 -18.181 -29.903 1.00 88.69 467 PHE A O 1
ATOM 3614 N N . HIS A 1 468 ? 13.816 -18.322 -27.693 1.00 84.75 468 HIS A N 1
ATOM 3615 C CA . HIS A 1 468 ? 12.732 -19.285 -27.809 1.00 84.75 468 HIS A CA 1
ATOM 3616 C C . HIS A 1 468 ? 11.430 -18.509 -27.657 1.00 84.75 468 HIS A C 1
ATOM 3618 O O . HIS A 1 468 ? 11.337 -17.653 -26.774 1.00 84.75 468 HIS A O 1
ATOM 3624 N N . ASP A 1 469 ? 10.442 -18.782 -28.512 1.00 68.25 469 ASP A N 1
ATOM 3625 C CA . ASP A 1 469 ? 9.099 -18.246 -28.290 1.00 68.25 469 ASP A CA 1
ATOM 3626 C C . ASP A 1 469 ? 8.634 -18.661 -26.893 1.00 68.25 469 ASP A C 1
ATOM 3628 O O . ASP A 1 469 ? 8.958 -19.754 -26.414 1.00 68.25 469 ASP A O 1
ATOM 3632 N N . ASN A 1 470 ? 7.924 -17.757 -26.218 1.00 55.50 470 ASN A N 1
ATOM 3633 C CA . ASN A 1 470 ? 7.364 -18.036 -24.904 1.00 55.50 470 ASN A CA 1
ATOM 3634 C C . ASN A 1 470 ? 6.549 -19.330 -24.996 1.00 55.50 470 ASN A C 1
ATOM 3636 O O . ASN A 1 470 ? 5.553 -19.386 -25.718 1.00 55.50 470 ASN A O 1
ATOM 3640 N N . ASP A 1 471 ? 6.982 -20.365 -24.274 1.00 48.31 471 ASP A N 1
ATOM 3641 C CA . ASP A 1 471 ? 6.141 -21.528 -24.032 1.00 48.31 471 ASP A CA 1
ATOM 3642 C C . ASP A 1 471 ? 4.812 -21.008 -23.449 1.00 48.31 471 ASP A C 1
ATOM 3644 O O . ASP A 1 471 ? 4.836 -20.075 -22.637 1.00 48.31 471 ASP A O 1
ATOM 3648 N N . PRO A 1 472 ? 3.649 -21.581 -23.802 1.00 45.72 472 PRO A N 1
ATOM 3649 C CA . PRO A 1 472 ? 2.367 -21.232 -23.178 1.00 45.72 472 PRO A CA 1
ATOM 3650 C C . PRO A 1 472 ? 2.392 -21.355 -21.638 1.00 45.72 472 PRO A C 1
ATOM 3652 O O . PRO A 1 472 ? 1.550 -20.779 -20.951 1.00 45.72 472 PRO A O 1
ATOM 3655 N N . ASP A 1 473 ? 3.396 -22.040 -21.085 1.00 45.06 473 ASP A N 1
ATOM 3656 C CA . ASP A 1 473 ? 3.687 -22.108 -19.655 1.00 45.06 473 ASP A CA 1
ATOM 3657 C C . ASP A 1 473 ? 4.169 -20.767 -19.047 1.00 45.06 473 ASP A C 1
ATOM 3659 O O . ASP A 1 473 ? 3.977 -20.554 -17.852 1.00 45.06 473 ASP A O 1
ATOM 3663 N N . VAL A 1 474 ? 4.722 -19.830 -19.835 1.00 46.88 474 VAL A N 1
ATOM 3664 C CA . VAL A 1 474 ? 5.163 -18.488 -19.383 1.00 46.88 474 VAL A CA 1
ATOM 3665 C C . VAL A 1 474 ? 3.996 -17.500 -19.290 1.00 46.88 474 VAL A C 1
ATOM 3667 O O . VAL A 1 474 ? 3.940 -16.721 -18.344 1.00 46.88 474 VAL A O 1
ATOM 3670 N N . GLU A 1 475 ? 3.016 -17.556 -20.203 1.00 50.03 475 GLU A N 1
ATOM 3671 C CA . GLU A 1 475 ? 1.753 -16.804 -20.047 1.00 50.03 475 GLU A CA 1
ATOM 3672 C C . GLU A 1 475 ? 0.975 -17.296 -18.818 1.00 50.03 475 GLU A C 1
ATOM 3674 O O . GLU A 1 475 ? 0.357 -16.507 -18.100 1.00 50.03 475 GLU A O 1
ATOM 3679 N N . LEU A 1 476 ? 1.060 -18.598 -18.530 1.00 45.78 476 LEU A N 1
ATOM 3680 C CA . LEU A 1 476 ? 0.526 -19.186 -17.310 1.00 45.78 476 LEU A CA 1
ATOM 3681 C C . LEU A 1 476 ? 1.332 -18.751 -16.072 1.00 45.78 476 LEU A C 1
ATOM 3683 O O . LEU A 1 476 ? 0.716 -18.443 -15.061 1.00 45.78 476 LEU A O 1
ATOM 3687 N N . GLU A 1 477 ? 2.666 -18.655 -16.133 1.00 49.19 477 GLU A N 1
ATOM 3688 C CA . GLU A 1 477 ? 3.514 -18.099 -15.056 1.00 49.19 477 GLU A CA 1
ATOM 3689 C C . GLU A 1 477 ? 3.273 -16.603 -14.803 1.00 49.19 477 GLU A C 1
ATOM 3691 O O . GLU A 1 477 ? 3.233 -16.179 -13.649 1.00 49.19 477 GLU A O 1
ATOM 3696 N N . GLU A 1 478 ? 3.011 -15.803 -15.837 1.00 51.47 478 GLU A N 1
ATOM 3697 C CA . GLU A 1 478 ? 2.676 -14.380 -15.692 1.00 51.47 478 GLU A CA 1
ATOM 3698 C C . GLU A 1 478 ? 1.267 -14.185 -15.091 1.00 51.47 478 GLU A C 1
ATOM 3700 O O . GLU A 1 478 ? 1.048 -13.271 -14.289 1.00 51.47 478 GLU A O 1
ATOM 3705 N N . LEU A 1 479 ? 0.334 -15.106 -15.374 1.00 50.88 479 LEU A N 1
ATOM 3706 C CA . LEU A 1 479 ? -0.918 -15.247 -14.622 1.00 50.88 479 LEU A CA 1
ATOM 3707 C C . LEU A 1 479 ? -0.651 -15.730 -13.179 1.00 50.88 479 LEU A C 1
ATOM 3709 O O . LEU A 1 479 ? -1.246 -15.212 -12.238 1.00 50.88 479 LEU A O 1
ATOM 3713 N N . LEU A 1 480 ? 0.281 -16.656 -12.945 1.00 49.88 480 LEU A N 1
ATOM 3714 C CA . LEU A 1 480 ? 0.648 -17.134 -11.600 1.00 49.88 480 LEU A CA 1
ATOM 3715 C C . LEU A 1 480 ? 1.321 -16.051 -10.739 1.00 49.88 480 LEU A C 1
ATOM 3717 O O . LEU A 1 480 ? 1.104 -16.021 -9.531 1.00 49.88 480 LEU A O 1
ATOM 3721 N N . GLU A 1 481 ? 2.063 -15.103 -11.313 1.00 53.72 481 GLU A N 1
ATOM 3722 C CA . GLU A 1 481 ? 2.554 -13.927 -10.575 1.00 53.72 481 GLU A CA 1
ATOM 3723 C C . GLU A 1 481 ? 1.409 -13.003 -10.136 1.00 53.72 481 GLU A C 1
ATOM 3725 O O . GLU A 1 481 ? 1.491 -12.366 -9.080 1.00 53.72 481 GLU A O 1
ATOM 3730 N N . GLN A 1 482 ? 0.326 -12.962 -10.915 1.00 48.28 482 GLN A N 1
ATOM 3731 C CA . GLN A 1 482 ? -0.887 -12.205 -10.617 1.00 48.28 482 GLN A CA 1
ATOM 3732 C C . GLN A 1 482 ? -1.794 -12.918 -9.592 1.00 48.28 482 GLN A C 1
ATOM 3734 O O . GLN A 1 482 ? -2.497 -12.237 -8.844 1.00 48.28 482 GLN A O 1
ATOM 3739 N N . PHE A 1 483 ? -1.736 -14.256 -9.500 1.00 48.16 483 PHE A N 1
ATOM 3740 C CA . PHE A 1 483 ? -2.644 -15.083 -8.682 1.00 48.16 483 PHE A CA 1
ATOM 3741 C C . PHE A 1 483 ? -1.968 -15.929 -7.567 1.00 48.16 483 PHE A C 1
ATOM 3743 O O . PHE A 1 483 ? -2.666 -16.532 -6.755 1.00 48.16 483 PHE A O 1
ATOM 3750 N N . GLY A 1 484 ? -0.633 -15.910 -7.437 1.00 46.31 484 GLY A N 1
ATOM 3751 C CA . GLY A 1 484 ? 0.163 -16.545 -6.367 1.00 46.31 484 GLY A CA 1
ATOM 3752 C C . GLY A 1 484 ? 0.919 -17.832 -6.762 1.00 46.31 484 GLY A C 1
ATOM 3753 O O . GLY A 1 484 ? 0.405 -18.664 -7.502 1.00 46.31 484 GLY A O 1
ATOM 3754 N N . GLU A 1 485 ? 2.135 -18.024 -6.218 1.00 44.53 485 GLU A N 1
ATOM 3755 C CA . GLU A 1 485 ? 2.951 -19.243 -6.402 1.00 44.53 485 GLU A CA 1
ATOM 3756 C C . GLU A 1 485 ? 2.539 -20.391 -5.451 1.00 44.53 485 GLU A C 1
ATOM 3758 O O . GLU A 1 485 ? 2.423 -20.167 -4.239 1.00 44.53 485 GLU A O 1
ATOM 3763 N N . PRO A 1 486 ? 2.397 -21.636 -5.948 1.00 43.19 486 PRO A N 1
ATOM 3764 C CA . PRO A 1 486 ? 2.387 -22.845 -5.128 1.00 43.19 486 PRO A CA 1
ATOM 3765 C C . PRO A 1 486 ? 3.814 -23.401 -4.897 1.00 43.19 486 PRO A C 1
ATOM 3767 O O . PRO A 1 486 ? 4.746 -23.055 -5.623 1.00 43.19 486 PRO A O 1
ATOM 3770 N N . PRO A 1 487 ? 4.015 -24.292 -3.904 1.00 40.69 487 PRO A N 1
ATOM 3771 C CA . PRO A 1 487 ? 5.299 -24.956 -3.676 1.00 40.69 487 PRO A CA 1
ATOM 3772 C C . PRO A 1 487 ? 5.689 -25.870 -4.853 1.00 40.69 487 PRO A C 1
ATOM 3774 O O . PRO A 1 487 ? 4.838 -26.441 -5.531 1.00 40.69 487 PRO A O 1
ATOM 3777 N N . ALA A 1 488 ? 6.998 -25.986 -5.085 1.00 40.72 488 ALA A N 1
ATOM 3778 C CA . ALA A 1 488 ? 7.602 -26.471 -6.325 1.00 40.72 488 ALA A CA 1
ATOM 3779 C C . ALA A 1 488 ? 7.151 -27.869 -6.803 1.00 40.72 488 ALA A C 1
ATOM 3781 O O . ALA A 1 488 ? 7.228 -28.851 -6.065 1.00 40.72 488 ALA A O 1
ATOM 3782 N N . GLY A 1 489 ? 6.835 -27.945 -8.104 1.00 44.69 489 GLY A N 1
ATOM 3783 C CA . GLY A 1 489 ? 6.855 -29.170 -8.908 1.00 44.69 489 GLY A CA 1
ATOM 3784 C C . GLY A 1 489 ? 5.494 -29.806 -9.191 1.00 44.69 489 GLY A C 1
ATOM 3785 O O . GLY A 1 489 ? 5.198 -30.834 -8.597 1.00 44.69 489 GLY A O 1
ATOM 3786 N N . GLN A 1 490 ? 4.710 -29.237 -10.123 1.00 42.12 490 GLN A N 1
ATOM 3787 C CA . GLN A 1 490 ? 3.742 -29.924 -11.011 1.00 42.12 490 GLN A CA 1
ATOM 3788 C C . GLN A 1 490 ? 2.865 -28.895 -11.754 1.00 42.12 490 GLN A C 1
ATOM 3790 O O . GLN A 1 490 ? 2.039 -28.215 -11.149 1.00 42.12 490 GLN A O 1
ATOM 3795 N N . SER A 1 491 ? 2.971 -28.841 -13.083 1.00 47.41 491 SER A N 1
ATOM 3796 C CA . SER A 1 491 ? 2.169 -27.988 -13.983 1.00 47.41 491 SER A CA 1
ATOM 3797 C C . SER A 1 491 ? 0.655 -28.282 -13.977 1.00 47.41 491 SER A C 1
ATOM 3799 O O . SER A 1 491 ? -0.125 -27.511 -14.518 1.00 47.41 491 SER A O 1
ATOM 3801 N N . SER A 1 492 ? 0.199 -29.362 -13.327 1.00 50.94 492 SER A N 1
ATOM 3802 C CA . SER A 1 492 ? -1.234 -29.685 -13.179 1.00 50.94 492 SER A CA 1
ATOM 3803 C C . SER A 1 492 ? -1.920 -28.944 -12.016 1.00 50.94 492 SER A C 1
ATOM 3805 O O . SER A 1 492 ? -3.151 -28.862 -11.972 1.00 50.94 492 SER A O 1
ATOM 3807 N N . HIS A 1 493 ? -1.155 -28.410 -11.058 1.00 48.72 493 HIS A N 1
ATOM 3808 C CA . HIS A 1 493 ? -1.702 -27.749 -9.864 1.00 48.72 493 HIS A CA 1
ATOM 3809 C C . HIS A 1 493 ? -1.966 -26.246 -10.068 1.00 48.72 493 HIS A C 1
ATOM 3811 O O . HIS A 1 493 ? -2.724 -25.649 -9.306 1.00 48.72 493 HIS A O 1
ATOM 3817 N N . THR A 1 494 ? -1.395 -25.656 -11.121 1.00 49.38 494 THR A N 1
ATOM 3818 C CA . THR A 1 494 ? -1.492 -24.233 -11.491 1.00 49.38 494 THR A CA 1
ATOM 3819 C C . THR A 1 494 ? -2.809 -23.901 -12.195 1.00 49.38 494 THR A C 1
ATOM 3821 O O . THR A 1 494 ? -3.481 -22.939 -11.836 1.00 49.38 494 THR A O 1
ATOM 3824 N N . LEU A 1 495 ? -3.263 -24.749 -13.126 1.00 59.66 495 LEU A N 1
ATOM 3825 C CA . LEU A 1 495 ? -4.623 -24.655 -13.670 1.00 59.66 495 LEU A CA 1
ATOM 3826 C C . LEU A 1 495 ? -5.653 -24.817 -12.545 1.00 59.66 495 LEU A C 1
ATOM 3828 O O . LEU A 1 495 ? -6.644 -24.101 -12.500 1.00 59.66 495 LEU A O 1
ATOM 3832 N N . SER A 1 496 ? -5.392 -25.727 -11.603 1.00 64.06 496 SER A N 1
ATOM 3833 C CA . SER A 1 496 ? -6.278 -25.960 -10.462 1.00 64.06 496 SER A CA 1
ATOM 3834 C C . SER A 1 496 ? -6.367 -24.740 -9.539 1.00 64.06 496 SER A C 1
ATOM 3836 O O . SER A 1 496 ? -7.463 -24.427 -9.081 1.00 64.06 496 SER A O 1
ATOM 3838 N N . SER A 1 497 ? -5.269 -24.011 -9.293 1.00 62.03 497 SER A N 1
ATOM 3839 C CA . SER A 1 497 ? -5.298 -22.780 -8.486 1.00 62.03 497 SER A CA 1
ATOM 3840 C C . SER A 1 497 ? -6.016 -21.637 -9.200 1.00 62.03 497 SER A C 1
ATOM 3842 O O . SER A 1 497 ? -6.853 -20.983 -8.584 1.00 62.03 497 SER A O 1
ATOM 3844 N N . VAL A 1 498 ? -5.772 -21.444 -10.501 1.00 71.00 498 VAL A N 1
ATOM 3845 C CA . VAL A 1 498 ? -6.498 -20.451 -11.312 1.00 71.00 498 VAL A CA 1
ATOM 3846 C C . VAL A 1 498 ? -7.988 -20.791 -11.386 1.00 71.00 498 VAL A C 1
ATOM 3848 O O . VAL A 1 498 ? -8.823 -19.916 -11.195 1.00 71.00 498 VAL A O 1
ATOM 3851 N N . LEU A 1 499 ? -8.349 -22.060 -11.589 1.00 75.88 499 LEU A N 1
ATOM 3852 C CA . LEU A 1 499 ? -9.745 -22.504 -11.568 1.00 75.88 499 LEU A CA 1
ATOM 3853 C C . LEU A 1 499 ? -10.383 -22.325 -10.189 1.00 75.88 499 LEU A C 1
ATOM 3855 O O . LEU A 1 499 ? -11.539 -21.925 -10.120 1.00 75.88 499 LEU A O 1
ATOM 3859 N N . THR A 1 500 ? -9.642 -22.577 -9.107 1.00 76.62 500 THR A N 1
ATOM 3860 C CA . THR A 1 500 ? -10.117 -22.324 -7.736 1.00 76.62 500 THR A CA 1
ATOM 3861 C C . THR A 1 500 ? -10.376 -20.835 -7.524 1.00 76.62 500 THR A C 1
ATOM 3863 O O . THR A 1 500 ? -11.401 -20.464 -6.964 1.00 76.62 500 THR A O 1
ATOM 3866 N N . GLU A 1 501 ? -9.494 -19.969 -8.018 1.00 73.25 501 GLU A N 1
ATOM 3867 C CA . GLU A 1 501 ? -9.673 -18.521 -7.931 1.00 73.25 501 GLU A CA 1
ATOM 3868 C C . GLU A 1 501 ? -10.862 -18.040 -8.773 1.00 73.25 501 GLU A C 1
ATOM 3870 O O . GLU A 1 501 ? -11.698 -17.288 -8.281 1.00 73.25 501 GLU A O 1
ATOM 3875 N N . ILE A 1 502 ? -11.018 -18.543 -10.002 1.00 81.12 502 ILE A N 1
ATOM 3876 C CA . ILE A 1 502 ? -12.198 -18.278 -10.838 1.00 81.12 502 ILE A CA 1
ATOM 3877 C C . ILE A 1 502 ? -13.474 -18.743 -10.127 1.00 81.12 502 ILE A C 1
ATOM 3879 O O . ILE A 1 502 ? -14.474 -18.026 -10.132 1.00 81.12 502 ILE A O 1
ATOM 3883 N N . GLN A 1 503 ? -13.461 -19.921 -9.497 1.00 83.88 503 GLN A N 1
ATOM 3884 C CA . GLN A 1 503 ? -14.590 -20.428 -8.714 1.00 83.88 503 GLN A CA 1
ATOM 3885 C C . GLN A 1 503 ? -14.896 -19.522 -7.517 1.00 83.88 503 GLN A C 1
ATOM 3887 O O . GLN A 1 503 ? -16.062 -19.199 -7.296 1.00 83.88 503 GLN A O 1
ATOM 3892 N N . ASN A 1 504 ? -13.873 -19.059 -6.793 1.00 78.69 504 ASN A N 1
ATOM 3893 C CA . ASN A 1 504 ? -14.028 -18.125 -5.678 1.00 78.69 504 ASN A CA 1
ATOM 3894 C C . ASN A 1 504 ? -14.629 -16.793 -6.143 1.00 78.69 504 ASN A C 1
ATOM 3896 O O . ASN A 1 504 ? -15.600 -16.322 -5.553 1.00 78.69 504 ASN A O 1
ATOM 3900 N N . GLN A 1 505 ? -14.109 -16.215 -7.229 1.00 81.31 505 GLN A N 1
ATOM 3901 C CA . GLN A 1 505 ? -14.623 -14.973 -7.812 1.00 81.31 505 GLN A CA 1
ATOM 3902 C C . GLN A 1 505 ? -16.053 -15.144 -8.329 1.00 81.31 505 GLN A C 1
ATOM 3904 O O . GLN A 1 505 ? -16.896 -14.281 -8.105 1.00 81.31 505 GLN A O 1
ATOM 3909 N N . THR A 1 506 ? -16.364 -16.279 -8.957 1.00 85.62 506 THR A N 1
ATOM 3910 C CA . THR A 1 506 ? -17.725 -16.595 -9.418 1.00 85.62 506 THR A CA 1
ATOM 3911 C C . THR A 1 506 ? -18.691 -16.712 -8.239 1.00 85.62 506 THR A C 1
ATOM 3913 O O . THR A 1 506 ? -19.783 -16.152 -8.286 1.00 85.62 506 THR A O 1
ATOM 3916 N N . ALA A 1 507 ? -18.284 -17.378 -7.154 1.00 80.00 507 ALA A N 1
ATOM 3917 C CA . ALA A 1 507 ? -19.087 -17.480 -5.939 1.00 80.00 507 ALA A CA 1
ATOM 3918 C C . ALA A 1 507 ? -19.313 -16.105 -5.285 1.00 80.00 507 ALA A C 1
ATOM 3920 O O . ALA A 1 507 ? -20.425 -15.800 -4.859 1.00 80.00 507 ALA A O 1
ATOM 3921 N N . GLN A 1 508 ? -18.289 -15.248 -5.248 1.00 79.44 508 GLN A N 1
ATOM 3922 C CA . GLN A 1 508 ? -18.425 -13.874 -4.759 1.00 79.44 508 GLN A CA 1
ATOM 3923 C C . GLN A 1 508 ? -19.376 -13.043 -5.625 1.00 79.44 508 GLN A C 1
ATOM 3925 O O . GLN A 1 508 ? -20.245 -12.358 -5.086 1.00 79.44 508 GLN A O 1
ATOM 3930 N N . LEU A 1 509 ? -19.258 -13.127 -6.954 1.00 84.06 509 LEU A N 1
ATOM 3931 C CA . LEU A 1 509 ? -20.172 -12.454 -7.879 1.00 84.06 509 LEU A CA 1
ATOM 3932 C C . LEU A 1 509 ? -21.615 -12.918 -7.669 1.00 84.06 509 LEU A C 1
ATOM 3934 O O . LEU A 1 509 ? -22.505 -12.076 -7.601 1.00 84.06 509 LEU A O 1
ATOM 3938 N N . GLN A 1 510 ? -21.842 -14.220 -7.473 1.00 82.75 510 GLN A N 1
ATOM 3939 C CA . GLN A 1 510 ? -23.170 -14.753 -7.174 1.00 82.75 510 GLN A CA 1
ATOM 3940 C C . GLN A 1 510 ? -23.738 -14.174 -5.866 1.00 82.75 510 GLN A C 1
ATOM 3942 O O . GLN A 1 510 ? -24.890 -13.744 -5.832 1.00 82.75 510 GLN A O 1
ATOM 3947 N N . ILE A 1 511 ? -22.930 -14.089 -4.803 1.00 81.25 511 ILE A N 1
ATOM 3948 C CA . ILE A 1 511 ? -23.349 -13.470 -3.532 1.00 81.25 511 ILE A CA 1
ATOM 3949 C C . ILE A 1 511 ? -23.715 -11.991 -3.740 1.00 81.25 511 ILE A C 1
ATOM 3951 O O . ILE A 1 511 ? -24.733 -11.526 -3.224 1.00 81.25 511 ILE A O 1
ATOM 3955 N N . LEU A 1 512 ? -22.919 -11.242 -4.508 1.00 81.06 512 LEU A N 1
ATOM 3956 C CA . LEU A 1 512 ? -23.191 -9.833 -4.811 1.00 81.06 512 LEU A CA 1
ATOM 3957 C C . LEU A 1 512 ? -24.454 -9.655 -5.666 1.00 81.06 512 LEU A C 1
ATOM 3959 O O . LEU A 1 512 ? -25.228 -8.720 -5.436 1.00 81.06 512 LEU A O 1
ATOM 3963 N N . GLU A 1 513 ? -24.699 -10.548 -6.627 1.00 82.50 513 GLU A N 1
ATOM 3964 C CA . GLU A 1 513 ? -25.933 -10.578 -7.416 1.00 82.50 513 GLU A CA 1
ATOM 3965 C C . GLU A 1 513 ? -27.153 -10.836 -6.525 1.00 82.50 513 GLU A C 1
ATOM 3967 O O . GLU A 1 513 ? -28.141 -10.102 -6.616 1.00 82.50 513 GLU A O 1
ATOM 3972 N N . GLU A 1 514 ? -27.072 -11.803 -5.607 1.00 81.75 514 GLU A N 1
ATOM 3973 C CA . GLU A 1 514 ? -28.132 -12.099 -4.637 1.00 81.75 514 GLU A CA 1
ATOM 3974 C C . GLU A 1 514 ? -28.414 -10.899 -3.721 1.00 81.75 514 GLU A C 1
ATOM 3976 O O . GLU A 1 514 ? -29.572 -10.506 -3.545 1.00 81.75 514 GLU A O 1
ATOM 3981 N N . GLN A 1 515 ? -27.374 -10.255 -3.184 1.00 79.44 515 GLN A N 1
ATOM 3982 C CA . GLN A 1 515 ? -27.511 -9.040 -2.371 1.00 79.44 515 GLN A CA 1
ATOM 3983 C C . GLN A 1 515 ? -28.133 -7.885 -3.168 1.00 79.44 515 GLN A C 1
ATOM 3985 O O . GLN A 1 515 ? -29.004 -7.165 -2.665 1.00 79.44 515 GLN A O 1
ATOM 3990 N N . THR A 1 516 ? -27.732 -7.721 -4.430 1.00 78.94 516 THR A N 1
ATOM 3991 C CA . THR A 1 516 ? -28.285 -6.696 -5.324 1.00 78.94 516 THR A CA 1
ATOM 3992 C C . THR A 1 516 ? -29.761 -6.963 -5.616 1.00 78.94 516 THR A C 1
ATOM 3994 O O . THR A 1 516 ? -30.574 -6.035 -5.539 1.00 78.94 516 THR A O 1
ATOM 3997 N N . ALA A 1 517 ? -30.129 -8.223 -5.865 1.00 75.25 517 ALA A N 1
ATOM 3998 C CA . ALA A 1 517 ? -31.505 -8.657 -6.103 1.00 75.25 517 ALA A CA 1
ATOM 3999 C C . ALA A 1 517 ? -32.406 -8.462 -4.871 1.00 75.25 517 ALA A C 1
ATOM 4001 O O . ALA A 1 517 ? -33.566 -8.070 -5.004 1.00 75.25 517 ALA A O 1
ATOM 4002 N N . GLN A 1 518 ? -31.867 -8.665 -3.666 1.00 76.38 518 GLN A N 1
ATOM 4003 C CA . GLN A 1 518 ? -32.569 -8.421 -2.400 1.00 76.38 518 GLN A CA 1
ATOM 4004 C C . GLN A 1 518 ? -32.659 -6.930 -2.035 1.00 76.38 518 GLN A C 1
ATOM 4006 O O . GLN A 1 518 ? -33.405 -6.546 -1.127 1.00 76.38 518 GLN A O 1
ATOM 4011 N N . SER A 1 519 ? -31.919 -6.056 -2.723 1.00 75.19 519 SER A N 1
ATOM 4012 C CA . SER A 1 519 ? -31.877 -4.640 -2.376 1.00 75.19 519 SER A CA 1
ATOM 4013 C C . SER A 1 519 ? -33.233 -3.956 -2.607 1.00 75.19 519 SER A C 1
ATOM 4015 O O . SER A 1 519 ? -33.868 -4.067 -3.659 1.00 75.19 519 SER A O 1
ATOM 4017 N N . LYS A 1 520 ? -33.675 -3.155 -1.625 1.00 61.06 520 LYS A N 1
ATOM 4018 C CA . LYS A 1 520 ? -34.952 -2.417 -1.700 1.00 61.06 520 LYS A CA 1
ATOM 4019 C C . LYS A 1 520 ? -35.051 -1.526 -2.937 1.00 61.06 520 LYS A C 1
ATOM 4021 O O . LYS A 1 520 ? -36.147 -1.343 -3.454 1.00 61.06 520 LYS A O 1
ATOM 4026 N N . ARG A 1 521 ? -33.935 -0.959 -3.412 1.00 60.28 521 ARG A N 1
ATOM 4027 C CA . ARG A 1 521 ? -33.910 -0.133 -4.631 1.00 60.28 521 ARG A CA 1
ATOM 4028 C C . ARG A 1 521 ? -34.188 -0.963 -5.879 1.00 60.28 521 ARG A C 1
ATOM 4030 O O . ARG A 1 521 ? -35.020 -0.536 -6.673 1.00 60.28 521 ARG A O 1
ATOM 4037 N N . PHE A 1 522 ? -33.571 -2.137 -6.010 1.00 69.19 522 PHE A N 1
ATOM 4038 C CA . PHE A 1 522 ? -33.844 -3.057 -7.111 1.00 69.19 522 PHE A CA 1
ATOM 4039 C C . PHE A 1 522 ? -35.300 -3.516 -7.085 1.00 69.19 522 PHE A C 1
ATOM 4041 O O . PHE A 1 522 ? -36.012 -3.322 -8.063 1.00 69.19 522 PHE A O 1
ATOM 4048 N N . LEU A 1 523 ? -35.793 -3.979 -5.933 1.00 67.75 523 LEU A N 1
ATOM 4049 C CA . LEU A 1 523 ? -37.196 -4.369 -5.776 1.00 67.75 523 LEU A CA 1
ATOM 4050 C C . LEU A 1 523 ? -38.156 -3.208 -6.070 1.00 67.75 523 LEU A C 1
ATOM 4052 O O . LEU A 1 523 ? -39.150 -3.401 -6.755 1.00 67.75 523 LEU A O 1
ATOM 4056 N N . THR A 1 524 ? -37.845 -1.980 -5.645 1.00 69.56 524 THR A N 1
ATOM 4057 C CA . THR A 1 524 ? -38.669 -0.797 -5.957 1.00 69.56 524 THR A CA 1
ATOM 4058 C C . THR A 1 524 ? -38.642 -0.458 -7.448 1.00 69.56 524 THR A C 1
A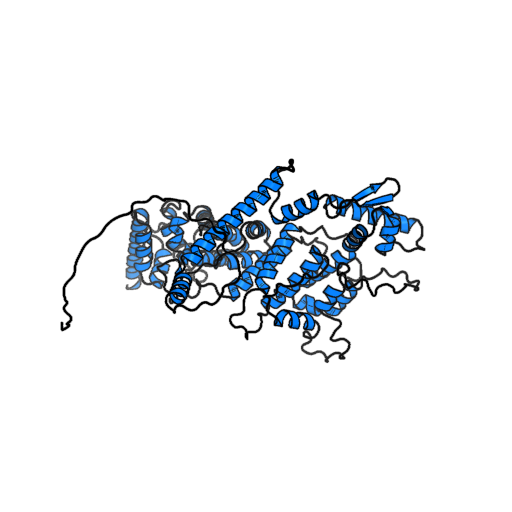TOM 4060 O O . THR A 1 524 ? -39.651 -0.018 -7.989 1.00 69.56 524 THR A O 1
ATOM 4063 N N . GLN A 1 525 ? -37.513 -0.644 -8.133 1.00 68.00 525 GLN A N 1
ATOM 4064 C CA . GLN A 1 525 ? -37.377 -0.364 -9.563 1.00 68.00 525 GLN A CA 1
ATOM 4065 C C . GLN A 1 525 ? -38.035 -1.452 -10.421 1.00 68.00 525 GLN A C 1
ATOM 4067 O O . GLN A 1 525 ? -38.728 -1.131 -11.383 1.00 68.00 525 GLN A O 1
ATOM 4072 N N . VAL A 1 526 ? -37.919 -2.717 -10.015 1.00 63.56 526 VAL A N 1
ATOM 4073 C CA . VAL A 1 526 ? -38.647 -3.853 -10.592 1.00 63.56 526 VAL A CA 1
ATOM 4074 C C . VAL A 1 526 ? -40.152 -3.683 -10.381 1.00 63.56 526 VAL A C 1
ATOM 4076 O O . VAL A 1 526 ? -40.910 -3.762 -11.340 1.00 63.56 526 VAL A O 1
ATOM 4079 N N . VAL A 1 527 ? -40.599 -3.338 -9.170 1.00 64.44 527 VAL A N 1
ATOM 4080 C CA . VAL A 1 527 ? -42.017 -3.070 -8.873 1.00 64.44 527 VAL A CA 1
ATOM 4081 C C . VAL A 1 527 ? -42.530 -1.836 -9.620 1.00 64.44 527 VAL A C 1
ATOM 4083 O O . VAL A 1 527 ? -43.654 -1.862 -10.106 1.00 64.44 527 VAL A O 1
ATOM 4086 N N . LYS A 1 528 ? -41.730 -0.774 -9.792 1.00 64.81 528 LYS A N 1
ATOM 4087 C CA . LYS A 1 528 ? -42.103 0.373 -10.643 1.00 64.81 528 LYS A CA 1
ATOM 4088 C C . LYS A 1 528 ? -42.236 -0.014 -12.117 1.00 64.81 528 LYS A C 1
ATOM 4090 O O . LYS A 1 528 ? -43.161 0.462 -12.768 1.00 64.81 528 LYS A O 1
ATOM 4095 N N . ASN A 1 529 ? -41.369 -0.891 -12.621 1.00 56.31 529 ASN A N 1
ATOM 4096 C CA . ASN A 1 529 ? -41.464 -1.407 -13.987 1.00 56.31 529 ASN A CA 1
ATOM 4097 C C . ASN A 1 529 ? -42.643 -2.380 -14.173 1.00 56.31 529 ASN A C 1
ATOM 4099 O O . ASN A 1 529 ? -43.183 -2.459 -15.269 1.00 56.31 529 ASN A O 1
ATOM 4103 N N . ILE A 1 530 ? -43.081 -3.074 -13.118 1.00 60.91 530 ILE A N 1
ATOM 4104 C CA . ILE A 1 530 ? -44.268 -3.949 -13.141 1.00 60.91 530 ILE A CA 1
ATOM 4105 C C . ILE A 1 530 ? -45.568 -3.142 -12.950 1.00 60.91 530 ILE A C 1
ATOM 4107 O O . ILE A 1 530 ? -46.589 -3.460 -13.551 1.00 60.91 530 ILE A O 1
ATOM 4111 N N . GLY A 1 531 ? -45.544 -2.079 -12.139 1.00 48.84 531 GLY A N 1
ATOM 4112 C CA . GLY A 1 531 ? -46.709 -1.240 -11.829 1.00 48.84 531 GLY A CA 1
ATOM 4113 C C . GLY A 1 531 ? -47.021 -0.162 -12.871 1.00 48.84 531 GLY A C 1
ATOM 4114 O O . GLY A 1 531 ? -48.126 0.375 -12.881 1.00 48.84 531 GLY A O 1
ATOM 4115 N N . SER A 1 532 ? -46.080 0.148 -13.765 1.00 46.75 532 SER A N 1
ATOM 4116 C CA . SER A 1 532 ? -46.261 1.131 -14.835 1.00 46.75 532 SER A CA 1
ATOM 4117 C C . SER A 1 532 ? -46.607 0.468 -16.172 1.00 46.75 532 SER A C 1
ATOM 4119 O O . SER A 1 532 ? -45.845 0.592 -17.120 1.00 46.75 532 SER A O 1
ATOM 4121 N N . GLY A 1 533 ? -47.776 -0.182 -16.228 1.00 40.81 533 GLY A N 1
ATOM 4122 C CA . GLY A 1 533 ? -48.627 -0.310 -17.421 1.00 40.81 533 GLY A CA 1
ATOM 4123 C C . GLY A 1 533 ? -48.089 -1.091 -18.627 1.00 40.81 533 GLY A C 1
ATOM 4124 O O . GLY A 1 533 ? -47.030 -0.803 -19.171 1.00 40.81 533 GLY A O 1
ATOM 4125 N N . GLY A 1 534 ? -48.903 -2.032 -19.118 1.00 47.84 534 GLY A N 1
ATOM 4126 C CA . GLY A 1 534 ? -48.686 -2.743 -20.376 1.00 47.84 534 GLY A CA 1
ATOM 4127 C C . GLY A 1 534 ? -48.226 -1.819 -21.507 1.00 47.84 534 GLY A C 1
ATOM 4128 O O . GLY A 1 534 ? -48.962 -0.957 -21.979 1.00 47.84 534 GLY A O 1
ATOM 4129 N N . GLY A 1 535 ? -46.986 -2.021 -21.935 1.00 38.69 535 GLY A N 1
ATOM 4130 C CA . GLY A 1 535 ? -46.348 -1.267 -22.997 1.00 38.69 535 GLY A CA 1
ATOM 4131 C C . GLY A 1 535 ? -45.120 -2.030 -23.452 1.00 38.69 535 GLY A C 1
ATOM 4132 O O . GLY A 1 535 ? -44.071 -1.976 -22.821 1.00 38.69 535 GLY A O 1
ATOM 4133 N N . SER A 1 536 ? -45.282 -2.783 -24.535 1.00 45.22 536 SER A N 1
ATOM 4134 C CA . SER A 1 536 ? -44.202 -3.438 -25.264 1.00 45.22 536 SER A CA 1
ATOM 4135 C C . SER A 1 536 ? -43.076 -2.441 -25.564 1.00 45.22 536 SER A C 1
ATOM 4137 O O . SER A 1 536 ? -43.214 -1.600 -26.449 1.00 45.22 536 SER A O 1
ATOM 4139 N N . ALA A 1 537 ? -41.948 -2.567 -24.870 1.00 39.25 537 ALA A N 1
ATOM 4140 C CA . ALA A 1 537 ? -40.679 -1.972 -25.267 1.00 39.25 537 ALA A CA 1
ATOM 4141 C C . ALA A 1 537 ? -39.573 -3.001 -25.006 1.00 39.25 537 ALA A C 1
ATOM 4143 O O . ALA A 1 537 ? -39.317 -3.388 -23.867 1.00 39.25 537 ALA A O 1
ATOM 4144 N N . GLY A 1 538 ? -38.985 -3.503 -26.093 1.00 38.00 538 GLY A N 1
ATOM 4145 C CA . GLY A 1 538 ? -37.998 -4.574 -26.077 1.00 38.00 538 GLY A CA 1
ATOM 4146 C C . GLY A 1 538 ? -36.742 -4.207 -25.291 1.00 38.00 538 GLY A C 1
ATOM 4147 O O . GLY A 1 538 ? -36.084 -3.209 -25.579 1.00 38.00 538 GLY A O 1
ATOM 4148 N N . PHE A 1 539 ? -36.388 -5.066 -24.340 1.00 33.28 539 PHE A N 1
ATOM 4149 C CA . PHE A 1 539 ? -35.029 -5.153 -23.822 1.00 33.28 539 PHE A CA 1
ATOM 4150 C C . PHE A 1 539 ? -34.192 -6.034 -24.762 1.00 33.28 539 PHE A C 1
ATOM 4152 O O . PHE A 1 539 ? -34.628 -7.139 -25.098 1.00 33.28 539 PHE A O 1
ATOM 4159 N N . PRO A 1 540 ? -32.996 -5.596 -25.192 1.00 37.81 540 PRO A N 1
ATOM 4160 C CA . PRO A 1 540 ? -32.078 -6.457 -25.909 1.00 37.81 540 PRO A CA 1
ATOM 4161 C C . PRO A 1 540 ? -31.285 -7.309 -24.910 1.00 37.81 540 PRO A C 1
ATOM 4163 O O . PRO A 1 540 ? -30.541 -6.780 -24.092 1.00 37.81 540 PRO A O 1
ATOM 4166 N N . GLY A 1 541 ? -31.403 -8.630 -25.048 1.00 33.25 541 GLY A N 1
ATOM 4167 C CA . GLY A 1 541 ? -30.301 -9.558 -24.785 1.00 33.25 541 GLY A CA 1
ATOM 4168 C C . GLY A 1 541 ? -30.176 -10.142 -23.376 1.00 33.25 541 GLY A C 1
ATOM 4169 O O . GLY A 1 541 ? -29.572 -9.541 -22.500 1.00 33.25 541 GLY A O 1
ATOM 4170 N N . GLY A 1 542 ? -30.599 -11.406 -23.251 1.00 35.22 542 GLY A N 1
ATOM 4171 C CA . GLY A 1 542 ? -29.775 -12.443 -22.619 1.00 35.22 542 GLY A CA 1
ATOM 4172 C C . GLY A 1 542 ? -29.957 -12.697 -21.124 1.00 35.22 542 GLY A C 1
ATOM 4173 O O . GLY A 1 542 ? -29.058 -12.405 -20.348 1.00 35.22 542 GLY A O 1
ATOM 4174 N N . TYR A 1 543 ? -31.042 -13.373 -20.741 1.00 41.22 543 TYR A N 1
ATOM 4175 C CA . TYR A 1 543 ? -31.038 -14.219 -19.541 1.00 41.22 543 TYR A CA 1
ATOM 4176 C C . TYR A 1 543 ? -30.923 -15.690 -19.969 1.00 41.22 543 TYR A C 1
ATOM 4178 O O . TYR A 1 543 ? -31.646 -16.093 -20.888 1.00 41.22 543 TYR A O 1
ATOM 4186 N N . PRO A 1 544 ? -30.058 -16.509 -19.344 1.00 38.62 544 PRO A N 1
ATOM 4187 C CA . PRO A 1 544 ? -30.068 -17.944 -19.563 1.00 38.62 544 PRO A CA 1
ATOM 4188 C C . PRO A 1 544 ? -31.294 -18.553 -18.876 1.00 38.62 544 PRO A C 1
ATOM 4190 O O . PRO A 1 544 ? -31.563 -18.369 -17.690 1.00 38.62 544 PRO A O 1
ATOM 4193 N N . GLN A 1 545 ? -32.069 -19.255 -19.690 1.00 39.03 545 GLN A N 1
ATOM 4194 C CA . GLN A 1 545 ? -33.288 -19.960 -19.349 1.00 39.03 545 GLN A CA 1
ATOM 4195 C C . GLN A 1 545 ? -32.938 -21.267 -18.627 1.00 39.03 545 GLN A C 1
ATOM 4197 O O . GLN A 1 545 ? -32.585 -22.252 -19.267 1.00 39.03 545 GLN A O 1
ATOM 4202 N N . SER A 1 546 ? -33.053 -21.300 -17.300 1.00 37.41 546 SER A N 1
ATOM 4203 C CA . SER A 1 546 ? -32.978 -22.561 -16.548 1.00 37.41 546 SER A CA 1
ATOM 4204 C C . SER A 1 546 ? -33.635 -22.452 -15.175 1.00 37.41 546 SER A C 1
ATOM 4206 O O . SER A 1 546 ? -32.978 -22.563 -14.153 1.00 37.41 546 SER A O 1
ATOM 4208 N N . PHE A 1 547 ? -34.952 -22.259 -15.162 1.00 36.12 547 PHE A N 1
ATOM 4209 C CA . PHE A 1 547 ? -35.822 -22.643 -14.048 1.00 36.12 547 PHE A CA 1
ATOM 4210 C C . PHE A 1 547 ? -37.227 -22.870 -14.607 1.00 36.12 547 PHE A C 1
ATOM 4212 O O . PHE A 1 547 ? -38.009 -21.934 -14.664 1.00 36.12 547 PHE A O 1
ATOM 4219 N N . MET A 1 548 ? -37.499 -24.081 -15.109 1.00 33.44 548 MET A N 1
ATOM 4220 C CA . MET A 1 548 ? -38.820 -24.743 -15.135 1.00 33.44 548 MET A CA 1
ATOM 4221 C C . MET A 1 548 ? -38.668 -26.159 -15.731 1.00 33.44 548 MET A C 1
ATOM 4223 O O . MET A 1 548 ? -38.841 -26.384 -16.924 1.00 33.44 548 MET A O 1
ATOM 4227 N N . MET A 1 549 ? -38.348 -27.129 -14.877 1.00 34.31 549 MET A N 1
ATOM 4228 C CA . MET A 1 549 ? -38.925 -28.479 -14.933 1.00 34.31 549 MET A CA 1
ATOM 4229 C C . MET A 1 549 ? -39.808 -28.574 -13.685 1.00 34.31 549 MET A C 1
ATOM 4231 O O . MET A 1 549 ? -39.415 -28.070 -12.641 1.00 34.31 549 MET A O 1
ATOM 4235 N N . GLY A 1 550 ? -40.990 -29.165 -13.651 1.00 31.38 550 GLY A N 1
ATOM 4236 C CA . GLY A 1 550 ? -41.737 -29.991 -14.583 1.00 31.38 550 GLY A CA 1
ATOM 4237 C C . GLY A 1 550 ? -42.864 -30.602 -13.742 1.00 31.38 550 GLY A C 1
ATOM 4238 O O . GLY A 1 550 ? -42.635 -30.989 -12.598 1.00 31.38 550 GLY A O 1
ATOM 4239 N N . GLY A 1 551 ? -44.087 -30.635 -14.262 1.00 29.44 551 GLY A N 1
ATOM 4240 C CA . GLY A 1 551 ? -45.235 -31.169 -13.530 1.00 29.44 551 GLY A CA 1
ATOM 4241 C C . GLY A 1 551 ? -46.522 -30.987 -14.316 1.00 29.44 551 GLY A C 1
ATOM 4242 O O . GLY A 1 551 ? -47.296 -30.080 -14.037 1.00 29.44 551 GLY A O 1
ATOM 4243 N N . GLY A 1 552 ? -46.710 -31.814 -15.344 1.00 29.88 552 GLY A N 1
ATOM 4244 C CA . GLY A 1 552 ? -47.955 -31.897 -16.103 1.00 29.88 552 GLY A CA 1
ATOM 4245 C C . GLY A 1 552 ? -48.770 -33.133 -15.723 1.00 29.88 552 GLY A C 1
ATOM 4246 O O . GLY A 1 552 ? -48.189 -34.186 -15.480 1.00 29.88 552 GLY A O 1
ATOM 4247 N N . ALA A 1 553 ? -50.097 -32.969 -15.707 1.00 31.23 553 ALA A N 1
ATOM 4248 C CA . ALA A 1 553 ? -51.165 -33.901 -16.123 1.00 31.23 553 ALA A CA 1
ATOM 4249 C C . ALA A 1 553 ? -52.468 -33.444 -15.428 1.00 31.23 553 ALA A C 1
ATOM 4251 O O . ALA A 1 553 ? -52.555 -33.466 -14.208 1.00 31.23 553 ALA A O 1
ATOM 4252 N N . SER A 1 554 ? -53.372 -32.766 -16.144 1.00 28.31 554 SER A N 1
ATOM 4253 C CA . SER A 1 554 ? -54.505 -33.336 -16.902 1.00 28.31 554 SER A CA 1
ATOM 4254 C C . SER A 1 554 ? -55.649 -33.783 -15.994 1.00 28.31 554 SER A C 1
ATOM 4256 O O . SER A 1 554 ? -55.449 -34.735 -15.261 1.00 28.31 554 SER A O 1
ATOM 4258 N N . TRP A 1 555 ? -56.805 -33.109 -16.077 1.00 30.00 555 TRP A N 1
ATOM 4259 C CA . TRP A 1 555 ? -58.157 -33.687 -16.182 1.00 30.00 555 TRP A CA 1
ATOM 4260 C C . TRP A 1 555 ? -59.110 -32.621 -16.761 1.00 30.00 555 TRP A C 1
ATOM 4262 O O . TRP A 1 555 ? -58.947 -31.427 -16.516 1.00 30.00 555 TRP A O 1
ATOM 4272 N N . VAL A 1 556 ? -60.035 -33.086 -17.599 1.00 34.03 556 VAL A N 1
ATOM 4273 C CA . VAL A 1 556 ? -61.045 -32.365 -18.394 1.00 34.03 556 VAL A CA 1
ATOM 4274 C C . VAL A 1 556 ? -62.438 -32.675 -17.826 1.00 34.03 556 VAL A C 1
ATOM 4276 O O . VAL A 1 556 ? -62.627 -33.789 -17.342 1.00 34.03 556 VAL A O 1
ATOM 4279 N N . GLY A 1 557 ? -63.384 -31.738 -17.996 1.00 31.72 557 GLY A N 1
ATOM 4280 C CA . GLY A 1 557 ? -64.847 -31.914 -17.870 1.00 31.72 557 GLY A CA 1
ATOM 4281 C C . GLY A 1 557 ? -65.379 -31.620 -16.462 1.00 31.72 557 GLY A C 1
ATOM 4282 O O . GLY A 1 557 ? -64.700 -31.916 -15.489 1.00 31.72 557 GLY A O 1
ATOM 4283 N N . ASP A 1 558 ? -66.544 -31.023 -16.226 1.00 34.41 558 ASP A N 1
ATOM 4284 C CA . ASP A 1 558 ? -67.678 -30.606 -17.055 1.00 34.41 558 ASP A CA 1
ATOM 4285 C C . ASP A 1 558 ? -68.472 -29.541 -16.255 1.00 34.41 558 ASP A C 1
ATOM 4287 O O . ASP A 1 558 ? -68.307 -29.424 -15.040 1.00 34.41 558 ASP A O 1
ATOM 4291 N N . ASP A 1 559 ? -69.266 -28.750 -16.980 1.00 36.00 559 ASP A N 1
ATOM 4292 C CA . ASP A 1 559 ? -70.579 -28.150 -16.670 1.00 36.00 559 ASP A CA 1
ATOM 4293 C C . ASP A 1 559 ? -71.060 -27.991 -15.205 1.00 36.00 559 ASP A C 1
ATOM 4295 O O . ASP A 1 559 ? -71.185 -28.960 -14.468 1.00 36.00 559 ASP A O 1
ATOM 4299 N N . GLU A 1 560 ? -71.469 -26.771 -14.817 1.00 35.12 560 GLU A N 1
ATOM 4300 C CA . GLU A 1 560 ? -72.883 -26.406 -14.552 1.00 35.12 560 GLU A CA 1
ATOM 4301 C C . GLU A 1 560 ? -73.041 -25.077 -13.774 1.00 35.12 560 GLU A C 1
ATOM 4303 O O . GLU A 1 560 ? -72.339 -24.778 -12.814 1.00 35.12 560 GLU A O 1
ATOM 4308 N N . GLU A 1 561 ? -74.016 -24.296 -14.250 1.00 34.41 561 GLU A N 1
ATOM 4309 C CA . GLU A 1 561 ? -74.954 -23.420 -13.529 1.00 34.41 561 GLU A CA 1
ATOM 4310 C C . GLU A 1 561 ? -74.499 -22.441 -12.421 1.00 34.41 561 GLU A C 1
ATOM 4312 O O . GLU A 1 561 ? -74.295 -22.784 -11.263 1.00 34.41 561 GLU A O 1
ATOM 4317 N N . GLY A 1 562 ? -74.677 -21.151 -12.736 1.00 32.06 562 GLY A N 1
ATOM 4318 C CA . GLY A 1 562 ? -75.694 -20.357 -12.030 1.00 32.06 562 GLY A CA 1
ATOM 4319 C C . GLY A 1 562 ? -75.245 -19.427 -10.886 1.00 32.06 562 GLY A C 1
ATOM 4320 O O . GLY A 1 562 ? -74.191 -19.614 -10.296 1.00 32.06 562 GLY A O 1
ATOM 4321 N N . PRO A 1 563 ? -76.015 -18.353 -10.604 1.00 50.47 563 PRO A N 1
ATOM 4322 C CA . PRO A 1 563 ? -75.459 -17.031 -10.297 1.00 50.47 563 PRO A CA 1
ATOM 4323 C C . PRO A 1 563 ? -75.891 -16.476 -8.921 1.00 50.47 563 PRO A C 1
ATOM 4325 O O . PRO A 1 563 ? -76.589 -17.148 -8.170 1.00 50.47 563 PRO A O 1
ATOM 4328 N N . LEU A 1 564 ? -75.594 -15.180 -8.692 1.00 32.34 564 LEU A N 1
ATOM 4329 C CA . LEU A 1 564 ? -76.162 -14.275 -7.664 1.00 32.34 564 LEU A CA 1
ATOM 4330 C C . LEU A 1 564 ? -75.399 -14.300 -6.315 1.00 32.34 564 LEU A C 1
ATOM 4332 O O . LEU A 1 564 ? -74.960 -15.344 -5.870 1.00 32.34 564 LEU A O 1
ATOM 4336 N N . VAL A 1 565 ? -75.174 -13.203 -5.581 1.00 33.19 565 VAL A N 1
ATOM 4337 C CA . VAL A 1 565 ? -75.838 -11.893 -5.538 1.00 33.19 565 VAL A CA 1
ATOM 4338 C C . VAL A 1 565 ? -74.953 -10.881 -4.771 1.00 33.19 565 VAL A C 1
ATOM 4340 O O . VAL A 1 565 ? -74.115 -11.281 -3.969 1.00 33.19 565 VAL A O 1
ATOM 4343 N N . TYR A 1 566 ? -75.166 -9.588 -5.062 1.00 31.33 566 TYR A N 1
ATOM 4344 C CA . TYR A 1 566 ? -74.954 -8.365 -4.255 1.00 31.33 566 TYR A CA 1
ATOM 4345 C C . TYR A 1 566 ? -74.506 -8.567 -2.788 1.00 31.33 566 TYR A C 1
ATOM 4347 O O . TYR A 1 566 ? -75.078 -9.379 -2.076 1.00 31.33 566 TYR A O 1
ATOM 4355 N N . GLY A 1 567 ? -73.559 -7.829 -2.206 1.00 30.83 567 GLY A N 1
ATOM 4356 C CA . GLY A 1 567 ? -73.203 -6.421 -2.378 1.00 30.83 567 GLY A CA 1
ATOM 4357 C C . GLY A 1 567 ? -73.388 -5.711 -1.030 1.00 30.83 567 GLY A C 1
ATOM 4358 O O . GLY A 1 567 ? -74.427 -5.904 -0.418 1.00 30.83 567 GLY A O 1
ATOM 4359 N N . HIS A 1 568 ? -72.431 -4.902 -0.573 1.00 32.78 568 HIS A N 1
ATOM 4360 C CA . HIS A 1 568 ? -72.724 -3.655 0.144 1.00 32.78 568 HIS A CA 1
ATOM 4361 C C . HIS A 1 568 ? -71.455 -2.826 0.340 1.00 32.78 568 HIS A C 1
ATOM 4363 O O . HIS A 1 568 ? -70.469 -3.292 0.910 1.00 32.78 568 HIS A O 1
ATOM 4369 N N . ASP A 1 569 ? -71.541 -1.608 -0.181 1.00 37.12 569 ASP A N 1
ATOM 4370 C CA . ASP A 1 569 ? -70.730 -0.451 0.155 1.00 37.12 569 ASP A CA 1
ATOM 4371 C C . ASP A 1 569 ? -71.051 0.068 1.570 1.00 37.12 569 ASP A C 1
ATOM 4373 O O . ASP A 1 569 ? -71.997 -0.371 2.226 1.00 37.12 569 ASP A O 1
ATOM 4377 N N . ASP A 1 570 ? -70.273 1.087 1.929 1.00 34.28 570 ASP A N 1
ATOM 4378 C CA . ASP A 1 570 ? -70.425 2.077 2.997 1.00 34.28 570 ASP A CA 1
ATOM 4379 C C . ASP A 1 570 ? -69.813 1.715 4.353 1.00 34.28 570 ASP A C 1
ATOM 4381 O O . ASP A 1 570 ? -70.232 0.810 5.063 1.00 34.28 570 ASP A O 1
ATOM 4385 N N . SER A 1 571 ? -68.658 2.290 4.700 1.00 38.31 571 SER A N 1
ATOM 4386 C CA . SER A 1 571 ? -68.403 3.708 5.013 1.00 38.31 571 SER A CA 1
ATOM 4387 C C . SER A 1 571 ? -69.089 4.153 6.309 1.00 38.31 571 SER A C 1
ATOM 4389 O O . SER A 1 571 ? -70.306 4.152 6.421 1.00 38.31 571 SER A O 1
ATOM 4391 N N . MET A 1 572 ? -68.258 4.520 7.293 1.00 33.84 572 MET A N 1
ATOM 4392 C CA . MET A 1 572 ? -68.340 5.718 8.144 1.00 33.84 572 MET A CA 1
ATOM 4393 C C . MET A 1 572 ? -67.916 5.488 9.604 1.00 33.84 572 MET A C 1
ATOM 4395 O O . MET A 1 572 ? -68.422 4.611 10.289 1.00 33.84 572 MET A O 1
ATOM 4399 N N . TYR A 1 573 ? -67.031 6.394 10.041 1.00 38.84 573 TYR A N 1
ATOM 4400 C CA . TYR A 1 573 ? -66.806 6.905 11.399 1.00 38.84 573 TYR A CA 1
ATOM 4401 C C . TYR A 1 573 ? -66.623 5.905 12.554 1.00 38.84 573 TYR A C 1
ATOM 4403 O O . TYR A 1 573 ? -67.589 5.423 13.136 1.00 38.84 573 TYR A O 1
ATOM 4411 N N . SER A 1 574 ? -65.375 5.741 13.007 1.00 42.22 574 SER A N 1
ATOM 4412 C CA . SER A 1 574 ? -64.832 6.448 14.185 1.00 42.22 574 SER A CA 1
ATOM 4413 C C . SER A 1 574 ? -63.374 6.088 14.443 1.00 42.22 574 SER A C 1
ATOM 4415 O O . SER A 1 574 ? -63.007 4.916 14.215 1.00 42.22 574 SER A O 1
#

Solvent-accessible surface area (backbone atoms only — not comparable to full-atom values): 34289 Å² total; per-residue (Å²): 127,75,62,66,59,52,53,55,54,42,20,57,48,38,44,51,49,54,52,45,49,78,67,56,92,45,68,72,58,49,47,50,46,72,62,65,74,47,61,70,73,58,40,38,56,36,47,41,47,44,32,75,86,67,46,56,60,76,80,76,54,49,56,86,79,32,28,48,51,51,42,52,29,52,23,22,48,47,58,50,92,56,92,86,49,93,63,99,52,83,80,79,59,68,66,58,55,46,48,44,38,74,56,49,46,35,76,51,43,60,74,42,56,69,42,54,53,42,30,49,56,13,41,47,52,50,19,48,72,71,75,36,52,64,66,30,42,60,38,41,50,35,41,51,61,48,50,46,98,55,53,25,47,44,50,75,57,57,41,52,36,50,50,46,21,61,77,62,69,54,34,75,82,50,42,63,50,58,70,74,40,56,72,82,46,70,59,55,68,85,81,50,89,87,71,71,79,86,81,56,93,77,76,72,80,49,75,62,52,55,38,49,36,28,40,47,50,15,49,39,20,38,53,68,15,47,69,78,55,93,76,74,44,93,81,55,70,78,92,51,81,77,91,64,74,72,79,83,64,42,61,51,43,37,51,54,15,44,51,26,18,50,52,30,38,41,54,80,61,98,41,98,85,51,77,82,54,72,64,33,53,54,26,47,56,52,38,44,53,50,25,35,68,77,68,27,25,74,72,87,74,65,91,75,36,58,70,66,54,63,54,50,44,73,44,48,35,63,74,79,61,93,91,57,82,84,69,59,82,79,63,48,77,67,36,36,64,50,41,48,55,52,56,32,77,46,22,85,84,46,71,85,71,72,88,62,82,84,89,63,100,64,97,63,81,83,74,54,72,45,51,57,49,49,61,73,41,36,69,61,32,54,73,70,71,40,40,69,59,51,52,50,45,43,48,51,60,71,56,41,59,51,60,53,58,53,44,58,79,79,38,56,65,48,42,39,62,57,52,16,39,76,67,68,64,32,60,99,84,57,56,70,74,55,43,53,51,26,31,50,53,43,50,52,51,50,51,50,33,39,74,69,64,74,46,55,61,50,77,48,96,85,48,35,36,36,44,50,78,78,52,75,66,50,63,50,48,58,47,29,55,74,74,56,84,76,85,88,88,61,85,74,56,55,60,51,49,53,51,50,48,53,49,52,52,50,52,49,49,50,52,51,50,52,54,48,61,70,30,68,65,47,47,49,51,52,48,49,64,67,70,59,62,98,68,97,70,88,78,86,82,87,78,89,90,82,88,84,83,84,88,87,82,90,89,82,89,78,89,84,84,87,85,88,77,87,86,83,84,82,91,82,88,134

Organism: NCBI:txid181124

Sequence (574 aa):
MSTATMETNNQNLVDSLVNQITTTNSIATLHTTLRGALRPDIREAALGGALSSGADPLNLLDLRTDTLGVLYILSARLNVPSFEVALPVPLPAWEVVENFCSQFIPEQARHAPERMFMLGDGILKYAAHLLNPKWAIIPLLNLVLRFLPTPNIFTPIHYQLLLTSLQTGHVGPVAPFLVKYPIDDIYNTAHYPGYKSNESPTTDLSYNDNLMYHYMAGIALTLAALPLSSELNPSADLSQPSTIPPPPPNFRLLTHALSYFETCITAPCASPNTPPSALQFEALKKLRLLQCIRYGGPKPLPKYTHPALSRLWKSSGTLFQPGLPVLPREERNSGGYAAFVQAFPGNIGSISNTSTNPTSSSSVPMVHPIRTLALRDRTLYEHDKNWGLILRVVAEAESGRWQVKQLTESYVRLGLSEIGKALGWIRDNDPAPVVQQGDQSVRALLLQMIESKTINASISADDIVTFHDNDPDVELEELLEQFGEPPAGQSSHTLSSVLTEIQNQTAQLQILEEQTAQSKRFLTQVVKNIGSGGGSAGFPGGYPQSFMMGGGASWVGDDEEGPLVYGHDDSMYS

Radius of gyration: 32.92 Å; Cα contacts (8 Å, |Δi|>4): 548; chains: 1; bounding box: 116×68×89 Å

Mean predicted aligned error: 14.49 Å

Secondary structure (DSSP, 8-state):
-HHHHHHHHHHHHHHHHHHHHHH-S-HHHHHHHHHHSS-H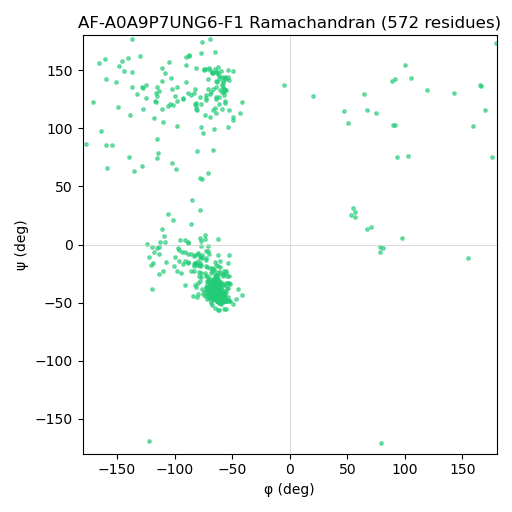HHHHHHHTS--TTS--GGGTS-TTT-HHHHHHHHHHHTTSS-SSS--SSPPPPHHHHHHHHHH--HHHHTT-HHHHHHHHHHHHHHHHHTT-GGGGHHHHHHHHHHSSSSTTEE-HHHHHHHHHHHHTT--TTTHHHHHHS---EE--GGGSTT--TTS-TTSSPPHHHHHHHHHHHHHHHHHHHS---TT--TT--TTS--SSPPPPP-HHHHHHHHHHHHHHHHSPPSSTTSPPPHHHHHHHHHHHHHHHHHHSSPPPPPTTS-HHHHHHHHTTTTS--SSS----TTTTTS-SHHHHHHT-TTSGGGTTS---------------HHHHHHHHTHHHHHHTT-HHHHHHHHHHHHTSHHHHHHHHHH-SEEEHHHHHHHTTSS-TT--HHHHHHHHHHHHHHHHHHHHTTSS-EEE-TTSEEEEPP--HHHHHHHHHHHH-PPSSS-THHHHHHHHHHHHHHHHHHHHHHHHHHH-HHHHHHHHHHHHS-----PPPS---------------------------------